Protein AF-A0A150I2X6-F1 (afdb_monomer)

Organism: NCBI:txid52133

InterPro domains:
  IPR002104 Integrase, catalytic domain [PF00589] (210-365)
  IPR002104 Integrase, catalytic domain [PS51898] (186-375)
  IPR011010 DNA breaking-rejoining enzyme, catalytic core [SSF56349] (70-364)
  IPR013762 Integrase-like, catalytic domain superfamily [G3DSA:1.10.443.10] (183-386)
  IPR044068 Core-binding (CB) domain [PS51900] (69-154)
  IPR050090 Bacterial tyrosine recombinase XerC/XerD complex [PTHR30349] (56-364)

Sequence (538 aa):
MGTIAERTTADGKTRYRAQIRITRKGLPPFIKTRTFAKESLAKEWIKRLEAEILVNPAILNPEAKVVSKTLEQFITQYLDEISDEFADTKTAALKNICNYDIAHKDAYTLSRQDFSSFAIERRKGNPIEMIDGVAPATALKDLSHISSVLNHAELVWGEDVAHAKNELSHSLIGLKKARIVTKSKERDRLITSEELHILTNHFYKGWKRVRNAIPMHLVMWLAIYTGRREGELCEMRLADFDKKNSQWKIRDVKNPDGSKGNHKFAHLEPNALLIIEELLEPSTRKRMLELGYSDELLLPVNVQTVSDYFRRACRLNGIEDLRFHDLRHEAATRYAEDGFTIPQLQTITLHSSWNSLKRYVNLRKRGERLDYQTAIQFARQQYDDNYSKFALKQRYVSAADIADAEEAYSQVQTPDVINTEFSFIKEQLERFMKSFRPTKSVKDMYKEKSNIQNIFAWNDVQQSFVVPYIQNAWENWFNDNGAIDWEQLPNDTTHFSIKGLDVLKIENERVYKWEKEIEKWFDITKYFDADISNLIKK

pLDDT: mean 86.18, std 10.96, range [43.91, 98.44]

Nearest PDB structures (foldseek):
  5jk0-assembly1_C  TM=4.967E-01  e=3.590E-07  Helicobacter pylori 26695
  5jk0-assembly1_A  TM=4.779E-01  e=2.284E-06  Helicobacter pylori 26695
  5jjv-assembly1_A-2  TM=4.328E-01  e=6.761E-07  Helicobacter pylori 26695
  5jk0-assembly1_D  TM=4.951E-01  e=5.761E-06  Helicobacter pylori 26695
  5jk0-assembly1_B  TM=4.623E-01  e=3.212E-06  Helicobacter pylori 26695

Radius of gyration: 38.29 Å; Cα contacts (8 Å, |Δi|>4): 684; chains: 1; bounding box: 100×56×109 Å

Foldseek 3Di:
DKDWDWDQDPVRAIKIKIWDWDDDPPDDIDIDIDIGRDVVVSVVVVVVVVVVCVVPVCVRCPPPPVVQAFLLNLLVVVCVVCVPADDPVLNVLSVVLCVDPNRRDRLQPAALVSLLVQLLCLQPADVVVPGHRDDLQSSVVSLVSSLVSLVCCCPPVVDNNVRNNVRSVVSVVVCVVVVSHDHDDDDPDAQAQVNLLLLLLVLLLVVVPDLLRQSLNLVLQLCLQQLDDLQQQFPFFPVQQDPPQQWGWGAQPDDPVGSHPVIAIAHGDPLNVVSLVVLVPPSNVVSQCVNPADSRHSRRDDSVVSFVVVVVSCVLVVNPPDGSNSSSVNNLLVCLQVVDDPVNSCSRNVDPDPVVNVVSPDDHNPPDHDGSVNSVVVSVVVCCVVVVVQVVLQPDCDPVLLVQLQVLVVPAPQFPDQDDPDPLVVVLLVVLVVPDDRDPVVQCCSVVPHPPNDQQGAHHQQRAGSRVSSRVSSLVCCVSPNDDPCVPDPPQFFKFFSGSRWTWHADPQWIWTADDVVRDTDTCSVPDDPPCSRIDGD

Solvent-accessible surface area (backbone atoms only — not comparable to full-atom values): 30369 Å² total; per-residue (Å²): 103,69,47,76,45,84,42,70,43,98,86,72,46,68,31,23,38,23,36,40,51,50,80,54,97,94,52,81,66,39,73,51,73,52,75,29,79,44,64,68,58,31,53,51,52,45,53,52,51,54,52,48,42,70,78,39,62,68,73,68,47,83,78,64,66,67,80,75,50,25,34,38,55,49,50,52,54,50,42,74,77,41,58,91,81,52,61,68,68,58,58,53,51,55,59,56,48,52,78,37,76,66,16,77,32,48,40,52,71,42,44,35,64,50,55,45,50,50,42,50,46,46,45,63,33,38,77,92,77,72,38,75,41,45,56,32,36,54,40,41,46,54,55,49,49,53,51,50,45,52,50,43,36,35,76,71,71,66,42,84,32,64,57,18,54,53,25,47,53,54,27,51,54,52,35,40,76,71,62,60,26,40,80,70,80,84,85,82,63,59,84,48,60,67,55,50,41,53,49,34,33,54,29,46,52,45,37,74,74,33,80,84,41,68,62,49,35,53,57,52,51,35,26,33,48,42,24,46,52,65,62,56,51,34,64,32,39,55,91,38,53,39,77,91,76,37,30,35,50,42,69,46,42,87,45,97,93,54,24,82,84,38,61,45,68,28,47,53,48,72,72,27,50,53,40,50,50,57,50,60,34,69,73,51,34,51,42,43,48,74,72,73,42,61,85,57,30,68,38,43,55,62,51,67,58,56,53,50,52,52,50,49,49,31,60,75,69,71,50,74,92,69,54,78,72,34,34,27,51,38,19,53,46,54,44,30,52,72,64,48,49,69,71,58,47,29,37,33,50,64,61,88,50,65,81,82,50,58,78,44,77,80,57,74,68,92,68,92,73,80,48,68,70,63,41,51,50,51,33,47,51,58,43,50,59,53,44,50,63,48,51,58,54,71,77,47,82,45,75,62,55,48,49,53,22,47,56,49,47,73,74,40,90,53,35,90,52,89,60,63,99,44,70,68,53,47,60,48,53,54,52,45,62,72,71,58,75,82,54,68,70,61,56,50,49,40,50,75,72,42,93,48,81,59,65,79,21,27,28,63,89,60,42,40,43,32,30,56,63,50,34,53,52,46,51,54,50,39,74,78,72,57,77,83,68,68,85,82,44,66,89,76,52,40,33,37,28,67,69,50,63,41,47,26,31,72,56,95,94,37,36,26,40,58,39,75,96,73,73,41,77,40,83,38,51,95,75,59,76,86,66,62,91,46,50,45,74,112

Mean predicted aligned error: 16.88 Å

Structure (mmCIF, N/CA/C/O backbone):
data_AF-A0A150I2X6-F1
#
_entry.id   AF-A0A150I2X6-F1
#
loop_
_atom_site.group_PDB
_atom_site.id
_atom_site.type_symbol
_atom_site.label_atom_id
_atom_site.label_alt_id
_atom_site.label_comp_id
_atom_site.label_asym_id
_atom_site.label_entity_id
_atom_site.label_seq_id
_atom_site.pdbx_PDB_ins_code
_atom_site.Cartn_x
_atom_site.Cartn_y
_atom_site.Cartn_z
_atom_site.occupancy
_atom_site.B_iso_or_equiv
_atom_site.auth_seq_id
_atom_site.auth_comp_id
_atom_site.auth_asym_id
_atom_site.auth_atom_id
_atom_site.pdbx_PDB_model_num
ATOM 1 N N . MET A 1 1 ? -43.741 -0.905 55.260 1.00 65.31 1 MET A N 1
ATOM 2 C CA . MET A 1 1 ? -44.191 0.181 56.157 1.00 65.31 1 MET A CA 1
ATOM 3 C C . MET A 1 1 ? -43.084 0.467 57.154 1.00 65.31 1 MET A C 1
ATOM 5 O O . MET A 1 1 ? -42.461 -0.488 57.619 1.00 65.31 1 MET A O 1
ATOM 9 N N . GLY A 1 2 ? -42.808 1.739 57.443 1.00 83.31 2 GLY A N 1
ATOM 10 C CA . GLY A 1 2 ? -41.876 2.120 58.504 1.00 83.31 2 GLY A CA 1
ATOM 11 C C . GLY A 1 2 ? -42.409 1.815 59.911 1.00 83.31 2 GLY A C 1
ATOM 12 O O . GLY A 1 2 ? -43.589 2.009 60.187 1.00 83.31 2 GLY A O 1
ATOM 13 N N . THR A 1 3 ? -41.543 1.347 60.806 1.00 87.94 3 THR A N 1
ATOM 14 C CA . THR A 1 3 ? -41.826 1.122 62.229 1.00 87.94 3 THR A CA 1
ATOM 15 C C . THR A 1 3 ? -40.906 1.979 63.094 1.00 87.94 3 THR A C 1
ATOM 17 O O . THR A 1 3 ? -39.783 2.302 62.701 1.00 87.94 3 THR A O 1
ATOM 20 N N . ILE A 1 4 ? -41.378 2.373 64.278 1.00 89.44 4 ILE A N 1
ATOM 21 C CA . ILE A 1 4 ? -40.593 3.115 65.270 1.00 89.44 4 ILE A CA 1
ATOM 22 C C . ILE A 1 4 ? -40.612 2.311 66.566 1.00 89.44 4 ILE A C 1
ATOM 24 O O . ILE A 1 4 ? -41.682 1.962 67.053 1.00 89.44 4 ILE A O 1
ATOM 28 N N . ALA A 1 5 ? -39.434 2.017 67.109 1.00 88.56 5 ALA A N 1
ATOM 29 C CA . ALA A 1 5 ? -39.273 1.352 68.396 1.00 88.56 5 ALA A CA 1
ATOM 30 C C . ALA A 1 5 ? -38.619 2.304 69.402 1.00 88.56 5 ALA A C 1
ATOM 32 O O . ALA A 1 5 ? -37.585 2.914 69.108 1.00 88.56 5 ALA A O 1
ATOM 33 N N . GLU A 1 6 ? -39.207 2.419 70.588 1.00 89.12 6 GLU A N 1
ATOM 34 C CA . GLU A 1 6 ? -38.617 3.145 71.709 1.00 89.12 6 GLU A CA 1
ATOM 35 C C . GLU A 1 6 ? -37.524 2.294 72.367 1.00 89.12 6 GLU A C 1
ATOM 37 O O . GLU A 1 6 ? -37.681 1.088 72.562 1.00 89.12 6 GLU A O 1
ATOM 42 N N . ARG A 1 7 ? -36.381 2.910 72.674 1.00 83.62 7 ARG A N 1
ATOM 43 C CA . ARG A 1 7 ? -35.271 2.256 73.362 1.00 83.62 7 ARG A CA 1
ATOM 44 C C . ARG A 1 7 ? -34.666 3.191 74.394 1.00 83.62 7 ARG A C 1
ATOM 46 O O . ARG A 1 7 ? -34.244 4.299 74.065 1.00 83.62 7 ARG A O 1
ATOM 53 N N . THR A 1 8 ? -34.539 2.700 75.616 1.00 83.75 8 THR A N 1
ATOM 54 C CA . THR A 1 8 ? -33.792 3.362 76.686 1.00 83.75 8 THR A CA 1
ATOM 55 C C . THR A 1 8 ? -32.309 3.025 76.541 1.00 83.75 8 THR A C 1
ATOM 57 O O . THR A 1 8 ? -31.937 1.858 76.398 1.00 83.75 8 THR A O 1
ATOM 60 N N . THR A 1 9 ? -31.444 4.038 76.499 1.00 77.12 9 THR A N 1
ATOM 61 C CA . THR A 1 9 ? -29.987 3.831 76.489 1.00 77.12 9 THR A CA 1
ATOM 62 C C . THR A 1 9 ? -29.484 3.456 77.883 1.00 77.12 9 THR A C 1
ATOM 64 O O . THR A 1 9 ? -30.174 3.714 78.866 1.00 77.12 9 THR A O 1
ATOM 67 N N . ALA A 1 10 ? -28.262 2.919 77.984 1.00 73.81 10 ALA A N 1
ATOM 68 C CA . ALA A 1 10 ? -27.619 2.637 79.275 1.00 73.81 10 ALA A CA 1
ATOM 69 C C . ALA A 1 10 ? -27.583 3.873 80.206 1.00 73.81 10 ALA A C 1
ATOM 71 O O . ALA A 1 10 ? -27.736 3.732 81.411 1.00 73.81 10 ALA A O 1
ATOM 72 N N . ASP A 1 11 ? -27.520 5.080 79.628 1.00 72.81 11 ASP A N 1
ATOM 73 C CA . ASP A 1 11 ? -27.567 6.366 80.345 1.00 72.81 11 ASP A CA 1
ATOM 74 C C . ASP A 1 11 ? -28.991 6.855 80.714 1.00 72.81 11 ASP A C 1
ATOM 76 O O . ASP A 1 11 ? -29.193 8.040 80.978 1.00 72.81 11 ASP A O 1
ATOM 80 N N . GLY A 1 12 ? -30.022 6.004 80.630 1.00 77.06 12 GLY A N 1
ATOM 81 C CA . GLY A 1 12 ? -31.407 6.338 81.008 1.00 77.06 12 GLY A CA 1
ATOM 82 C C . GLY A 1 12 ? -32.175 7.261 80.046 1.00 77.06 12 GLY A C 1
ATOM 83 O O . GLY A 1 12 ? -33.325 7.601 80.309 1.00 77.06 12 GLY A O 1
ATOM 84 N N . LYS A 1 13 ? -31.583 7.671 78.915 1.00 82.94 13 LYS A N 1
ATOM 85 C CA . LYS A 1 13 ? -32.232 8.543 77.918 1.00 82.94 13 LYS A CA 1
ATOM 86 C C . LYS A 1 13 ? -33.067 7.741 76.915 1.00 82.94 13 LYS A C 1
ATOM 88 O O . LYS A 1 13 ? -32.591 6.767 76.331 1.00 82.94 13 LYS A O 1
ATOM 93 N N . THR A 1 14 ? -34.281 8.213 76.637 1.00 85.56 14 THR A N 1
ATOM 94 C CA . THR A 1 14 ? -35.149 7.658 75.590 1.00 85.56 14 THR A CA 1
ATOM 95 C C . THR A 1 14 ? -34.642 8.019 74.189 1.00 85.56 14 THR A C 1
ATOM 97 O O . THR A 1 14 ? -34.325 9.176 73.887 1.00 85.56 14 THR A O 1
ATOM 100 N N . ARG A 1 15 ? -34.572 7.022 73.305 1.00 89.19 15 ARG A N 1
ATOM 101 C CA . ARG A 1 15 ? -34.257 7.156 71.878 1.00 89.19 15 ARG A CA 1
ATOM 102 C C . ARG A 1 15 ? -35.276 6.390 71.039 1.00 89.19 15 ARG A C 1
ATOM 104 O O . ARG A 1 15 ? -35.770 5.349 71.450 1.00 89.19 15 ARG A O 1
ATOM 111 N N . TYR A 1 16 ? -35.536 6.875 69.830 1.00 89.94 16 TYR A N 1
ATOM 112 C CA . TYR A 1 16 ? -36.507 6.294 68.902 1.00 89.94 16 TYR A CA 1
ATOM 113 C C . TYR A 1 16 ? -35.779 5.715 67.693 1.00 89.94 16 TYR A C 1
ATOM 115 O O . TYR A 1 16 ? -35.173 6.459 66.921 1.00 89.94 16 TYR A O 1
ATOM 123 N N . ARG A 1 17 ? -35.809 4.394 67.516 1.00 87.81 17 ARG A N 1
ATOM 124 C CA . ARG A 1 17 ? -35.242 3.715 66.346 1.00 87.81 17 ARG A CA 1
ATOM 125 C C . ARG A 1 17 ? -36.312 3.589 65.269 1.00 87.81 17 ARG A C 1
ATOM 127 O O . ARG A 1 17 ? -37.234 2.796 65.413 1.00 87.81 17 ARG A O 1
ATOM 134 N N . ALA A 1 18 ? -36.163 4.342 64.188 1.00 90.62 18 ALA A N 1
ATOM 135 C CA . ALA A 1 18 ? -36.950 4.176 62.978 1.00 90.62 18 ALA A CA 1
ATOM 136 C C . ALA A 1 18 ? -36.359 3.060 62.107 1.00 90.62 18 ALA A C 1
ATOM 138 O O . ALA A 1 18 ? -35.139 2.985 61.926 1.00 90.62 18 ALA A O 1
ATOM 139 N N . GLN A 1 19 ? -37.216 2.215 61.543 1.00 88.00 19 GLN A N 1
ATOM 140 C CA . GLN A 1 19 ? -36.854 1.136 60.632 1.00 88.00 19 GLN A CA 1
ATOM 141 C C . GLN A 1 19 ? -37.830 1.086 59.460 1.00 88.00 19 GLN A C 1
ATOM 143 O O . GLN A 1 19 ? -39.032 0.993 59.661 1.00 88.00 19 GLN A O 1
ATOM 148 N N . ILE A 1 20 ? -37.321 1.079 58.230 1.00 86.81 20 ILE A N 1
ATOM 149 C CA . ILE A 1 20 ? -38.113 0.779 57.033 1.00 86.81 20 ILE A CA 1
ATOM 150 C C . ILE A 1 20 ? -37.703 -0.601 56.535 1.00 86.81 20 ILE A C 1
ATOM 152 O O . ILE A 1 20 ? -36.517 -0.853 56.320 1.00 86.81 20 ILE A O 1
ATOM 156 N N . ARG A 1 21 ? -38.694 -1.487 56.375 1.00 81.69 21 ARG A N 1
ATOM 157 C CA . ARG A 1 21 ? -38.542 -2.815 55.774 1.00 81.69 21 ARG A CA 1
ATOM 158 C C . ARG A 1 21 ? -39.493 -2.953 54.589 1.00 81.69 21 ARG A C 1
ATOM 160 O O . ARG A 1 21 ? -40.703 -2.770 54.747 1.00 81.69 21 ARG A O 1
ATOM 167 N N . ILE A 1 22 ? -38.947 -3.284 53.422 1.00 80.56 22 ILE A N 1
ATOM 168 C CA . ILE A 1 22 ? -39.711 -3.556 52.198 1.00 80.56 22 ILE A CA 1
ATOM 169 C C . ILE A 1 22 ? -39.294 -4.930 51.671 1.00 80.56 22 ILE A C 1
ATOM 171 O O . ILE A 1 22 ? -38.117 -5.184 51.431 1.00 80.56 22 ILE A O 1
ATOM 175 N N . THR A 1 23 ? -40.268 -5.825 51.517 1.00 71.12 23 THR A N 1
ATOM 176 C CA . THR A 1 23 ? -40.100 -7.183 50.980 1.00 71.12 23 THR A CA 1
ATOM 177 C C . THR A 1 23 ? -40.797 -7.281 49.630 1.00 71.12 23 THR A C 1
ATOM 179 O O . THR A 1 23 ? -41.993 -7.006 49.541 1.00 71.12 23 THR A O 1
ATOM 182 N N . ARG A 1 24 ? -40.069 -7.691 48.587 1.00 65.88 24 ARG A N 1
ATOM 183 C CA . ARG A 1 24 ? -40.613 -7.992 47.254 1.00 65.88 24 ARG A CA 1
ATOM 184 C C . ARG A 1 24 ? -40.345 -9.460 46.922 1.00 65.88 24 ARG A C 1
ATOM 186 O O . ARG A 1 24 ? -39.355 -10.027 47.377 1.00 65.88 24 ARG A O 1
ATOM 193 N N . LYS A 1 25 ? -41.241 -10.087 46.156 1.00 50.91 25 LYS A N 1
ATOM 194 C CA . LYS A 1 25 ? -41.128 -11.502 45.773 1.00 50.91 25 LYS A CA 1
ATOM 195 C C . LYS A 1 25 ? -39.835 -11.704 44.965 1.00 50.91 25 LYS A C 1
ATOM 197 O O . LYS A 1 25 ? -39.688 -11.090 43.917 1.00 50.91 25 LYS A O 1
ATOM 202 N N . GLY A 1 26 ? -38.913 -12.529 45.468 1.00 52.06 26 GLY A N 1
ATOM 203 C CA . GLY A 1 26 ? -37.654 -12.868 44.786 1.00 52.06 26 GLY A CA 1
ATOM 204 C C . GLY A 1 26 ? -36.455 -11.937 45.032 1.00 52.06 26 GLY A C 1
ATOM 205 O O . GLY A 1 26 ? -35.423 -12.153 44.409 1.00 52.06 26 GLY A O 1
ATOM 206 N N . LEU A 1 27 ? -36.547 -10.940 45.924 1.00 58.50 27 LEU A N 1
ATOM 207 C CA . LEU A 1 27 ? -35.432 -10.039 46.272 1.00 58.50 27 LEU A CA 1
ATOM 208 C C . LEU A 1 27 ? -35.158 -10.037 47.789 1.00 58.50 27 LEU A C 1
ATOM 210 O O . LEU A 1 27 ? -36.105 -10.198 48.571 1.00 58.50 27 LEU A O 1
ATOM 214 N N . PRO A 1 28 ? -33.899 -9.829 48.234 1.00 61.34 28 PRO A N 1
ATOM 215 C CA . PRO A 1 28 ? -33.590 -9.669 49.652 1.00 61.34 28 PRO A CA 1
ATOM 216 C C . PRO A 1 28 ? -34.330 -8.452 50.246 1.00 61.34 28 PRO A C 1
ATOM 218 O O . PRO A 1 28 ? -34.577 -7.464 49.551 1.00 61.34 28 PRO A O 1
ATOM 221 N N . PRO A 1 29 ? -34.735 -8.503 51.529 1.00 70.31 29 PRO A N 1
ATOM 222 C CA . PRO A 1 29 ? -35.489 -7.424 52.157 1.00 70.31 29 PRO A CA 1
ATOM 223 C C . PRO A 1 29 ? -34.646 -6.148 52.264 1.00 70.31 29 PRO A C 1
ATOM 225 O O . PRO A 1 29 ? -33.616 -6.135 52.934 1.00 70.31 29 PRO A O 1
ATOM 228 N N . PHE A 1 30 ? -35.129 -5.043 51.692 1.00 76.19 30 PHE A N 1
ATOM 229 C CA . PHE A 1 30 ? -34.520 -3.729 51.890 1.00 76.19 30 PHE A CA 1
ATOM 230 C C . PHE A 1 30 ? -34.777 -3.268 53.327 1.00 76.19 30 PHE A C 1
ATOM 232 O O . PHE A 1 30 ? -35.936 -3.110 53.729 1.00 76.19 30 PHE A O 1
ATOM 239 N N . ILE A 1 31 ? -33.707 -3.071 54.105 1.00 82.00 31 ILE A N 1
ATOM 240 C CA . ILE A 1 31 ? -33.774 -2.642 55.506 1.00 82.00 31 ILE A CA 1
ATOM 241 C C . ILE A 1 31 ? -32.878 -1.417 55.717 1.00 82.00 31 ILE A C 1
ATOM 243 O O . ILE A 1 31 ? -31.660 -1.484 55.563 1.00 82.00 31 ILE A O 1
ATOM 247 N N . LYS A 1 32 ? -33.470 -0.300 56.150 1.00 83.38 32 LYS A N 1
ATOM 248 C CA . LYS A 1 32 ? -32.736 0.878 56.644 1.00 83.38 32 LYS A CA 1
ATOM 249 C C . LYS A 1 32 ? -33.212 1.222 58.044 1.00 83.38 32 LYS A C 1
ATOM 251 O O . LYS A 1 32 ? -34.414 1.287 58.292 1.00 83.38 32 LYS A O 1
ATOM 256 N N . THR A 1 33 ? -32.270 1.465 58.955 1.00 89.12 33 THR A N 1
ATOM 257 C CA . THR A 1 33 ? -32.581 1.875 60.331 1.00 89.12 33 THR A CA 1
ATOM 258 C C . THR A 1 33 ? -31.813 3.121 60.728 1.00 89.12 33 THR A C 1
ATOM 260 O O . THR A 1 33 ? -30.625 3.219 60.426 1.00 89.12 33 THR A O 1
ATOM 263 N N . ARG A 1 34 ? -32.459 4.036 61.452 1.00 87.75 34 ARG A N 1
ATOM 264 C CA . ARG A 1 34 ? -31.820 5.226 62.024 1.00 87.75 34 ARG A CA 1
ATOM 265 C C . ARG A 1 34 ? -32.444 5.570 63.373 1.00 87.75 34 ARG A C 1
ATOM 267 O O . ARG A 1 34 ? -33.638 5.378 63.572 1.00 87.75 34 ARG A O 1
ATOM 274 N N . THR A 1 35 ? -31.634 6.063 64.303 1.00 89.12 35 THR A N 1
ATOM 275 C CA . THR A 1 35 ? -32.065 6.369 65.675 1.00 89.12 35 THR A CA 1
ATOM 276 C C . THR A 1 35 ? -32.110 7.877 65.903 1.00 89.12 35 THR A C 1
ATOM 278 O O . THR A 1 35 ? -31.200 8.591 65.487 1.00 89.12 35 THR A O 1
ATOM 281 N N . PHE A 1 36 ? -33.151 8.356 66.582 1.00 89.44 36 PHE A N 1
ATOM 282 C CA . PHE A 1 36 ? -33.433 9.772 66.811 1.00 89.44 36 PHE A CA 1
ATOM 283 C C . PHE A 1 36 ? -33.696 10.079 68.286 1.00 89.44 36 PHE A C 1
ATOM 285 O O . PHE A 1 36 ? -34.054 9.207 69.077 1.00 89.44 36 PHE A O 1
ATOM 292 N N . ALA A 1 37 ? -33.529 11.350 68.656 1.00 86.44 37 ALA A N 1
ATOM 293 C CA . ALA A 1 37 ? -33.806 11.844 70.003 1.00 86.44 37 ALA A CA 1
ATOM 294 C C . ALA A 1 37 ? -35.301 12.068 70.284 1.00 86.44 37 ALA A C 1
ATOM 296 O O . ALA A 1 37 ? -35.719 11.969 71.430 1.00 86.44 37 ALA A O 1
ATOM 297 N N . LYS A 1 38 ? -36.092 12.383 69.251 1.00 88.50 38 LYS A N 1
ATOM 298 C CA . LYS A 1 38 ? -37.533 12.658 69.337 1.00 88.50 38 LYS A CA 1
ATOM 299 C C . LYS A 1 38 ? -38.290 11.772 68.353 1.00 88.50 38 LYS A C 1
ATOM 301 O O . LYS A 1 38 ? -37.811 11.559 67.238 1.00 88.50 38 LYS A O 1
ATOM 306 N N . GLU A 1 39 ? -39.481 11.325 68.737 1.00 88.00 39 GLU A N 1
ATOM 307 C CA . GLU A 1 39 ? -40.349 10.498 67.889 1.00 88.00 39 GLU A CA 1
ATOM 308 C C . GLU A 1 39 ? -40.776 11.233 66.608 1.00 88.00 39 GLU A C 1
ATOM 310 O O . GLU A 1 39 ? -40.827 10.644 65.530 1.00 88.00 39 GLU A O 1
ATOM 315 N N . SER A 1 40 ? -41.009 12.547 66.694 1.00 87.75 40 SER A N 1
ATOM 316 C CA . SER A 1 40 ? -41.386 13.379 65.544 1.00 87.75 40 SER A CA 1
ATOM 317 C C . SER A 1 40 ? -40.336 13.361 64.428 1.00 87.75 40 SER A C 1
ATOM 319 O O . SER A 1 40 ? -40.688 13.230 63.258 1.00 87.75 40 SER A O 1
ATOM 321 N N . LEU A 1 41 ? -39.047 13.399 64.782 1.00 87.62 4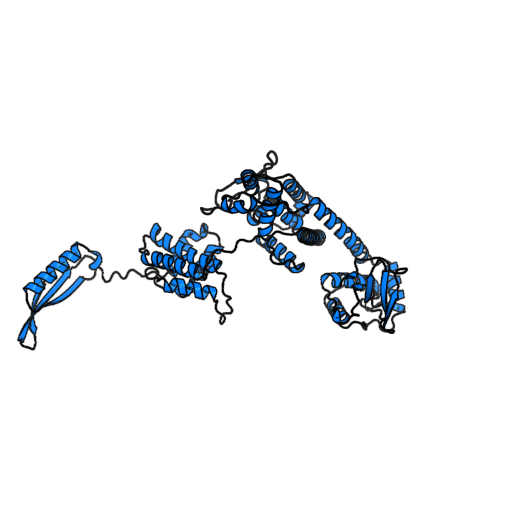1 LEU A N 1
ATOM 322 C CA . LEU A 1 41 ? -37.939 13.312 63.823 1.00 87.62 41 LEU A CA 1
ATOM 323 C C . LEU A 1 41 ? -37.839 11.921 63.185 1.00 87.62 41 LEU A C 1
ATOM 325 O O . LEU A 1 41 ? -37.525 11.806 62.003 1.00 87.62 41 LEU A O 1
ATOM 329 N N . ALA A 1 42 ? -38.139 10.867 63.950 1.00 87.56 42 ALA A N 1
ATOM 330 C CA . ALA A 1 42 ? -38.202 9.502 63.436 1.00 87.56 42 ALA A CA 1
ATOM 331 C C . ALA A 1 42 ? -39.337 9.339 62.406 1.00 87.56 42 ALA A C 1
ATOM 333 O O . ALA A 1 42 ? -39.111 8.770 61.338 1.00 87.56 42 ALA A O 1
ATOM 334 N N . LYS A 1 43 ? -40.524 9.901 62.685 1.00 88.06 43 LYS A N 1
ATOM 335 C CA . LYS A 1 43 ? -41.668 9.931 61.754 1.00 88.06 43 LYS A CA 1
ATOM 336 C C . LYS A 1 43 ? -41.353 10.708 60.474 1.00 88.06 43 LYS A C 1
ATOM 338 O O . LYS A 1 43 ? -41.630 10.225 59.379 1.00 88.06 43 LYS A O 1
ATOM 343 N N . GLU A 1 44 ? -40.748 11.887 60.596 1.00 88.25 44 GLU A N 1
ATOM 344 C CA . GLU A 1 44 ? -40.398 12.713 59.437 1.00 88.25 44 GLU A CA 1
ATOM 345 C C . GLU A 1 44 ? -39.331 12.050 58.556 1.00 88.25 44 GLU A C 1
ATOM 347 O O . GLU A 1 44 ? -39.442 12.065 57.330 1.00 88.25 44 GLU A O 1
ATOM 352 N N . TRP A 1 45 ? -38.333 11.405 59.165 1.00 88.56 45 TRP A N 1
ATOM 353 C CA . TRP A 1 45 ? -37.324 10.647 58.428 1.00 88.56 45 TRP A CA 1
ATOM 354 C C . TRP A 1 45 ? -37.927 9.470 57.654 1.00 88.56 45 TRP A C 1
ATOM 356 O O . TRP A 1 45 ? -37.578 9.289 56.489 1.00 88.56 45 TRP A O 1
ATOM 366 N N . ILE A 1 46 ? -38.860 8.717 58.259 1.00 87.75 46 ILE A N 1
ATOM 367 C CA . ILE A 1 46 ? -39.587 7.644 57.561 1.00 87.75 46 ILE A CA 1
ATOM 368 C C . ILE A 1 46 ? -40.334 8.215 56.352 1.00 87.75 46 ILE A C 1
ATOM 370 O O . ILE A 1 46 ? -40.161 7.717 55.244 1.00 87.75 46 ILE A O 1
ATOM 374 N N . LYS A 1 47 ? -41.094 9.302 56.542 1.00 87.44 47 LYS A N 1
ATOM 375 C CA . LYS A 1 47 ? -41.890 9.930 55.476 1.00 87.44 47 LYS A CA 1
ATOM 376 C C . LYS A 1 47 ? -41.026 10.434 54.316 1.00 87.44 47 LYS A C 1
ATOM 378 O O . LYS A 1 47 ? -41.391 10.248 53.159 1.00 87.44 47 LYS A O 1
ATOM 383 N N . ARG A 1 48 ? -39.880 11.061 54.610 1.00 85.56 48 ARG A N 1
ATOM 384 C CA . ARG A 1 48 ? -38.935 11.526 53.580 1.00 85.56 48 ARG A CA 1
ATOM 385 C C . ARG A 1 48 ? -38.340 10.359 52.799 1.00 85.56 48 ARG A C 1
ATOM 387 O O . ARG A 1 48 ? -38.313 10.423 51.578 1.00 85.56 48 ARG A O 1
ATOM 394 N N . LEU A 1 49 ? -37.921 9.295 53.485 1.00 82.56 49 LEU A N 1
ATOM 395 C CA . LEU A 1 49 ? -37.336 8.128 52.826 1.00 82.56 49 LEU A CA 1
ATOM 396 C C . LEU A 1 49 ? -38.377 7.366 51.987 1.00 82.56 49 LEU A C 1
ATOM 398 O O . LEU A 1 49 ? -38.063 6.907 50.897 1.00 82.56 49 LEU A O 1
ATOM 402 N N . GLU A 1 50 ? -39.625 7.260 52.451 1.00 83.44 50 GLU A N 1
ATOM 403 C CA . GLU A 1 50 ? -40.722 6.667 51.670 1.00 83.44 50 GLU A CA 1
ATOM 404 C C . GLU A 1 50 ? -41.052 7.500 50.418 1.00 83.44 50 GLU A C 1
ATOM 406 O O . GLU A 1 50 ? -41.254 6.929 49.346 1.00 83.44 50 GLU A O 1
ATOM 411 N N . ALA A 1 51 ? -41.039 8.835 50.516 1.00 82.06 51 ALA A N 1
ATOM 412 C CA . ALA A 1 51 ? -41.204 9.724 49.363 1.00 82.06 51 ALA A CA 1
ATOM 413 C C . ALA A 1 51 ? -40.030 9.619 48.372 1.00 82.06 51 ALA A C 1
ATOM 415 O O . ALA A 1 51 ? -40.242 9.588 47.163 1.00 82.06 51 ALA A O 1
ATOM 416 N N . GLU A 1 52 ? -38.800 9.506 48.872 1.00 79.12 52 GLU A N 1
ATOM 417 C CA . GLU A 1 52 ? -37.601 9.304 48.054 1.00 79.12 52 GLU A CA 1
ATOM 418 C C . GLU A 1 52 ? -37.644 7.962 47.306 1.00 79.12 52 GLU A C 1
ATOM 420 O O . GLU A 1 52 ? -37.339 7.910 46.119 1.00 79.12 52 GLU A O 1
ATOM 425 N N . ILE A 1 53 ? -38.114 6.893 47.958 1.00 79.25 53 ILE A N 1
ATOM 426 C CA . ILE A 1 53 ? -38.323 5.573 47.339 1.00 79.25 53 ILE A CA 1
ATOM 427 C C . ILE A 1 53 ? -39.429 5.610 46.270 1.00 79.25 53 ILE A C 1
ATOM 429 O O . ILE A 1 53 ? -39.333 4.901 45.268 1.00 79.25 53 ILE A O 1
ATOM 433 N N . LEU A 1 54 ? -40.478 6.416 46.469 1.00 73.31 54 LEU A N 1
ATOM 434 C CA . LEU A 1 54 ? -41.542 6.622 45.477 1.00 73.31 54 LEU A CA 1
ATOM 435 C C . LEU A 1 54 ? -41.031 7.348 44.227 1.00 73.31 54 LEU A C 1
ATOM 437 O O . LEU A 1 54 ? -41.401 6.975 43.118 1.00 73.31 54 LEU A O 1
ATOM 441 N N . VAL A 1 55 ? -40.181 8.362 44.407 1.00 72.88 55 VAL A N 1
ATOM 442 C CA . VAL A 1 55 ? -39.591 9.141 43.306 1.00 72.88 55 VAL A CA 1
ATOM 443 C C . VAL A 1 55 ? -38.462 8.373 42.611 1.00 72.88 55 VAL A C 1
ATOM 445 O O . VAL A 1 55 ? -38.318 8.474 41.396 1.00 72.88 55 VAL A O 1
ATOM 448 N N . ASN A 1 56 ? -37.683 7.578 43.350 1.00 68.31 56 ASN A N 1
ATOM 449 C CA . ASN A 1 56 ? -36.563 6.800 42.825 1.00 68.31 56 ASN A CA 1
ATOM 450 C C . ASN A 1 56 ? -36.591 5.332 43.316 1.00 68.31 56 ASN A C 1
ATOM 452 O O . ASN A 1 56 ? -35.895 4.963 44.271 1.00 68.31 56 ASN A O 1
ATOM 456 N N . PRO A 1 57 ? -37.353 4.452 42.636 1.00 68.19 57 PRO A N 1
ATOM 457 C CA . PRO A 1 57 ? -37.477 3.041 43.004 1.00 68.19 57 PRO A CA 1
ATOM 458 C C . PRO A 1 57 ? -36.169 2.235 42.934 1.00 68.19 57 PRO A C 1
ATOM 460 O O . PRO A 1 57 ? -36.113 1.141 43.500 1.00 68.19 57 PRO A O 1
ATOM 463 N N . ALA A 1 58 ? -35.128 2.745 42.262 1.00 60.34 58 ALA A N 1
ATOM 464 C CA . ALA A 1 58 ? -33.839 2.066 42.101 1.00 60.34 58 ALA A CA 1
ATOM 465 C C . ALA A 1 58 ? -33.045 1.960 43.418 1.00 60.34 58 ALA A C 1
ATOM 467 O O . ALA A 1 58 ? -32.256 1.033 43.592 1.00 60.34 58 ALA A O 1
ATOM 468 N N . ILE A 1 59 ? -33.327 2.833 44.394 1.00 65.88 59 ILE A N 1
ATOM 469 C CA . ILE A 1 59 ? -32.721 2.823 45.741 1.00 65.88 59 ILE A CA 1
ATOM 470 C C . ILE A 1 59 ? -32.998 1.503 46.488 1.00 65.88 59 ILE A C 1
ATOM 472 O O . ILE A 1 59 ? -32.252 1.119 47.390 1.00 65.88 59 ILE A O 1
ATOM 476 N N . LEU A 1 60 ? -34.056 0.781 46.101 1.00 63.19 60 LEU A N 1
ATOM 477 C CA . LEU A 1 60 ? -34.451 -0.497 46.697 1.00 63.19 60 LEU A CA 1
ATOM 478 C C . LEU A 1 60 ? -33.554 -1.677 46.304 1.00 63.19 60 LEU A C 1
ATOM 480 O O . LEU A 1 60 ? -33.656 -2.723 46.942 1.00 63.19 60 LEU A O 1
ATOM 484 N N . ASN A 1 61 ? -32.670 -1.511 45.316 1.00 61.62 61 ASN A N 1
ATOM 485 C CA . ASN A 1 61 ? -31.766 -2.553 44.829 1.00 61.62 61 ASN A CA 1
ATOM 486 C C . ASN A 1 61 ? -30.280 -2.207 45.083 1.00 61.62 61 ASN A C 1
ATOM 488 O O . ASN A 1 61 ? -29.506 -2.141 44.132 1.00 61.62 61 ASN A O 1
ATOM 492 N N . PRO A 1 62 ? -29.827 -2.018 46.339 1.00 52.81 62 PRO A N 1
ATOM 493 C CA . PRO A 1 62 ? -28.416 -1.737 46.621 1.00 52.81 62 PRO A CA 1
ATOM 494 C C . PRO A 1 62 ? -27.487 -2.932 46.321 1.00 52.81 62 PRO A C 1
ATOM 496 O O . PRO A 1 62 ? -26.281 -2.748 46.208 1.00 52.81 62 PRO A O 1
ATOM 499 N N . GLU A 1 63 ? -28.043 -4.143 46.183 1.00 48.16 63 GLU A N 1
ATOM 500 C CA . GLU A 1 63 ? -27.325 -5.387 45.858 1.00 48.16 63 GLU A CA 1
ATOM 501 C C . GLU A 1 63 ? -27.614 -5.924 44.451 1.00 48.16 63 GLU A C 1
ATOM 503 O O . GLU A 1 63 ? -27.135 -7.002 44.099 1.00 48.16 63 GLU A O 1
ATOM 508 N N . ALA A 1 64 ? -28.291 -5.152 43.592 1.00 47.06 64 ALA A N 1
ATOM 509 C CA . ALA A 1 64 ? -28.018 -5.279 42.168 1.00 47.06 64 ALA A CA 1
ATOM 510 C C . ALA A 1 64 ? -26.602 -4.726 41.952 1.00 47.06 64 ALA A C 1
ATOM 512 O O . ALA A 1 64 ? -26.415 -3.622 41.451 1.00 47.06 64 ALA A O 1
ATOM 513 N N . LYS A 1 65 ? -25.587 -5.486 42.387 1.00 45.62 65 LYS A N 1
ATOM 514 C CA . LYS A 1 65 ? -24.280 -5.443 41.755 1.00 45.62 65 LYS A CA 1
ATOM 515 C C . LYS A 1 65 ? -24.591 -5.710 40.294 1.00 45.62 65 LYS A C 1
ATOM 517 O O . LYS A 1 65 ? -24.792 -6.859 39.906 1.00 45.62 65 LYS A O 1
ATOM 522 N N . VAL A 1 66 ? -24.720 -4.634 39.519 1.00 51.94 66 VAL A N 1
ATOM 523 C CA . VAL A 1 66 ? -24.517 -4.680 38.080 1.00 51.94 66 VAL A CA 1
ATOM 524 C C . VAL A 1 66 ? -23.276 -5.542 37.940 1.00 51.94 66 VAL A C 1
ATOM 526 O O . VAL A 1 66 ? -22.266 -5.255 38.591 1.00 51.94 66 VAL A O 1
ATOM 529 N N . VAL A 1 67 ? -23.400 -6.686 37.269 1.00 54.69 67 VAL A N 1
ATOM 530 C CA . VAL A 1 67 ? -22.235 -7.494 36.929 1.00 54.69 67 VAL A CA 1
ATOM 531 C C . VAL A 1 67 ? -21.382 -6.545 36.110 1.00 54.69 67 VAL A C 1
ATOM 533 O O . VAL A 1 67 ? -21.706 -6.260 34.962 1.00 54.69 67 VAL A O 1
ATOM 536 N N . SER A 1 68 ? -20.415 -5.923 36.781 1.00 74.31 68 SER A N 1
ATOM 537 C CA . SER A 1 68 ? -19.612 -4.862 36.214 1.00 74.31 68 SER A CA 1
ATOM 538 C C . SER A 1 68 ? -18.769 -5.529 35.151 1.00 74.31 68 SER A C 1
ATOM 540 O O . SER A 1 68 ? -17.885 -6.336 35.447 1.00 74.31 68 SER A O 1
ATOM 542 N N . LYS A 1 69 ? -19.166 -5.292 33.906 1.00 88.31 69 LYS A N 1
ATOM 543 C CA . LYS A 1 69 ? -18.463 -5.798 32.749 1.00 88.31 69 LYS A CA 1
ATOM 544 C C . LYS A 1 69 ? -17.181 -5.001 32.565 1.00 88.31 69 LYS A C 1
ATOM 546 O O . LYS A 1 69 ? -17.174 -3.770 32.644 1.00 88.31 69 LYS A O 1
ATOM 551 N N . THR A 1 70 ? -16.090 -5.710 32.318 1.00 95.12 70 THR A N 1
ATOM 552 C CA . THR A 1 70 ? -14.824 -5.072 31.965 1.00 95.12 70 THR A CA 1
ATOM 553 C C . THR A 1 70 ? -14.853 -4.592 30.518 1.00 95.12 70 THR A C 1
ATOM 555 O O . THR A 1 70 ? -15.655 -5.056 29.699 1.00 95.12 70 THR A O 1
ATOM 558 N N . LEU A 1 71 ? -13.949 -3.676 30.168 1.00 95.88 71 LEU A N 1
ATOM 559 C CA . LEU A 1 71 ? -13.789 -3.261 28.775 1.00 95.88 71 LEU A CA 1
ATOM 560 C C . LEU A 1 71 ? -13.417 -4.451 27.875 1.00 95.88 71 LEU A C 1
ATOM 562 O O . LEU A 1 71 ? -13.882 -4.526 26.744 1.00 95.88 71 LEU A O 1
ATOM 566 N N . GLU A 1 72 ? -12.637 -5.405 28.374 1.00 96.81 72 GLU A N 1
ATOM 567 C CA . GLU A 1 72 ? -12.300 -6.652 27.687 1.00 96.81 72 GLU A CA 1
ATOM 568 C C . GLU A 1 72 ? -13.543 -7.485 27.358 1.00 96.81 72 GLU A C 1
ATOM 570 O O . GLU A 1 72 ? -13.662 -7.995 26.244 1.00 96.81 72 GLU A O 1
ATOM 575 N N . GLN A 1 73 ? -14.496 -7.587 28.287 1.00 95.00 73 GLN A N 1
ATOM 576 C CA . GLN A 1 73 ? -15.751 -8.300 28.049 1.00 95.00 73 GLN A CA 1
ATOM 577 C C . GLN A 1 73 ? -16.597 -7.599 26.985 1.00 95.00 73 GLN A C 1
ATOM 579 O O . GLN A 1 73 ? -17.134 -8.268 26.105 1.00 95.00 73 GLN A O 1
ATOM 584 N N . PHE A 1 74 ? -16.653 -6.263 27.000 1.00 95.75 74 PHE A N 1
ATOM 585 C CA . PHE A 1 74 ? -17.272 -5.507 25.910 1.00 95.75 74 PHE A CA 1
ATOM 586 C C . PHE A 1 74 ? -16.546 -5.716 24.581 1.00 95.75 74 PHE A C 1
ATOM 588 O O . PHE A 1 74 ? -17.193 -5.933 23.565 1.00 95.75 74 PHE A O 1
ATOM 595 N N . ILE A 1 75 ? -15.213 -5.687 24.554 1.00 96.00 75 ILE A N 1
ATOM 596 C CA . ILE A 1 75 ? -14.452 -5.926 23.322 1.00 96.00 75 ILE A CA 1
ATOM 597 C C . ILE A 1 75 ? -14.726 -7.334 22.786 1.00 96.00 75 ILE A C 1
ATOM 599 O O . ILE A 1 75 ? -14.961 -7.488 21.592 1.00 96.00 75 ILE A O 1
ATOM 603 N N . THR A 1 76 ? -14.730 -8.344 23.653 1.00 95.00 76 THR A N 1
ATOM 604 C CA . THR A 1 76 ? -14.968 -9.742 23.269 1.00 95.00 76 THR A CA 1
ATOM 605 C C . THR A 1 76 ? -16.370 -9.912 22.697 1.00 95.00 76 THR A C 1
ATOM 607 O O . THR A 1 76 ? -16.504 -10.365 21.565 1.00 95.00 76 THR A O 1
ATOM 610 N N . GLN A 1 77 ? -17.399 -9.426 23.402 1.00 93.88 77 GLN A N 1
ATOM 611 C CA . GLN A 1 77 ? -18.779 -9.463 22.913 1.00 93.88 77 GLN A CA 1
ATOM 612 C C . GLN A 1 77 ? -18.935 -8.706 21.581 1.00 93.88 77 GLN A C 1
ATOM 614 O O . GLN A 1 77 ? -19.589 -9.185 20.659 1.00 93.88 77 GLN A O 1
ATOM 619 N N . TYR A 1 78 ? -18.287 -7.545 21.440 1.00 92.94 78 TYR A N 1
ATOM 620 C CA . TYR A 1 78 ? -18.296 -6.764 20.201 1.00 92.94 78 TYR A CA 1
ATOM 621 C C . TYR A 1 78 ? -17.651 -7.506 19.023 1.00 92.94 78 TYR A C 1
ATOM 623 O O . TYR A 1 78 ? -18.097 -7.380 17.883 1.00 92.94 78 TYR A O 1
ATOM 631 N N . LEU A 1 79 ? -16.577 -8.256 19.277 1.00 91.44 79 LEU A N 1
ATOM 632 C CA . LEU A 1 79 ? -15.912 -9.059 18.256 1.00 91.44 79 LEU A CA 1
ATOM 633 C C . LEU A 1 79 ? -16.738 -10.292 17.881 1.00 91.44 79 LEU A C 1
ATOM 635 O O . LEU A 1 79 ? -16.817 -10.606 16.696 1.00 91.44 79 LEU 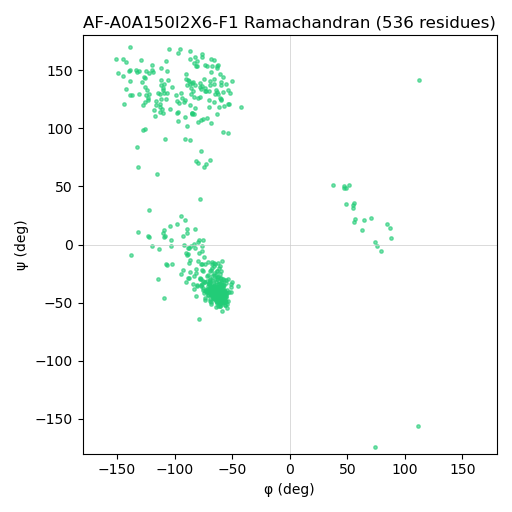A O 1
ATOM 639 N N . ASP A 1 80 ? -17.380 -10.951 18.842 1.00 89.62 80 ASP A N 1
ATOM 640 C CA . ASP A 1 80 ? -18.229 -12.117 18.578 1.00 89.62 80 ASP A CA 1
ATOM 641 C C . ASP A 1 80 ? -19.448 -11.749 17.718 1.00 89.62 80 ASP A C 1
ATOM 643 O O . ASP A 1 80 ? -19.830 -12.508 16.831 1.00 89.62 80 ASP A O 1
ATOM 647 N N . GLU A 1 81 ? -20.024 -10.560 17.920 1.00 86.81 81 GLU A N 1
ATOM 648 C CA . GLU A 1 81 ? -21.189 -10.092 17.159 1.00 86.81 81 GLU A CA 1
ATOM 649 C C . GLU A 1 81 ? -20.848 -9.586 15.746 1.00 86.81 81 GLU A C 1
ATOM 651 O O . GLU A 1 81 ? -21.700 -9.650 14.862 1.00 86.81 81 GLU A O 1
ATOM 656 N N . ILE A 1 82 ? -19.641 -9.044 15.522 1.00 78.19 82 ILE A N 1
ATOM 657 C CA . ILE A 1 82 ? -19.342 -8.252 14.309 1.00 78.19 82 ILE A CA 1
ATOM 658 C C . ILE A 1 82 ? -18.035 -8.658 13.603 1.00 78.19 82 ILE A C 1
ATOM 660 O O . ILE A 1 82 ? -17.557 -7.961 12.703 1.00 78.19 82 ILE A O 1
ATOM 664 N N . SER A 1 83 ? -17.425 -9.781 13.991 1.00 63.94 83 SER A N 1
ATOM 665 C CA . SER A 1 83 ? -16.168 -10.266 13.396 1.00 63.94 83 SER A CA 1
ATOM 666 C C . SER A 1 83 ? -16.250 -10.486 11.882 1.00 63.94 83 SER A C 1
ATOM 668 O O . SER A 1 83 ? -15.256 -10.235 11.203 1.00 63.94 83 SER A O 1
ATOM 670 N N . ASP A 1 84 ? -17.420 -10.844 11.349 1.00 63.75 84 ASP A N 1
ATOM 671 C CA . ASP A 1 84 ? -17.617 -11.094 9.914 1.00 63.75 84 ASP A CA 1
ATOM 672 C C . ASP A 1 84 ? -17.789 -9.816 9.065 1.00 63.75 84 ASP A C 1
ATOM 674 O O . ASP A 1 84 ? -17.695 -9.871 7.836 1.00 63.75 84 ASP A O 1
ATOM 678 N N . GLU A 1 85 ? -18.032 -8.650 9.678 1.00 63.94 85 GLU A N 1
ATOM 679 C CA . GLU A 1 85 ? -18.342 -7.411 8.941 1.00 63.94 85 GLU A CA 1
ATOM 680 C C . GLU A 1 85 ? -17.204 -6.376 8.926 1.00 63.94 85 GLU A C 1
ATOM 682 O O . GLU A 1 85 ? -17.195 -5.468 8.086 1.00 63.94 85 GLU A O 1
ATOM 687 N N . PHE A 1 86 ? -16.215 -6.485 9.822 1.00 65.94 86 PHE A N 1
ATOM 688 C CA . PHE A 1 86 ? -15.105 -5.530 9.913 1.00 65.94 86 PHE A CA 1
ATOM 689 C C . PHE A 1 86 ? -13.776 -6.077 9.379 1.00 65.94 86 PHE A C 1
ATOM 691 O O . PHE A 1 86 ? -13.459 -7.250 9.495 1.00 65.94 86 PHE A O 1
ATOM 698 N N . ALA A 1 87 ? -12.941 -5.177 8.844 1.00 66.38 87 ALA A N 1
ATOM 699 C CA . ALA A 1 87 ? -11.607 -5.521 8.351 1.00 66.38 87 ALA A CA 1
ATOM 700 C C . ALA A 1 87 ? -10.705 -6.115 9.453 1.00 66.38 87 ALA A C 1
ATOM 702 O O . ALA A 1 87 ? -10.630 -5.545 10.546 1.00 66.38 87 ALA A O 1
ATOM 703 N N . ASP A 1 88 ? -9.916 -7.142 9.111 1.00 72.00 88 ASP A N 1
ATOM 704 C CA . ASP A 1 88 ? -8.986 -7.872 9.997 1.00 72.00 88 ASP A CA 1
ATOM 705 C C . ASP A 1 88 ? -8.131 -6.971 10.896 1.00 72.00 88 ASP A C 1
ATOM 707 O O . ASP A 1 88 ? -7.865 -7.274 12.059 1.00 72.00 88 ASP A O 1
ATOM 711 N N . THR A 1 89 ? -7.723 -5.808 10.380 1.00 79.62 89 THR A N 1
ATOM 712 C CA . THR A 1 89 ? -6.914 -4.840 11.130 1.00 79.62 89 THR A CA 1
ATOM 713 C C . THR A 1 89 ? -7.630 -4.305 12.373 1.00 79.62 89 THR A C 1
ATOM 715 O O . THR A 1 89 ? -6.978 -4.050 13.382 1.00 79.62 89 THR A O 1
ATOM 718 N N . LYS A 1 90 ? -8.953 -4.103 12.317 1.00 86.06 90 LYS A N 1
ATOM 719 C CA . LYS A 1 90 ? -9.741 -3.629 13.466 1.00 86.06 90 LYS A CA 1
ATOM 720 C C . LYS A 1 90 ? -9.842 -4.723 14.526 1.00 86.06 90 LYS A C 1
ATOM 722 O O . LYS A 1 90 ? -9.631 -4.433 15.700 1.00 86.06 90 LYS A O 1
ATOM 727 N N . THR A 1 91 ? -10.088 -5.961 14.105 1.00 88.94 91 THR A N 1
ATOM 728 C CA . THR A 1 91 ? -10.114 -7.140 14.979 1.00 88.94 91 THR A CA 1
ATOM 729 C C . THR A 1 91 ? -8.777 -7.325 15.692 1.00 88.94 91 THR A C 1
ATOM 731 O O . THR A 1 91 ? -8.742 -7.446 16.914 1.00 88.94 91 THR A O 1
ATOM 734 N N . ALA A 1 92 ? -7.663 -7.262 14.956 1.00 89.69 92 ALA A N 1
ATOM 735 C CA . ALA A 1 92 ? -6.325 -7.354 15.534 1.00 89.69 92 ALA A CA 1
ATOM 736 C C . ALA A 1 92 ? -6.028 -6.209 16.519 1.00 89.69 92 ALA A C 1
ATOM 738 O O . ALA A 1 92 ? -5.467 -6.449 17.585 1.00 89.69 92 ALA A O 1
ATOM 739 N N . ALA A 1 93 ? -6.436 -4.974 16.202 1.00 91.81 93 ALA A N 1
ATOM 740 C CA . ALA A 1 93 ? -6.244 -3.829 17.091 1.00 91.81 93 ALA A CA 1
ATOM 741 C C . ALA A 1 93 ? -7.050 -3.957 18.394 1.00 91.81 93 ALA A C 1
ATOM 743 O O . ALA A 1 93 ? -6.516 -3.693 19.466 1.00 91.81 93 ALA A O 1
ATOM 744 N N . LEU A 1 94 ? -8.308 -4.402 18.315 1.00 94.25 94 LEU A N 1
ATOM 745 C CA . LEU A 1 94 ? -9.154 -4.650 19.485 1.00 94.25 94 LEU A CA 1
ATOM 746 C C . LEU A 1 94 ? -8.596 -5.764 20.375 1.00 94.25 94 LEU A C 1
ATOM 748 O O . LEU A 1 94 ? -8.473 -5.564 21.579 1.00 94.25 94 LEU A O 1
ATOM 752 N N . LYS A 1 95 ? -8.159 -6.883 19.785 1.00 94.00 95 LYS A N 1
ATOM 753 C CA . LYS A 1 95 ? -7.469 -7.953 20.524 1.00 94.00 95 LYS A CA 1
ATOM 754 C C . LYS A 1 95 ? -6.182 -7.458 21.182 1.00 94.00 95 LYS A C 1
ATOM 756 O O . LYS A 1 95 ? -5.891 -7.832 22.307 1.00 94.00 95 LYS A O 1
ATOM 761 N N . ASN A 1 96 ? -5.432 -6.585 20.510 1.00 93.50 96 ASN A N 1
ATOM 762 C CA . ASN A 1 96 ? -4.239 -5.988 21.099 1.00 93.50 96 ASN A CA 1
ATOM 763 C C . ASN A 1 96 ? -4.569 -5.071 22.289 1.00 93.50 96 ASN A C 1
ATOM 765 O O . ASN A 1 96 ? -3.807 -5.036 23.245 1.00 93.50 96 ASN A O 1
ATOM 769 N N . ILE A 1 97 ? -5.694 -4.345 22.256 1.00 95.44 97 ILE A N 1
ATOM 770 C CA . ILE A 1 97 ? -6.143 -3.509 23.384 1.00 95.44 97 ILE A CA 1
ATOM 771 C C . ILE A 1 97 ? -6.408 -4.363 24.633 1.00 95.44 97 ILE A C 1
ATOM 773 O O . ILE A 1 97 ? -6.107 -3.903 25.731 1.00 95.44 97 ILE A O 1
ATOM 777 N N . CYS A 1 98 ? -6.893 -5.601 24.478 1.00 95.62 98 CYS A N 1
ATOM 778 C CA . CYS A 1 98 ? -7.134 -6.527 25.591 1.00 95.62 98 CYS A CA 1
ATOM 779 C C . CYS A 1 98 ? -5.878 -6.882 26.403 1.00 95.62 98 CYS A C 1
ATOM 781 O O . CYS A 1 98 ? -6.012 -7.317 27.537 1.00 95.62 98 CYS A O 1
ATOM 783 N N . ASN A 1 99 ? -4.677 -6.659 25.861 1.00 93.06 99 ASN A N 1
ATOM 784 C CA . ASN A 1 99 ? -3.416 -6.928 26.558 1.00 93.06 99 ASN A CA 1
ATOM 785 C C . ASN A 1 99 ? -2.979 -5.793 27.506 1.00 93.06 99 ASN A C 1
ATOM 787 O O . ASN A 1 99 ? -1.900 -5.874 28.083 1.00 93.06 99 ASN A O 1
ATOM 791 N N . TYR A 1 100 ? -3.759 -4.714 27.622 1.00 93.31 100 TYR A N 1
ATOM 792 C CA . TYR A 1 100 ? -3.416 -3.538 28.425 1.00 93.31 100 TYR A CA 1
ATOM 793 C C . TYR A 1 100 ? -4.336 -3.393 29.640 1.00 93.31 100 TYR A C 1
ATOM 795 O O . TYR A 1 100 ? -5.525 -3.700 29.565 1.00 93.31 100 TYR A O 1
ATOM 803 N N . ASP A 1 101 ? -3.826 -2.781 30.715 1.00 93.06 101 ASP A N 1
ATOM 804 C CA . ASP A 1 101 ? -4.545 -2.559 31.983 1.00 93.06 101 ASP A CA 1
ATOM 805 C C . ASP A 1 101 ? -5.934 -1.927 31.822 1.00 93.06 101 ASP A C 1
ATOM 807 O O . ASP A 1 101 ? -6.845 -2.184 32.609 1.00 93.06 101 ASP A O 1
ATOM 811 N N . ILE A 1 102 ? -6.115 -1.075 30.806 1.00 95.81 102 ILE A N 1
ATOM 812 C CA . ILE A 1 102 ? -7.404 -0.435 30.525 1.00 95.81 102 ILE A CA 1
ATOM 813 C C . ILE A 1 102 ? -8.508 -1.452 30.205 1.00 95.81 102 ILE A C 1
ATOM 815 O O . ILE A 1 102 ? -9.668 -1.200 30.521 1.00 95.81 102 ILE A O 1
ATOM 819 N N . ALA A 1 103 ? -8.165 -2.593 29.605 1.00 95.44 103 ALA A N 1
ATOM 820 C CA . AL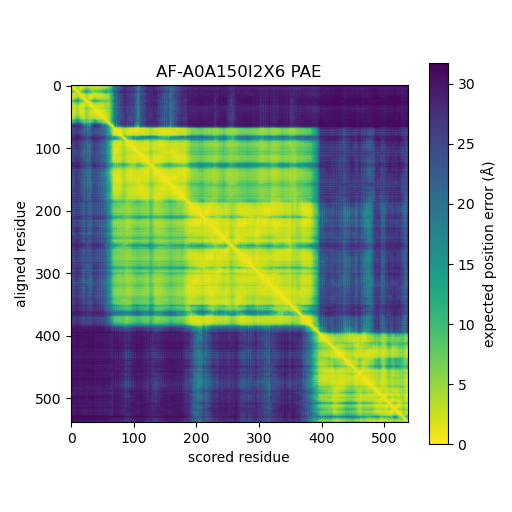A A 1 103 ? -9.127 -3.614 29.214 1.00 95.44 103 ALA A CA 1
ATOM 821 C C . ALA A 1 103 ? -9.731 -4.334 30.426 1.00 95.44 103 ALA A C 1
ATOM 823 O O . ALA A 1 103 ? -10.914 -4.663 30.423 1.00 95.44 103 ALA A O 1
ATOM 824 N N . HIS A 1 104 ? -8.958 -4.513 31.495 1.00 94.19 104 HIS A N 1
ATOM 825 C CA . HIS A 1 104 ? -9.407 -5.223 32.694 1.00 94.19 104 HIS A CA 1
ATOM 826 C C . HIS A 1 104 ? -10.157 -4.324 33.691 1.00 94.19 104 HIS A C 1
ATOM 828 O O . HIS A 1 104 ? -10.615 -4.793 34.733 1.00 94.19 104 HIS A O 1
ATOM 834 N N . LYS A 1 105 ? -10.303 -3.028 33.386 1.00 92.19 105 LYS A N 1
ATOM 835 C CA . LYS A 1 105 ? -11.078 -2.080 34.195 1.00 92.19 105 LYS A CA 1
ATOM 836 C C . LYS A 1 105 ? -12.569 -2.175 33.895 1.00 92.19 105 LYS A C 1
ATOM 838 O O . LYS A 1 105 ? -12.980 -2.546 32.796 1.00 92.19 105 LYS A O 1
ATOM 843 N N . ASP A 1 106 ? -13.361 -1.795 34.892 1.00 90.31 106 ASP A N 1
ATOM 844 C CA . ASP A 1 106 ? -14.811 -1.636 34.796 1.00 90.31 106 ASP A CA 1
ATOM 845 C C . ASP A 1 106 ? -15.156 -0.626 33.689 1.00 90.31 106 ASP A C 1
ATOM 847 O O . ASP A 1 106 ? -14.774 0.546 33.759 1.00 90.31 106 ASP A O 1
ATOM 851 N N . ALA A 1 107 ? -15.892 -1.084 32.674 1.00 92.12 107 ALA A N 1
ATOM 852 C CA . ALA A 1 107 ? -16.189 -0.300 31.483 1.00 92.12 107 ALA A CA 1
ATOM 853 C C . ALA A 1 107 ? -17.117 0.900 31.739 1.00 92.12 107 ALA A C 1
ATOM 855 O O . ALA A 1 107 ? -17.094 1.858 30.965 1.00 92.12 107 ALA A O 1
ATOM 856 N N . TYR A 1 108 ? -17.905 0.880 32.816 1.00 89.94 108 TYR A N 1
ATOM 857 C CA . TYR A 1 108 ? -18.828 1.955 33.189 1.00 89.94 108 TYR A CA 1
ATOM 858 C C . TYR A 1 108 ? -18.108 3.096 33.924 1.00 89.94 108 TYR A C 1
ATOM 860 O O . TYR A 1 108 ? -18.559 4.242 33.885 1.00 89.94 108 TYR A O 1
ATOM 868 N N . THR A 1 109 ? -16.972 2.804 34.569 1.00 90.00 109 THR A N 1
ATOM 869 C CA . THR A 1 109 ? -16.223 3.758 35.416 1.00 90.00 109 THR A CA 1
ATOM 870 C C . THR A 1 109 ? -14.894 4.227 34.821 1.00 90.00 109 THR A C 1
ATOM 872 O O . THR A 1 109 ? -14.149 4.949 35.485 1.00 90.00 109 THR A O 1
ATOM 875 N N . LEU A 1 110 ? -14.597 3.859 33.569 1.00 94.00 110 LEU A N 1
ATOM 876 C CA . LEU A 1 110 ? -13.397 4.316 32.865 1.00 94.00 110 LEU A CA 1
ATOM 877 C C . LEU A 1 110 ? -13.291 5.847 32.877 1.00 94.00 110 LEU A C 1
ATOM 879 O O . LEU A 1 110 ? -14.146 6.560 32.350 1.00 94.00 110 LEU A O 1
ATOM 883 N N . SER A 1 111 ? -12.192 6.343 33.435 1.00 94.62 111 SER A N 1
ATOM 884 C CA . SER A 1 111 ? -11.917 7.767 33.593 1.00 94.62 111 SER A CA 1
ATOM 885 C C . SER A 1 111 ? -11.026 8.310 32.474 1.00 94.62 111 SER A C 1
ATOM 887 O O . SER A 1 111 ? -10.306 7.575 31.790 1.00 94.62 111 SER A O 1
ATOM 889 N N . ARG A 1 112 ? -10.959 9.641 32.333 1.00 95.62 112 ARG A N 1
ATOM 890 C CA . ARG A 1 112 ? -10.007 10.293 31.414 1.00 95.62 112 ARG A CA 1
ATOM 891 C C . ARG A 1 112 ? -8.556 9.899 31.673 1.00 95.62 112 ARG A C 1
ATOM 893 O O . ARG A 1 112 ? -7.752 9.926 30.739 1.00 95.62 112 ARG A O 1
ATOM 900 N N . GLN A 1 113 ? -8.208 9.593 32.925 1.00 95.94 113 GLN A N 1
ATOM 901 C CA . GLN A 1 113 ? -6.854 9.205 33.297 1.00 95.94 113 GLN A CA 1
ATOM 902 C C . GLN A 1 113 ? -6.525 7.835 32.706 1.00 95.94 113 GLN A C 1
ATOM 904 O O . GLN A 1 113 ? -5.428 7.665 32.191 1.00 95.94 113 GLN A O 1
ATOM 909 N N . ASP A 1 114 ? -7.482 6.907 32.686 1.00 97.06 114 ASP A N 1
ATOM 910 C CA . ASP A 1 114 ? -7.295 5.565 32.129 1.00 97.06 114 ASP A CA 1
ATOM 911 C C . ASP A 1 114 ? -7.009 5.622 30.627 1.00 97.06 114 ASP A C 1
ATOM 913 O O . ASP A 1 114 ? -6.000 5.089 30.165 1.00 97.06 114 ASP A O 1
ATOM 917 N N . PHE A 1 115 ? -7.826 6.366 29.875 1.00 97.94 115 PHE A N 1
ATOM 918 C CA . PHE A 1 115 ? -7.613 6.576 28.439 1.00 97.94 115 PHE A CA 1
ATOM 919 C C . PHE A 1 115 ? -6.293 7.294 28.137 1.00 97.94 115 PHE A C 1
ATOM 921 O O . PHE A 1 115 ? -5.606 6.968 27.166 1.00 97.94 115 PHE A O 1
ATOM 928 N N . SER A 1 116 ? -5.922 8.271 28.971 1.00 97.12 116 SER A N 1
ATOM 929 C CA . SER A 1 116 ? -4.688 9.038 28.783 1.00 97.12 116 SER A CA 1
ATOM 930 C C . SER A 1 116 ? -3.449 8.199 29.086 1.00 97.12 116 SER A C 1
ATOM 932 O O . SER A 1 116 ? -2.500 8.227 28.304 1.00 97.12 116 SER A O 1
ATOM 934 N N . SER A 1 117 ? -3.472 7.424 30.174 1.00 96.31 117 SER A N 1
ATOM 935 C CA . SER A 1 117 ? -2.408 6.486 30.535 1.00 96.31 117 SER A CA 1
ATOM 936 C C . SER A 1 117 ? -2.213 5.443 29.439 1.00 96.31 117 SER A C 1
ATOM 938 O O . SER A 1 117 ? -1.093 5.303 28.959 1.00 96.31 117 SER A O 1
ATOM 940 N N . PHE A 1 118 ? -3.296 4.825 28.954 1.00 96.75 118 PHE A N 1
ATOM 941 C CA . PHE A 1 118 ? -3.245 3.879 27.838 1.00 96.75 118 PHE A CA 1
ATOM 942 C C . PHE A 1 118 ? -2.605 4.499 26.586 1.00 96.75 118 PHE A C 1
ATOM 944 O O . PHE A 1 118 ? -1.679 3.941 26.004 1.00 96.75 118 PHE A O 1
ATOM 951 N N . ALA A 1 119 ? -3.038 5.696 26.177 1.00 96.62 119 ALA A N 1
ATOM 952 C CA . ALA A 1 119 ? -2.473 6.353 25.000 1.00 96.62 119 ALA A CA 1
ATOM 953 C C . ALA A 1 119 ? -0.978 6.683 25.163 1.00 96.62 119 ALA A C 1
ATOM 955 O O . ALA A 1 119 ? -0.211 6.554 24.208 1.00 96.62 119 ALA A O 1
ATOM 956 N N . ILE A 1 120 ? -0.555 7.113 26.355 1.00 95.44 120 ILE A N 1
ATOM 957 C CA . ILE A 1 120 ? 0.851 7.411 26.660 1.00 95.44 120 ILE A CA 1
ATOM 958 C C . ILE A 1 120 ? 1.686 6.131 26.667 1.00 95.44 120 ILE A C 1
ATOM 960 O O . ILE A 1 120 ? 2.774 6.122 26.096 1.00 95.44 120 ILE A O 1
ATOM 964 N N . GLU A 1 121 ? 1.184 5.062 27.273 1.00 94.44 121 GLU A N 1
ATOM 965 C CA . GLU A 1 121 ? 1.826 3.750 27.303 1.00 94.44 121 GLU A CA 1
ATOM 966 C C . GLU A 1 121 ? 2.036 3.213 25.885 1.00 94.44 121 GLU A C 1
ATOM 968 O O . GLU A 1 121 ? 3.166 2.925 25.495 1.00 94.44 121 GLU A O 1
ATOM 973 N N . ARG A 1 122 ? 0.993 3.237 25.045 1.00 94.25 122 ARG A N 1
ATOM 974 C CA . ARG A 1 122 ? 1.088 2.878 23.619 1.00 94.25 122 ARG A CA 1
ATOM 975 C C . ARG A 1 122 ? 2.158 3.683 22.883 1.00 94.25 122 ARG A C 1
ATOM 977 O O . ARG A 1 122 ? 2.861 3.145 22.033 1.00 94.25 122 ARG A O 1
ATOM 984 N N . ARG A 1 123 ? 2.287 4.979 23.187 1.00 95.00 123 ARG A N 1
ATOM 985 C CA . ARG A 1 123 ? 3.275 5.876 22.561 1.00 95.00 123 ARG A CA 1
ATOM 986 C C . ARG A 1 123 ? 4.701 5.633 23.041 1.00 95.00 123 ARG A C 1
ATOM 988 O O . ARG A 1 123 ? 5.618 5.877 22.263 1.00 95.00 123 ARG A O 1
ATOM 995 N N . LYS A 1 124 ? 4.882 5.213 24.293 1.00 92.94 124 LYS A N 1
ATOM 996 C CA . LYS A 1 124 ? 6.193 4.904 24.874 1.00 92.94 124 LYS A CA 1
ATOM 997 C C . LYS A 1 124 ? 6.688 3.517 24.468 1.00 92.94 124 LYS A C 1
ATOM 999 O O . LYS A 1 124 ? 7.883 3.364 24.253 1.00 92.94 124 LYS A O 1
ATOM 1004 N N . GLY A 1 125 ? 5.777 2.556 24.328 1.00 89.56 125 GLY A N 1
ATOM 1005 C CA . GLY A 1 125 ? 6.139 1.148 24.208 1.00 89.56 125 GLY A CA 1
ATOM 1006 C C . GLY A 1 125 ? 6.597 0.570 25.549 1.00 89.56 125 GLY A C 1
ATOM 1007 O O . GLY A 1 125 ? 6.539 1.241 26.583 1.00 89.56 125 GLY A O 1
ATOM 1008 N N . ASN A 1 126 ? 7.060 -0.675 25.518 1.00 84.88 126 ASN A N 1
ATOM 1009 C CA . ASN A 1 126 ? 7.607 -1.380 26.667 1.00 84.88 126 ASN A CA 1
ATOM 1010 C C . ASN A 1 126 ? 9.016 -1.904 26.334 1.00 84.88 126 ASN A C 1
ATOM 1012 O O . ASN A 1 126 ? 9.143 -2.959 25.711 1.00 84.88 126 ASN A O 1
ATOM 1016 N N . PRO A 1 127 ? 10.083 -1.201 26.757 1.00 80.69 127 PRO A N 1
ATOM 1017 C CA . PRO A 1 127 ? 11.457 -1.632 26.505 1.00 80.69 127 PRO A CA 1
ATOM 1018 C C . PRO A 1 127 ? 11.807 -2.992 27.122 1.00 80.69 127 PRO A C 1
ATOM 1020 O O . PRO A 1 127 ? 12.648 -3.698 26.575 1.00 80.69 127 PRO A O 1
ATOM 1023 N N . ILE A 1 128 ? 11.167 -3.371 28.237 1.00 83.56 128 ILE A N 1
ATOM 1024 C CA . ILE A 1 128 ? 11.417 -4.654 28.920 1.00 83.56 128 ILE A CA 1
ATOM 1025 C C . ILE A 1 128 ? 10.924 -5.817 28.052 1.00 83.56 128 ILE A C 1
ATOM 1027 O O . ILE A 1 128 ? 11.580 -6.849 27.960 1.00 83.56 128 ILE A O 1
ATOM 1031 N N . GLU A 1 129 ? 9.801 -5.619 27.368 1.00 82.44 129 GLU A N 1
ATOM 1032 C CA . GLU A 1 129 ? 9.204 -6.599 26.454 1.00 82.44 129 GLU A CA 1
ATOM 1033 C C . GLU A 1 129 ? 9.657 -6.406 24.997 1.00 82.44 129 GLU A C 1
ATOM 1035 O O . GLU A 1 129 ? 9.142 -7.068 24.100 1.00 82.44 129 GLU A O 1
ATOM 1040 N N . MET A 1 130 ? 10.619 -5.507 24.745 1.00 82.31 130 MET A N 1
ATOM 1041 C CA . MET A 1 130 ? 11.090 -5.135 23.402 1.00 82.31 130 MET A CA 1
ATOM 1042 C C . MET A 1 130 ? 9.962 -4.665 22.465 1.00 82.31 130 MET A C 1
ATOM 1044 O O . MET A 1 130 ? 9.990 -4.900 21.257 1.00 82.31 130 MET A O 1
ATOM 1048 N N . ILE A 1 131 ? 8.956 -3.988 23.024 1.00 85.38 131 ILE A N 1
ATOM 1049 C CA . ILE A 1 131 ? 7.831 -3.431 22.274 1.00 85.38 131 ILE A CA 1
ATOM 1050 C C . ILE A 1 131 ? 8.097 -1.950 22.020 1.00 85.38 131 ILE A C 1
ATOM 1052 O O . ILE A 1 131 ? 8.066 -1.137 22.945 1.00 85.38 131 ILE A O 1
ATOM 1056 N N . ASP A 1 132 ? 8.294 -1.582 20.758 1.00 89.06 132 ASP A N 1
ATOM 1057 C CA . ASP A 1 132 ? 8.440 -0.183 20.362 1.00 89.06 132 ASP A CA 1
ATOM 1058 C C . ASP A 1 132 ? 7.136 0.612 20.522 1.00 89.06 132 ASP A C 1
ATOM 1060 O O . ASP A 1 132 ? 6.020 0.116 20.331 1.00 89.06 132 ASP A O 1
ATOM 1064 N N . GLY A 1 133 ? 7.283 1.900 20.829 1.00 92.19 133 GLY A N 1
ATOM 1065 C CA . GLY A 1 133 ? 6.168 2.837 20.877 1.00 92.19 133 GLY A CA 1
ATOM 1066 C C . GLY A 1 133 ? 5.528 3.060 19.505 1.00 92.19 133 GLY A C 1
ATOM 1067 O O . GLY A 1 133 ? 6.201 3.159 18.478 1.00 92.19 133 GLY A O 1
ATOM 1068 N N . VAL A 1 134 ? 4.202 3.201 19.469 1.00 93.94 134 VAL A N 1
ATOM 1069 C CA . VAL A 1 134 ? 3.476 3.400 18.205 1.00 93.94 134 VAL A CA 1
ATOM 1070 C C . VAL A 1 134 ? 3.391 4.866 17.794 1.00 93.94 134 VAL A C 1
ATOM 1072 O O . VAL A 1 134 ? 3.488 5.781 18.611 1.00 93.94 134 VAL A O 1
ATOM 1075 N N . ALA A 1 135 ? 3.141 5.126 16.509 1.00 93.44 135 ALA A N 1
ATOM 1076 C CA . ALA A 1 135 ? 2.890 6.475 16.003 1.00 93.44 135 ALA A CA 1
ATOM 1077 C C . ALA A 1 135 ? 1.624 7.113 16.634 1.00 93.44 135 ALA A C 1
ATOM 1079 O O . ALA A 1 135 ? 0.684 6.392 16.983 1.00 93.44 135 ALA A O 1
ATOM 1080 N N . PRO A 1 136 ? 1.518 8.460 16.709 1.00 94.81 136 PRO A N 1
ATOM 1081 C CA . PRO A 1 136 ? 0.346 9.142 17.282 1.00 94.81 136 PRO A CA 1
ATOM 1082 C C . PRO A 1 136 ? -0.985 8.743 16.636 1.00 94.81 136 PRO A C 1
ATOM 1084 O O . PRO A 1 136 ? -2.017 8.700 17.302 1.00 94.81 136 PRO A O 1
ATOM 1087 N N . ALA A 1 137 ? -0.953 8.449 15.334 1.00 95.19 137 ALA A N 1
ATOM 1088 C CA . ALA A 1 137 ? -2.118 8.037 14.561 1.00 95.19 137 ALA A CA 1
ATOM 1089 C C . ALA A 1 137 ? -2.611 6.637 14.931 1.00 95.19 137 ALA A C 1
ATOM 1091 O O . ALA A 1 137 ? -3.816 6.397 14.905 1.00 95.19 137 ALA A O 1
ATOM 1092 N N . THR A 1 138 ? -1.701 5.737 15.305 1.00 94.06 138 THR A N 1
ATOM 1093 C CA . THR A 1 138 ? -2.050 4.389 15.760 1.00 94.06 138 THR A CA 1
ATOM 1094 C C . THR A 1 138 ? -2.734 4.459 17.121 1.00 94.06 138 THR A C 1
ATOM 1096 O O . THR A 1 138 ? -3.841 3.957 17.256 1.00 94.06 138 THR A O 1
ATOM 1099 N N . ALA A 1 139 ? -2.164 5.195 18.082 1.00 95.50 139 ALA A N 1
ATOM 1100 C CA . ALA A 1 139 ? -2.792 5.397 19.392 1.00 95.50 139 ALA A CA 1
ATOM 1101 C C . ALA A 1 139 ? -4.162 6.099 19.286 1.00 95.50 139 ALA A C 1
ATOM 1103 O O . ALA A 1 139 ? -5.118 5.724 19.962 1.00 95.50 139 ALA A O 1
ATOM 1104 N N . LEU A 1 140 ? -4.300 7.084 18.385 1.00 96.75 140 LEU A N 1
ATOM 1105 C CA . LEU A 1 140 ? -5.597 7.704 18.090 1.00 96.75 140 LEU A CA 1
ATOM 1106 C C . LEU A 1 140 ? -6.621 6.682 17.575 1.00 96.75 140 LEU A C 1
ATOM 1108 O O . LEU A 1 140 ? -7.809 6.768 17.895 1.00 96.75 140 LEU A O 1
ATOM 1112 N N . LYS A 1 141 ? -6.170 5.746 16.739 1.00 95.00 141 LYS A N 1
ATOM 1113 C CA . LYS A 1 141 ? -7.017 4.718 16.144 1.00 95.00 141 LYS A CA 1
ATOM 1114 C C . LYS A 1 141 ? -7.443 3.676 17.177 1.00 95.00 141 LYS A C 1
ATOM 1116 O O . LYS A 1 141 ? -8.624 3.346 17.201 1.00 95.00 141 LYS A O 1
ATOM 1121 N N . ASP A 1 142 ? -6.550 3.280 18.081 1.00 95.50 142 ASP A N 1
ATOM 1122 C CA . ASP A 1 142 ? -6.867 2.406 19.218 1.00 95.50 142 ASP A CA 1
ATOM 1123 C C . ASP A 1 142 ? -7.986 3.022 20.085 1.00 95.50 142 ASP A C 1
ATOM 1125 O O . ASP A 1 142 ? -9.022 2.398 20.307 1.00 95.50 142 ASP A O 1
ATOM 1129 N N . LEU A 1 143 ? -7.869 4.304 20.462 1.00 97.25 143 LEU A N 1
ATOM 1130 C CA . LEU A 1 143 ? -8.932 5.019 21.191 1.00 97.25 143 LEU A CA 1
ATOM 1131 C C . LEU A 1 143 ? -10.242 5.137 20.393 1.00 97.25 143 LEU A C 1
ATOM 1133 O O . LEU A 1 143 ? -11.332 5.107 20.963 1.00 97.25 143 LEU A O 1
ATOM 1137 N N . SER A 1 144 ? -10.155 5.265 19.067 1.00 95.69 144 SER A N 1
ATOM 1138 C CA . SER A 1 144 ? -11.340 5.297 18.197 1.00 95.69 144 SER A CA 1
ATOM 1139 C C . SER A 1 144 ? -12.039 3.932 18.139 1.00 95.69 144 SER A C 1
ATOM 1141 O O . SER A 1 144 ? -13.264 3.870 18.024 1.00 95.69 144 SER A O 1
ATOM 1143 N N . HIS A 1 145 ? -11.287 2.834 18.246 1.00 95.06 145 HIS A N 1
ATOM 1144 C CA . HIS A 1 145 ? -11.842 1.488 18.365 1.00 95.06 145 HIS A CA 1
ATOM 1145 C C . HIS A 1 145 ? -12.555 1.297 19.704 1.00 95.06 145 HIS A C 1
ATOM 1147 O O . HIS A 1 145 ? -13.699 0.850 19.695 1.00 95.06 145 HIS A O 1
ATOM 1153 N N . ILE A 1 146 ? -11.967 1.760 20.812 1.00 96.69 146 ILE A N 1
ATOM 1154 C CA . ILE A 1 146 ? -12.643 1.780 22.120 1.00 96.69 146 ILE A CA 1
ATOM 1155 C C . ILE A 1 146 ? -13.939 2.599 22.047 1.00 96.69 146 ILE A C 1
ATOM 1157 O O . ILE A 1 146 ? -14.991 2.128 22.469 1.00 96.69 146 ILE A O 1
ATOM 1161 N N . SER A 1 147 ? -13.908 3.783 21.423 1.00 96.69 147 SER A N 1
ATOM 1162 C CA . SER A 1 147 ? -15.123 4.581 21.206 1.00 96.69 147 SER A CA 1
ATOM 1163 C C . SER A 1 147 ? -16.192 3.825 20.415 1.00 96.69 147 SER A C 1
ATOM 1165 O O . SER A 1 147 ? -17.375 4.022 20.672 1.00 96.69 147 SER A O 1
ATOM 1167 N N . SER A 1 148 ? -15.799 2.993 19.446 1.00 94.31 148 SER A N 1
ATOM 1168 C CA . SER A 1 148 ? -16.743 2.206 18.642 1.00 94.31 148 SER A CA 1
ATOM 1169 C C . SER A 1 148 ? -17.423 1.128 19.485 1.00 94.31 148 SER A C 1
ATOM 1171 O O . SER A 1 148 ? -18.633 0.960 19.381 1.00 94.31 148 SER A O 1
ATOM 1173 N N . VAL A 1 149 ? -16.657 0.454 20.349 1.00 95.69 149 VAL A N 1
ATOM 1174 C CA . VAL A 1 149 ? -17.170 -0.555 21.288 1.00 95.69 149 VAL A CA 1
ATOM 1175 C C . VAL A 1 149 ? -18.133 0.084 22.289 1.00 95.69 149 VAL A C 1
ATOM 1177 O O . VAL A 1 149 ? -19.248 -0.397 22.444 1.00 95.69 149 VAL A O 1
ATOM 1180 N N . LEU A 1 150 ? -17.762 1.214 22.904 1.00 96.50 150 LEU A N 1
ATOM 1181 C CA . LEU A 1 150 ? -18.635 1.918 23.854 1.00 96.50 150 LEU A CA 1
ATOM 1182 C C . LEU A 1 150 ? -19.913 2.459 23.195 1.00 96.50 150 LEU A C 1
ATOM 1184 O O . LEU A 1 150 ? -20.977 2.442 23.805 1.00 96.50 150 LEU A O 1
ATOM 1188 N N . ASN A 1 151 ? -19.836 2.927 21.946 1.00 95.75 151 ASN A N 1
ATOM 1189 C CA . ASN A 1 151 ? -21.028 3.347 21.205 1.00 95.75 151 ASN A CA 1
ATOM 1190 C C . ASN A 1 151 ? -21.968 2.173 20.924 1.00 95.75 151 ASN A C 1
ATOM 1192 O O . ASN A 1 151 ? -23.177 2.332 21.032 1.00 95.75 151 ASN A O 1
ATOM 1196 N N . HIS A 1 152 ? -21.427 1.007 20.572 1.00 94.25 152 HIS A N 1
ATOM 1197 C CA . HIS A 1 152 ? -22.233 -0.194 20.367 1.00 94.25 152 HIS A CA 1
ATOM 1198 C C . HIS A 1 152 ? -22.855 -0.678 21.680 1.00 94.25 152 HIS A C 1
ATOM 1200 O O . HIS A 1 152 ? -24.040 -0.992 21.710 1.00 94.25 152 HIS A O 1
ATOM 1206 N N . ALA A 1 153 ? -22.103 -0.630 22.782 1.00 94.19 153 ALA A N 1
ATOM 1207 C CA . ALA A 1 153 ? -22.611 -0.972 24.106 1.00 94.19 153 ALA A CA 1
ATOM 1208 C C . ALA A 1 153 ? -23.810 -0.110 24.524 1.00 94.19 153 ALA A C 1
ATOM 1210 O O . ALA A 1 153 ? -24.823 -0.638 24.972 1.00 94.19 153 ALA A O 1
ATOM 1211 N N . GLU A 1 154 ? -23.737 1.203 24.318 1.00 94.56 154 GLU A N 1
ATOM 1212 C CA . GLU A 1 154 ? -24.857 2.100 24.618 1.00 94.56 154 GLU A CA 1
ATOM 1213 C C . GLU A 1 154 ? -26.043 1.884 23.667 1.00 94.56 154 GLU A C 1
ATOM 1215 O O . GLU A 1 154 ? -27.178 1.721 24.108 1.00 94.56 154 GLU A O 1
ATOM 1220 N N . LEU A 1 155 ? -25.792 1.896 22.354 1.00 94.50 155 LEU A N 1
ATOM 1221 C CA . LEU A 1 155 ? -26.853 1.993 21.346 1.00 94.50 155 LEU A CA 1
ATOM 1222 C C . LEU A 1 155 ? -27.510 0.652 21.013 1.00 94.50 155 LEU A C 1
ATOM 1224 O O . LEU A 1 155 ? -28.660 0.639 20.579 1.00 94.50 155 LEU A O 1
ATOM 1228 N N . VAL A 1 156 ? -26.783 -0.455 21.171 1.00 93.38 156 VAL A N 1
ATOM 1229 C CA . VAL A 1 156 ? -27.245 -1.799 20.797 1.00 93.38 156 VAL A CA 1
ATOM 1230 C C . VAL A 1 156 ? -27.517 -2.645 22.032 1.00 93.38 156 VAL A C 1
ATOM 1232 O O . VAL A 1 156 ? -28.574 -3.265 22.118 1.00 93.38 156 VAL A O 1
ATOM 1235 N N . TRP A 1 157 ? -26.607 -2.652 23.011 1.00 93.44 157 TRP A N 1
ATOM 1236 C CA . TRP A 1 157 ? -26.786 -3.446 24.234 1.00 93.44 157 TRP A CA 1
ATOM 1237 C C . TRP A 1 157 ? -27.581 -2.720 25.328 1.00 93.44 157 TRP A C 1
ATOM 1239 O O . TRP A 1 157 ? -28.027 -3.365 26.274 1.00 93.44 157 TRP A O 1
ATOM 1249 N N . GLY A 1 158 ? -27.786 -1.402 25.205 1.00 89.94 158 GLY A N 1
ATOM 1250 C CA . GLY A 1 158 ? -28.497 -0.598 26.203 1.00 89.94 158 GLY A CA 1
ATOM 1251 C C . GLY A 1 158 ? -27.716 -0.400 27.507 1.00 89.94 158 GLY A C 1
ATOM 1252 O O . GLY A 1 158 ? -28.322 -0.168 28.552 1.00 89.94 158 GLY A O 1
ATOM 1253 N N . GLU A 1 159 ? -26.388 -0.523 27.465 1.00 90.38 159 GLU A N 1
ATOM 1254 C CA . GLU A 1 159 ? -25.506 -0.364 28.624 1.00 90.38 159 GLU A CA 1
ATOM 1255 C C . GLU A 1 159 ? -25.321 1.124 28.977 1.00 90.38 159 GLU A C 1
ATOM 1257 O O . GLU A 1 159 ? -25.073 1.957 28.102 1.00 90.38 159 GLU A O 1
ATOM 1262 N N . ASP A 1 160 ? -25.378 1.478 30.267 1.00 90.31 160 ASP A N 1
ATOM 1263 C CA . ASP A 1 160 ? -25.210 2.866 30.737 1.00 90.31 160 ASP A CA 1
ATOM 1264 C C . ASP A 1 160 ? -23.729 3.284 30.811 1.00 90.31 160 ASP A C 1
ATOM 1266 O O . ASP A 1 160 ? -23.136 3.447 31.876 1.00 90.31 160 ASP A O 1
ATOM 1270 N N . VAL A 1 161 ? -23.100 3.437 29.646 1.00 93.50 161 VAL A N 1
ATOM 1271 C CA . VAL A 1 161 ? -21.675 3.795 29.505 1.00 93.50 161 VAL A CA 1
ATOM 1272 C C . VAL A 1 161 ? -21.452 5.290 29.243 1.00 93.50 161 VAL A C 1
ATOM 1274 O O . VAL A 1 161 ? -20.378 5.704 28.790 1.00 93.50 161 VAL A O 1
ATOM 1277 N N . ALA A 1 162 ? -22.453 6.129 29.527 1.00 91.56 162 ALA A N 1
ATOM 1278 C CA . ALA A 1 162 ? -22.417 7.563 29.237 1.00 91.56 162 ALA A CA 1
ATOM 1279 C C . ALA A 1 162 ? -21.240 8.272 29.933 1.00 91.56 162 ALA A C 1
ATOM 1281 O O . ALA A 1 162 ? -20.587 9.137 29.340 1.00 91.56 162 ALA A O 1
ATOM 1282 N N . HIS A 1 163 ? -20.922 7.873 31.171 1.00 91.44 163 HIS A N 1
ATOM 1283 C CA . HIS A 1 163 ? -19.764 8.385 31.907 1.00 91.44 163 HIS A CA 1
ATOM 1284 C C . HIS A 1 163 ? -18.450 8.121 31.155 1.00 91.44 163 HIS A C 1
ATOM 1286 O O . HIS A 1 163 ? -17.745 9.068 30.798 1.00 91.44 163 HIS A O 1
ATOM 1292 N N . ALA A 1 164 ? -18.164 6.854 30.840 1.00 93.31 164 ALA A N 1
ATOM 1293 C CA . ALA A 1 164 ? -16.948 6.442 30.143 1.00 93.31 164 ALA A CA 1
ATOM 1294 C C . ALA A 1 164 ? -16.795 7.117 28.769 1.00 93.31 164 ALA A C 1
ATOM 1296 O O . ALA A 1 164 ? -15.706 7.564 28.404 1.00 93.31 164 ALA A O 1
ATOM 1297 N N . LYS A 1 165 ? -17.890 7.265 28.012 1.00 96.88 165 LYS A N 1
ATOM 1298 C CA . LYS A 1 165 ? -17.886 7.970 26.719 1.00 96.88 165 LYS A CA 1
ATOM 1299 C C . LYS A 1 165 ? -17.533 9.454 26.844 1.00 96.88 165 LYS A C 1
ATOM 1301 O O . LYS A 1 165 ? -16.759 9.981 26.033 1.00 96.88 165 LYS A O 1
ATOM 1306 N N . ASN A 1 166 ? -18.091 10.136 27.844 1.00 95.94 166 ASN A N 1
ATOM 1307 C CA . ASN A 1 166 ? -17.788 11.542 28.110 1.00 95.94 166 ASN A CA 1
ATOM 1308 C C . ASN A 1 166 ? -16.321 11.711 28.522 1.00 95.94 166 ASN A C 1
ATOM 1310 O O . ASN A 1 166 ? -15.613 12.564 27.980 1.00 95.94 166 ASN A O 1
ATOM 1314 N N . GLU A 1 167 ? -15.831 10.850 29.412 1.00 97.69 167 GLU A N 1
ATOM 1315 C CA . GLU A 1 167 ? -14.438 10.848 29.857 1.00 97.69 167 GLU A CA 1
ATOM 1316 C C . GLU A 1 167 ? -13.450 10.549 28.714 1.00 97.69 167 GLU A C 1
ATOM 1318 O O . GLU A 1 167 ? -12.435 11.244 28.584 1.00 97.69 167 GLU A O 1
ATOM 1323 N N . LEU A 1 168 ? -13.772 9.610 27.815 1.00 97.50 168 LEU A N 1
ATOM 1324 C CA . LEU A 1 168 ? -13.002 9.350 26.592 1.00 97.50 168 LEU A CA 1
ATOM 1325 C C . LEU A 1 168 ? -12.949 10.585 25.685 1.00 97.50 168 LEU A C 1
ATOM 1327 O O . LEU A 1 168 ? -11.883 10.954 25.185 1.00 97.50 168 LEU A O 1
ATOM 1331 N N . SER A 1 169 ? -14.085 11.256 25.492 1.00 96.75 169 SER A N 1
ATOM 1332 C CA . SER A 1 169 ? -14.174 12.466 24.668 1.00 96.75 169 SER A CA 1
ATOM 1333 C C . SER A 1 169 ? -13.305 13.596 25.231 1.00 96.75 169 SER A C 1
ATOM 1335 O O . SER A 1 169 ? -12.544 14.228 24.491 1.00 96.75 169 SER A O 1
ATOM 1337 N N . HIS A 1 170 ? -13.344 13.811 26.550 1.00 95.94 170 HIS A N 1
ATOM 1338 C CA . HIS A 1 170 ? -12.482 14.777 27.231 1.00 95.94 170 HIS A CA 1
ATOM 1339 C C . HIS A 1 170 ? -10.996 14.404 27.144 1.00 95.94 170 HIS A C 1
ATOM 1341 O O . HIS A 1 170 ? -10.168 15.272 26.844 1.00 95.94 170 HIS A O 1
ATOM 1347 N N . SER A 1 171 ? -10.650 13.127 27.342 1.00 96.69 171 SER A N 1
ATOM 1348 C CA . SER A 1 171 ? -9.278 12.633 27.179 1.00 96.69 171 SER A CA 1
ATOM 1349 C C . SER A 1 171 ? -8.764 12.883 25.759 1.00 96.69 171 SER A C 1
ATOM 1351 O O . SER A 1 171 ? -7.695 13.467 25.586 1.00 96.69 171 SER A O 1
ATOM 1353 N N . LEU A 1 172 ? -9.554 12.569 24.726 1.00 96.94 172 LEU A N 1
ATOM 1354 C CA . LEU A 1 172 ? -9.190 12.811 23.327 1.00 96.94 172 LEU A CA 1
ATOM 1355 C C . LEU A 1 172 ? -8.893 14.287 23.035 1.00 96.94 172 LEU A C 1
ATOM 1357 O O . LEU A 1 172 ? -7.980 14.575 22.260 1.00 96.94 172 LEU A O 1
ATOM 1361 N N . ILE A 1 173 ? -9.627 15.230 23.637 1.00 96.44 173 ILE A N 1
ATOM 1362 C CA . ILE A 1 173 ? -9.343 16.669 23.501 1.00 96.44 173 ILE A CA 1
ATOM 1363 C C . ILE A 1 173 ? -7.972 16.999 24.104 1.00 96.44 173 ILE A C 1
ATOM 1365 O O . ILE A 1 173 ? -7.160 17.660 23.450 1.00 96.44 173 ILE A O 1
ATOM 1369 N N . GLY A 1 174 ? -7.700 16.529 25.325 1.00 96.00 174 GLY A N 1
ATOM 1370 C CA . GLY A 1 174 ? -6.425 16.745 26.013 1.00 96.00 174 GLY A CA 1
ATOM 1371 C C . GLY A 1 174 ? -5.241 16.136 25.260 1.00 96.00 174 GLY A C 1
ATOM 1372 O O . GLY A 1 174 ? -4.274 16.834 24.952 1.00 96.00 174 GLY A O 1
ATOM 1373 N N . LEU A 1 175 ? -5.352 14.865 24.871 1.00 96.75 175 LEU A N 1
ATOM 1374 C CA . LEU A 1 175 ? -4.313 14.126 24.151 1.00 96.75 175 LEU A CA 1
ATOM 1375 C C . LEU A 1 175 ? -3.999 14.738 22.779 1.00 96.75 175 LEU A C 1
ATOM 1377 O O . LEU A 1 175 ? -2.831 14.790 22.384 1.00 96.75 175 LEU A O 1
ATOM 1381 N N . LYS A 1 176 ? -5.016 15.233 22.056 1.00 95.75 176 LYS A N 1
ATOM 1382 C CA . LYS A 1 176 ? -4.820 15.942 20.780 1.00 95.75 176 LYS A CA 1
ATOM 1383 C C . LYS A 1 176 ? -4.103 17.274 20.980 1.00 95.75 176 LYS A C 1
ATOM 1385 O O . LYS A 1 176 ? -3.168 17.568 20.237 1.00 95.75 176 LYS A O 1
ATOM 1390 N N . LYS A 1 177 ? -4.495 18.066 21.988 1.00 94.62 177 LYS A N 1
ATOM 1391 C CA . LYS A 1 177 ? -3.824 19.339 22.321 1.00 94.62 177 LYS A CA 1
ATOM 1392 C C . LYS A 1 177 ? -2.363 19.125 22.723 1.00 94.62 177 LYS A C 1
ATOM 1394 O O . LYS A 1 177 ? -1.500 19.876 22.283 1.00 94.62 177 LYS A O 1
ATOM 1399 N N . ALA A 1 178 ? -2.085 18.061 23.472 1.00 94.00 178 ALA A N 1
ATOM 1400 C CA . ALA A 1 178 ? -0.736 17.662 23.865 1.00 94.00 178 ALA A CA 1
ATOM 1401 C C . ALA A 1 178 ? 0.074 16.991 22.735 1.00 94.00 178 ALA A C 1
ATOM 1403 O O . ALA A 1 178 ? 1.225 16.621 22.948 1.00 94.00 178 ALA A O 1
ATOM 1404 N N . ARG A 1 179 ? -0.504 16.805 21.535 1.00 92.81 179 ARG A N 1
ATOM 1405 C CA . ARG A 1 179 ? 0.103 16.094 20.391 1.00 92.81 179 ARG A CA 1
ATOM 1406 C C . ARG A 1 179 ? 0.535 14.649 20.699 1.00 92.81 179 ARG A C 1
ATOM 1408 O O . ARG A 1 179 ? 1.353 14.085 19.975 1.00 92.81 179 ARG A O 1
ATOM 1415 N N . ILE A 1 180 ? -0.042 14.032 21.732 1.00 93.69 180 ILE A N 1
ATOM 1416 C CA . ILE A 1 180 ? 0.190 12.620 22.078 1.00 93.69 180 ILE A CA 1
ATOM 1417 C C . ILE A 1 180 ? -0.487 11.725 21.038 1.00 93.69 180 ILE A C 1
ATOM 1419 O O . ILE A 1 180 ? 0.106 10.751 20.575 1.00 93.69 180 ILE A O 1
ATOM 1423 N N . VAL A 1 181 ? -1.697 12.109 20.620 1.00 95.06 181 VAL A N 1
ATOM 1424 C CA . VAL A 1 181 ? -2.455 11.459 19.547 1.00 95.06 181 VAL A CA 1
ATOM 1425 C C . VAL A 1 181 ? -2.774 12.484 18.461 1.00 95.06 181 VAL A C 1
ATOM 1427 O O . VAL A 1 181 ? -3.272 13.575 18.740 1.00 95.06 181 VAL A O 1
ATOM 1430 N N . THR A 1 182 ? -2.489 12.162 17.204 1.00 93.25 182 THR A N 1
ATOM 1431 C CA . THR A 1 182 ? -2.745 13.049 16.059 1.00 93.25 182 THR A CA 1
ATOM 1432 C C . THR A 1 182 ? -3.143 12.225 14.845 1.00 93.25 182 THR A C 1
ATOM 1434 O O . THR A 1 182 ? -2.883 11.027 14.785 1.00 93.25 182 THR A O 1
ATOM 1437 N N . LYS A 1 183 ? -3.808 12.848 13.867 1.00 90.31 183 LYS A N 1
ATOM 1438 C CA . LYS A 1 183 ? -4.055 12.186 12.580 1.00 90.31 183 LYS A CA 1
ATOM 1439 C C . LYS A 1 183 ? -2.717 11.891 11.895 1.00 90.31 183 LYS A C 1
ATOM 1441 O O . LYS A 1 183 ? -1.741 12.612 12.103 1.00 90.31 183 LYS A O 1
ATOM 1446 N N . SER A 1 184 ? -2.681 10.842 11.075 1.00 86.25 184 SER A N 1
ATOM 1447 C CA . SER A 1 184 ? -1.512 10.546 10.245 1.00 86.25 184 SER A CA 1
ATOM 1448 C C . SER A 1 184 ? -1.162 11.760 9.393 1.00 86.25 184 SER A C 1
ATOM 1450 O O . SER A 1 184 ? -2.061 12.394 8.835 1.00 86.25 184 SER A O 1
ATOM 1452 N N . LYS A 1 185 ? 0.135 12.063 9.279 1.00 84.94 185 LYS A N 1
ATOM 1453 C CA . LYS A 1 185 ? 0.598 13.063 8.318 1.00 84.94 185 LYS A CA 1
ATOM 1454 C C . LYS A 1 185 ? 0.207 12.612 6.916 1.00 84.94 185 LYS A C 1
ATOM 1456 O O . LYS A 1 185 ? 0.314 11.431 6.582 1.00 84.94 185 LYS A O 1
ATOM 1461 N N . GLU A 1 186 ? -0.274 13.559 6.130 1.00 81.88 186 GLU A N 1
ATOM 1462 C CA . GLU A 1 186 ? -0.518 13.326 4.718 1.00 81.88 186 GLU A CA 1
ATOM 1463 C C . GLU A 1 186 ? 0.827 13.159 4.002 1.00 81.88 186 GLU A C 1
ATOM 1465 O O . GLU A 1 186 ? 1.770 13.891 4.294 1.00 81.88 186 GLU A O 1
ATOM 1470 N N . ARG A 1 187 ? 0.917 12.178 3.098 1.00 85.06 187 ARG A N 1
ATOM 1471 C CA . ARG A 1 187 ? 2.094 11.969 2.247 1.00 85.06 187 ARG A CA 1
ATOM 1472 C C . ARG A 1 187 ? 1.937 12.767 0.952 1.00 85.06 187 ARG A C 1
ATOM 1474 O O . ARG A 1 187 ? 0.828 12.866 0.415 1.00 85.06 187 ARG A O 1
ATOM 1481 N N . ASP A 1 188 ? 3.043 13.326 0.483 1.00 85.56 188 ASP A N 1
ATOM 1482 C CA . ASP A 1 188 ? 3.210 14.071 -0.772 1.00 85.56 188 ASP A CA 1
ATOM 1483 C C . ASP A 1 188 ? 4.302 13.462 -1.670 1.00 85.56 188 ASP A C 1
ATOM 1485 O O . ASP A 1 188 ? 4.631 14.014 -2.718 1.00 85.56 188 ASP A O 1
ATOM 1489 N N . ARG A 1 189 ? 4.828 12.294 -1.283 1.00 90.31 189 ARG A N 1
ATOM 1490 C CA . ARG A 1 189 ? 5.818 11.541 -2.045 1.00 90.31 189 ARG A CA 1
ATOM 1491 C C . ARG A 1 189 ? 5.274 11.152 -3.418 1.00 90.31 189 ARG A C 1
ATOM 1493 O O . ARG A 1 189 ? 4.238 10.496 -3.525 1.00 90.31 189 ARG A O 1
ATOM 1500 N N . LEU A 1 190 ? 6.027 11.504 -4.454 1.00 91.38 190 LEU A N 1
ATOM 1501 C CA . LEU A 1 190 ? 5.778 11.131 -5.843 1.00 91.38 190 LEU A CA 1
ATOM 1502 C C . LEU A 1 190 ? 7.033 10.460 -6.384 1.00 91.38 190 LEU A C 1
ATOM 1504 O O . LEU A 1 190 ? 8.132 10.940 -6.113 1.00 91.38 190 LEU A O 1
ATOM 1508 N N . ILE A 1 191 ? 6.864 9.348 -7.095 1.00 93.44 191 ILE A N 1
ATOM 1509 C CA . ILE A 1 191 ? 7.968 8.614 -7.721 1.00 93.44 191 ILE A CA 1
ATOM 1510 C C . ILE A 1 191 ? 8.616 9.468 -8.822 1.00 93.44 191 ILE A C 1
ATOM 1512 O O . ILE A 1 191 ? 7.911 10.141 -9.576 1.00 93.44 191 ILE A O 1
ATOM 1516 N N . THR A 1 192 ? 9.947 9.470 -8.903 1.00 90.00 192 THR A N 1
ATOM 1517 C CA . THR A 1 192 ? 10.685 10.234 -9.924 1.00 90.00 192 THR A CA 1
ATOM 1518 C C . THR A 1 192 ? 10.846 9.447 -11.230 1.00 90.00 192 THR A C 1
ATOM 1520 O O . THR A 1 192 ? 10.621 8.235 -11.278 1.00 90.00 192 THR A O 1
ATOM 1523 N N . SER A 1 193 ? 11.245 10.125 -12.313 1.00 88.69 193 SER A N 1
ATOM 1524 C CA . SER A 1 193 ? 11.535 9.472 -13.599 1.00 88.69 193 SER A CA 1
ATOM 1525 C C . SER A 1 193 ? 12.723 8.503 -13.510 1.00 88.69 193 SER A C 1
ATOM 1527 O O . SER A 1 193 ? 12.639 7.409 -14.070 1.00 88.69 193 SER A O 1
ATOM 1529 N N . GLU A 1 194 ? 13.792 8.845 -12.779 1.00 86.25 194 GLU A N 1
ATOM 1530 C CA . GLU A 1 194 ? 14.891 7.918 -12.464 1.00 86.25 194 GLU A CA 1
ATOM 1531 C C . GLU A 1 194 ? 14.403 6.685 -11.695 1.00 86.25 194 GLU A C 1
ATOM 1533 O O . GLU A 1 194 ? 14.696 5.556 -12.084 1.00 86.25 194 GLU A O 1
ATOM 1538 N N . GLU A 1 195 ? 13.623 6.871 -10.627 1.00 88.62 195 GLU A N 1
ATOM 1539 C CA . GLU A 1 195 ? 13.107 5.754 -9.824 1.00 88.62 195 GLU A CA 1
ATOM 1540 C C . GLU A 1 195 ? 12.194 4.838 -10.644 1.00 88.62 195 GLU A C 1
ATOM 1542 O O . GLU A 1 195 ? 12.253 3.614 -10.504 1.00 88.62 195 GLU A O 1
ATOM 1547 N N . LEU A 1 196 ? 11.378 5.409 -11.538 1.00 93.62 196 LEU A N 1
ATOM 1548 C CA . LEU A 1 196 ? 10.555 4.644 -12.473 1.00 93.62 196 LEU A CA 1
ATOM 1549 C C . LEU A 1 196 ? 11.395 3.826 -13.454 1.00 93.62 196 LEU A C 1
ATOM 1551 O O . LEU A 1 196 ? 11.042 2.672 -13.704 1.00 93.62 196 LEU A O 1
ATOM 1555 N N . HIS A 1 197 ? 12.486 4.382 -13.992 1.00 88.88 197 HIS A N 1
ATOM 1556 C CA . HIS A 1 197 ? 13.426 3.627 -14.826 1.00 88.88 197 HIS A CA 1
ATOM 1557 C C . HIS A 1 197 ? 14.030 2.464 -14.043 1.00 88.88 197 HIS A C 1
ATOM 1559 O O . HIS A 1 197 ? 13.923 1.314 -14.468 1.00 88.88 197 HIS A O 1
ATOM 1565 N N . ILE A 1 198 ? 14.597 2.750 -12.869 1.00 85.88 198 ILE A N 1
ATOM 1566 C CA . ILE A 1 198 ? 15.240 1.760 -11.999 1.00 85.88 198 ILE A CA 1
ATOM 1567 C C . ILE A 1 198 ? 14.279 0.607 -11.687 1.00 85.88 198 ILE A C 1
ATOM 1569 O O . ILE A 1 198 ? 14.613 -0.562 -11.898 1.00 85.88 198 ILE A O 1
ATOM 1573 N N . LEU A 1 199 ? 13.059 0.917 -11.239 1.00 93.19 199 LEU A N 1
ATOM 1574 C CA . LEU A 1 199 ? 12.065 -0.100 -10.898 1.00 93.19 199 LEU A CA 1
ATOM 1575 C C . LEU A 1 199 ? 11.551 -0.850 -12.131 1.00 93.19 199 LEU A C 1
ATOM 1577 O O . LEU A 1 199 ? 11.398 -2.073 -12.072 1.00 93.19 199 LEU A O 1
ATOM 1581 N N . THR A 1 200 ? 11.331 -0.167 -13.259 1.00 95.12 200 THR A N 1
ATOM 1582 C CA . THR A 1 200 ? 10.919 -0.820 -14.513 1.00 95.12 200 THR A CA 1
ATOM 1583 C C . THR A 1 200 ? 11.975 -1.825 -14.968 1.00 95.12 200 THR A C 1
ATOM 1585 O O . THR A 1 200 ? 11.638 -2.983 -15.221 1.00 95.12 200 THR A O 1
ATOM 1588 N N . ASN A 1 201 ? 13.252 -1.438 -14.963 1.00 87.69 201 ASN A N 1
ATOM 1589 C CA . ASN A 1 201 ? 14.367 -2.304 -15.343 1.00 87.69 201 ASN A CA 1
ATOM 1590 C C . ASN A 1 201 ? 14.517 -3.479 -14.372 1.00 87.69 201 ASN A C 1
ATOM 1592 O O . ASN A 1 201 ? 14.624 -4.627 -14.806 1.00 87.69 201 ASN A O 1
ATOM 1596 N N . HIS A 1 202 ? 14.461 -3.218 -13.062 1.00 88.25 202 HIS A N 1
ATOM 1597 C CA . HIS A 1 202 ? 14.545 -4.246 -12.024 1.00 88.25 202 HIS A CA 1
ATOM 1598 C C . HIS A 1 202 ? 13.459 -5.317 -12.205 1.00 88.25 202 HIS A C 1
ATOM 1600 O O . HIS A 1 202 ? 13.752 -6.517 -12.271 1.00 88.25 202 HIS A O 1
ATOM 1606 N N . PHE A 1 203 ? 12.198 -4.898 -12.335 1.00 95.12 203 PHE A N 1
ATOM 1607 C CA . PHE A 1 203 ? 11.079 -5.824 -12.486 1.00 95.12 203 PHE A CA 1
ATOM 1608 C C . PHE A 1 203 ? 11.059 -6.520 -13.847 1.00 95.12 203 PHE A C 1
ATOM 1610 O O . PHE A 1 203 ? 10.690 -7.694 -13.916 1.00 95.12 203 PHE A O 1
ATOM 1617 N N . TYR A 1 204 ? 11.453 -5.841 -14.924 1.00 94.25 204 TYR A N 1
ATOM 1618 C CA . TYR A 1 204 ? 11.542 -6.446 -16.251 1.00 94.25 204 TYR A CA 1
ATOM 1619 C C . TYR A 1 204 ? 12.643 -7.516 -16.312 1.00 94.25 204 TYR A C 1
ATOM 1621 O O . TYR A 1 204 ? 12.390 -8.645 -16.740 1.00 94.25 204 TYR A O 1
ATOM 1629 N N . LYS A 1 205 ? 13.835 -7.218 -15.774 1.00 85.75 205 LYS A N 1
ATOM 1630 C CA . LYS A 1 205 ? 14.952 -8.168 -15.623 1.00 85.75 205 LYS A CA 1
ATOM 1631 C C . LYS A 1 205 ? 14.523 -9.398 -14.819 1.00 85.75 205 LYS A C 1
ATOM 1633 O O . LYS A 1 205 ? 14.788 -10.526 -15.237 1.00 85.75 205 LYS A O 1
ATOM 1638 N N . GLY A 1 206 ? 13.819 -9.198 -13.701 1.00 84.88 206 GLY A N 1
ATOM 1639 C CA . GLY A 1 206 ? 13.257 -10.284 -12.892 1.00 84.88 206 GLY A CA 1
ATOM 1640 C C . GLY A 1 206 ? 12.257 -11.147 -13.669 1.00 84.88 206 GLY A C 1
ATOM 1641 O O . GLY A 1 206 ? 12.385 -12.372 -13.695 1.00 84.88 206 GLY A O 1
ATOM 1642 N N . TRP A 1 207 ? 11.320 -10.509 -14.373 1.00 91.12 207 TRP A N 1
ATOM 1643 C CA . TRP A 1 207 ? 10.328 -11.180 -15.217 1.00 91.12 207 TRP A CA 1
ATOM 1644 C C . TRP A 1 207 ? 10.952 -12.009 -16.345 1.00 91.12 207 TRP A C 1
ATOM 1646 O O . TRP A 1 207 ? 10.453 -13.090 -16.657 1.00 91.12 207 TRP A O 1
ATOM 1656 N N . LYS A 1 208 ? 12.040 -11.542 -16.962 1.00 87.56 208 LYS A N 1
ATOM 1657 C CA . LYS A 1 208 ? 12.730 -12.294 -18.019 1.00 87.56 208 LYS A CA 1
ATOM 1658 C C . LYS A 1 208 ? 13.583 -13.445 -17.488 1.00 87.56 208 LYS A C 1
ATOM 1660 O O . LYS A 1 208 ? 13.679 -14.475 -18.146 1.00 87.56 208 LYS A O 1
ATOM 1665 N N . ARG A 1 209 ? 14.187 -13.301 -16.303 1.00 82.00 209 ARG A N 1
ATOM 1666 C CA . ARG A 1 209 ? 15.077 -14.322 -15.717 1.00 82.00 209 ARG A CA 1
ATOM 1667 C C . ARG A 1 209 ? 14.337 -15.466 -15.032 1.00 82.00 209 ARG A C 1
ATOM 1669 O O . ARG A 1 209 ? 14.812 -16.596 -15.062 1.00 82.00 209 ARG A O 1
ATOM 1676 N N . VAL A 1 210 ? 13.206 -15.184 -14.389 1.00 79.94 210 VAL A N 1
ATOM 1677 C CA . VAL A 1 210 ? 12.499 -16.158 -13.550 1.00 79.94 210 VAL A CA 1
ATOM 1678 C C . VAL A 1 210 ? 11.165 -16.511 -14.192 1.00 79.94 210 VAL A C 1
ATOM 1680 O O . VAL A 1 210 ? 10.297 -15.653 -14.334 1.00 79.94 210 VAL A O 1
ATOM 1683 N N . ARG A 1 211 ? 10.973 -17.790 -14.548 1.00 78.69 211 ARG A N 1
ATOM 1684 C CA . ARG A 1 211 ? 9.745 -18.273 -15.207 1.00 78.69 211 ARG A CA 1
ATOM 1685 C C . ARG A 1 211 ? 8.483 -17.900 -14.424 1.00 78.69 211 ARG A C 1
ATOM 1687 O O . ARG A 1 211 ? 7.580 -17.306 -15.008 1.00 78.69 211 ARG A O 1
ATOM 1694 N N . ASN A 1 212 ? 8.491 -18.155 -13.117 1.00 81.50 212 ASN A N 1
ATOM 1695 C CA . ASN A 1 212 ? 7.354 -17.955 -12.212 1.00 81.50 212 ASN A CA 1
ATOM 1696 C C . ASN A 1 212 ? 7.387 -16.580 -11.512 1.00 81.50 212 ASN A C 1
ATOM 1698 O O . ASN A 1 212 ? 6.875 -16.431 -10.406 1.00 81.50 212 ASN A O 1
ATOM 1702 N N . ALA A 1 213 ? 8.049 -15.579 -12.098 1.00 87.50 213 ALA A N 1
ATOM 1703 C CA . ALA A 1 213 ? 7.957 -14.212 -11.595 1.00 87.50 213 ALA A CA 1
ATOM 1704 C C . ALA A 1 213 ? 6.597 -13.599 -11.936 1.00 87.50 213 ALA A C 1
ATOM 1706 O O . ALA A 1 213 ? 5.989 -13.947 -12.938 1.00 87.50 213 ALA A O 1
ATOM 1707 N N . ILE A 1 214 ? 6.161 -12.630 -11.138 1.00 92.06 214 ILE A N 1
ATOM 1708 C CA . ILE A 1 214 ? 5.024 -11.761 -11.460 1.00 92.06 214 ILE A CA 1
ATOM 1709 C C . ILE A 1 214 ? 5.539 -10.610 -12.338 1.00 92.06 214 ILE A C 1
ATOM 1711 O O . ILE A 1 214 ? 6.624 -10.087 -12.049 1.00 92.06 214 ILE A O 1
ATOM 1715 N N . PRO A 1 215 ? 4.807 -10.168 -13.380 1.00 95.56 215 PRO A N 1
ATOM 1716 C CA . PRO A 1 215 ? 5.217 -9.046 -14.223 1.00 95.56 215 PRO A CA 1
ATOM 1717 C C . PRO A 1 215 ? 5.018 -7.705 -13.492 1.00 95.56 215 PRO A C 1
ATOM 1719 O O . PRO A 1 215 ? 4.196 -6.875 -13.868 1.00 95.56 215 PRO A O 1
ATOM 1722 N N . MET A 1 216 ? 5.785 -7.476 -12.423 1.00 97.31 216 MET A N 1
ATOM 1723 C CA . MET A 1 216 ? 5.640 -6.315 -11.534 1.00 97.31 216 MET A CA 1
ATOM 1724 C C . MET A 1 216 ? 5.828 -4.965 -12.238 1.00 97.31 216 MET A C 1
ATOM 1726 O O . MET A 1 216 ? 5.258 -3.975 -11.792 1.00 97.31 216 MET A O 1
ATOM 1730 N N . HIS A 1 217 ? 6.565 -4.921 -13.353 1.00 97.69 217 HIS A N 1
ATOM 1731 C CA . HIS A 1 217 ? 6.658 -3.728 -14.195 1.00 97.69 217 HIS A CA 1
ATOM 1732 C C . HIS A 1 217 ? 5.271 -3.360 -14.748 1.00 97.69 217 HIS A C 1
ATOM 1734 O O . HIS A 1 217 ? 4.845 -2.222 -14.587 1.00 97.69 217 HIS A O 1
ATOM 1740 N N . LEU A 1 218 ? 4.514 -4.322 -15.289 1.00 98.25 218 LEU A N 1
ATOM 1741 C CA . LEU A 1 218 ? 3.142 -4.087 -15.755 1.00 98.25 218 LEU A CA 1
ATOM 1742 C C . LEU A 1 218 ? 2.204 -3.724 -14.597 1.00 98.25 218 LEU A C 1
ATOM 1744 O O . LEU A 1 218 ? 1.430 -2.784 -14.718 1.00 98.25 218 LEU A O 1
ATOM 1748 N N . VAL A 1 219 ? 2.304 -4.406 -13.450 1.00 98.06 219 VAL A N 1
ATOM 1749 C CA . VAL A 1 219 ? 1.471 -4.108 -12.265 1.00 98.06 219 VAL A CA 1
ATOM 1750 C C . VAL A 1 219 ? 1.685 -2.671 -11.771 1.00 98.06 219 VAL A C 1
ATOM 1752 O O . VAL A 1 219 ? 0.722 -1.959 -11.487 1.00 98.06 219 VAL A O 1
ATOM 1755 N N . MET A 1 220 ? 2.942 -2.225 -11.702 1.00 98.38 220 MET A N 1
ATOM 1756 C CA . MET A 1 220 ? 3.310 -0.862 -11.314 1.00 98.38 220 MET A CA 1
ATOM 1757 C C . MET A 1 220 ? 2.749 0.175 -12.295 1.00 98.38 220 MET A C 1
ATOM 1759 O O . MET A 1 220 ? 2.112 1.138 -11.869 1.00 98.38 220 MET A O 1
ATOM 1763 N N . TRP A 1 221 ? 2.938 -0.029 -13.601 1.00 98.44 221 TRP A N 1
ATOM 1764 C CA . TRP A 1 221 ? 2.429 0.891 -14.622 1.00 98.44 221 TRP A CA 1
ATOM 1765 C C . TRP A 1 221 ? 0.897 0.909 -14.683 1.00 98.44 221 TRP A C 1
ATOM 1767 O O . TRP A 1 221 ? 0.304 1.981 -14.805 1.00 98.44 221 TRP A O 1
ATOM 1777 N N . LEU A 1 222 ? 0.236 -0.236 -14.479 1.00 98.31 222 LEU A N 1
ATOM 1778 C CA . LEU A 1 222 ? -1.219 -0.300 -14.344 1.00 98.31 222 LEU A CA 1
ATOM 1779 C C . LEU A 1 222 ? -1.699 0.525 -13.143 1.00 98.31 222 LEU A C 1
ATOM 1781 O O . LEU A 1 222 ? -2.684 1.253 -13.255 1.00 98.31 222 LEU A O 1
ATOM 1785 N N . ALA A 1 223 ? -1.004 0.463 -12.004 1.00 97.81 223 ALA A N 1
ATOM 1786 C CA . ALA A 1 223 ? -1.342 1.268 -10.830 1.00 97.81 223 ALA A CA 1
ATOM 1787 C C . ALA A 1 223 ? -1.245 2.777 -11.115 1.00 97.81 223 ALA A C 1
ATOM 1789 O O . ALA A 1 223 ? -2.140 3.531 -10.728 1.00 97.81 223 ALA A O 1
ATOM 1790 N N . ILE A 1 224 ? -0.206 3.206 -11.839 1.00 97.56 224 ILE A N 1
ATOM 1791 C CA . ILE A 1 224 ? 0.009 4.609 -12.229 1.00 97.56 224 ILE A CA 1
ATOM 1792 C C . ILE A 1 224 ? -1.050 5.085 -13.231 1.00 97.56 224 ILE A C 1
ATOM 1794 O O . ILE A 1 224 ? -1.520 6.213 -13.127 1.00 97.56 224 ILE A O 1
ATOM 1798 N N . TYR A 1 225 ? -1.464 4.250 -14.185 1.00 97.56 225 TYR A N 1
ATOM 1799 C CA . TYR A 1 225 ? -2.440 4.659 -15.203 1.00 97.56 225 TYR A CA 1
ATOM 1800 C C . TYR A 1 225 ? -3.901 4.461 -14.800 1.00 97.56 225 TYR A C 1
ATOM 1802 O O . TYR A 1 225 ? -4.789 5.029 -15.413 1.00 97.56 225 TYR A O 1
ATOM 1810 N N . THR A 1 226 ? -4.199 3.685 -13.764 1.00 96.69 226 THR A N 1
ATOM 1811 C CA . THR A 1 226 ? -5.590 3.509 -13.294 1.00 96.69 226 THR A CA 1
ATOM 1812 C C . THR A 1 226 ? -5.861 4.225 -11.972 1.00 96.69 226 THR A C 1
ATOM 1814 O O . THR A 1 226 ? -7.014 4.370 -11.536 1.00 96.69 226 THR A O 1
ATOM 1817 N N . GLY A 1 227 ? -4.794 4.604 -11.263 1.00 94.81 227 GLY A N 1
ATOM 1818 C CA . GLY A 1 227 ? -4.843 5.110 -9.899 1.00 94.81 227 GLY A CA 1
ATOM 1819 C C . GLY A 1 227 ? -5.528 4.158 -8.920 1.00 94.81 227 GLY A C 1
ATOM 1820 O O . GLY A 1 227 ? -6.010 4.621 -7.889 1.00 94.81 227 GLY A O 1
ATOM 1821 N N . ARG A 1 228 ? -5.668 2.861 -9.225 1.00 94.00 228 ARG A N 1
ATOM 1822 C CA . ARG A 1 228 ? -6.330 1.893 -8.333 1.00 94.00 228 ARG A CA 1
ATOM 1823 C C . ARG A 1 228 ? -5.523 1.659 -7.064 1.00 94.00 228 ARG A C 1
ATOM 1825 O O . ARG A 1 228 ? -4.305 1.816 -7.028 1.00 94.00 228 ARG A O 1
ATOM 1832 N N . ARG A 1 229 ? -6.220 1.278 -5.992 1.00 91.75 229 ARG A N 1
ATOM 1833 C CA . ARG A 1 229 ? -5.551 0.704 -4.816 1.00 91.75 229 ARG A CA 1
ATOM 1834 C C . ARG A 1 229 ? -5.061 -0.700 -5.151 1.00 91.75 229 ARG A C 1
ATOM 1836 O O . ARG A 1 229 ? -5.666 -1.389 -5.956 1.00 91.75 229 ARG A O 1
ATOM 1843 N N . GLU A 1 230 ? -4.015 -1.141 -4.471 1.00 93.06 230 GLU A N 1
ATOM 1844 C CA . GLU A 1 230 ? -3.422 -2.466 -4.675 1.00 93.06 230 GLU A CA 1
ATOM 1845 C C . GLU A 1 230 ? -4.425 -3.620 -4.512 1.00 93.06 230 GLU A C 1
ATOM 1847 O O . GLU A 1 230 ? -4.468 -4.514 -5.349 1.00 93.06 230 GLU A O 1
ATOM 1852 N N . GLY A 1 231 ? -5.294 -3.547 -3.494 1.00 91.00 231 GLY A N 1
ATOM 1853 C CA . GLY A 1 231 ? -6.398 -4.499 -3.326 1.00 91.00 231 GLY A CA 1
ATOM 1854 C C . GLY A 1 231 ? -7.379 -4.481 -4.498 1.00 91.00 231 GLY A C 1
ATOM 1855 O O . GLY A 1 231 ? -7.702 -5.527 -5.040 1.00 91.00 231 GLY A O 1
ATOM 1856 N N . GLU A 1 232 ? -7.760 -3.285 -4.963 1.00 94.50 232 GLU A N 1
ATOM 1857 C CA . GLU A 1 232 ? -8.656 -3.131 -6.117 1.00 94.50 232 GLU A CA 1
ATOM 1858 C C . GLU A 1 232 ? -8.024 -3.728 -7.387 1.00 94.50 232 GLU A C 1
ATOM 1860 O O . GLU A 1 232 ? -8.713 -4.411 -8.133 1.00 94.50 232 GLU A O 1
ATOM 1865 N N . LEU A 1 233 ? -6.719 -3.524 -7.616 1.00 95.50 233 LEU A N 1
ATOM 1866 C CA . LEU A 1 233 ? -5.990 -4.093 -8.759 1.00 95.50 233 LEU A CA 1
ATOM 1867 C C . LEU A 1 233 ? -6.021 -5.626 -8.774 1.00 95.50 233 LEU A C 1
ATOM 1869 O O . LEU A 1 233 ? -6.220 -6.223 -9.830 1.00 95.50 233 LEU A O 1
ATOM 1873 N N . CYS A 1 234 ? -5.821 -6.254 -7.614 1.00 93.81 234 CYS A N 1
ATOM 1874 C CA . CYS A 1 234 ? -5.787 -7.714 -7.486 1.00 93.81 234 CYS A CA 1
ATOM 1875 C C . CYS A 1 234 ? -7.187 -8.352 -7.545 1.00 93.81 234 CYS A C 1
ATOM 1877 O O . CYS A 1 234 ? -7.301 -9.550 -7.770 1.00 93.81 234 CYS A O 1
ATOM 1879 N N . GLU A 1 235 ? -8.253 -7.568 -7.365 1.00 93.69 235 GLU A N 1
ATOM 1880 C CA . GLU A 1 235 ? -9.648 -8.035 -7.381 1.00 93.69 235 GLU A CA 1
ATOM 1881 C C . GLU A 1 235 ? -10.395 -7.694 -8.683 1.00 93.69 235 GLU A C 1
ATOM 1883 O O . GLU A 1 235 ? -11.563 -8.055 -8.852 1.00 93.69 235 GLU A O 1
ATOM 1888 N N . MET A 1 236 ? -9.740 -7.010 -9.630 1.00 95.81 236 MET A N 1
ATOM 1889 C CA . MET A 1 236 ? -10.311 -6.695 -10.941 1.00 95.81 236 MET A CA 1
ATOM 1890 C C . MET A 1 236 ? -10.601 -7.975 -11.728 1.00 95.81 236 MET A C 1
ATOM 1892 O O . MET A 1 236 ? -9.684 -8.666 -12.169 1.00 95.81 236 MET A O 1
ATOM 1896 N N . ARG A 1 237 ? -11.885 -8.270 -11.953 1.00 96.75 237 ARG A N 1
ATOM 1897 C CA . ARG A 1 237 ? -12.323 -9.427 -12.745 1.00 96.75 237 ARG A CA 1
ATOM 1898 C C . ARG A 1 237 ? -12.407 -9.084 -14.223 1.00 96.75 237 ARG A C 1
ATOM 1900 O O . ARG A 1 237 ? -12.908 -8.022 -14.578 1.00 96.75 237 ARG A O 1
ATOM 1907 N N . LEU A 1 238 ? -11.998 -10.004 -15.089 1.00 97.06 238 LEU A N 1
ATOM 1908 C CA . LEU A 1 238 ? -12.056 -9.839 -16.544 1.00 97.06 238 LEU A CA 1
ATOM 1909 C C . LEU A 1 238 ? -13.486 -9.609 -17.049 1.00 97.06 238 LEU A C 1
ATOM 1911 O O . LEU A 1 238 ? -13.698 -8.788 -17.934 1.00 97.06 238 LEU A O 1
ATOM 1915 N N . ALA A 1 239 ? -14.474 -10.273 -16.441 1.00 97.31 239 ALA A N 1
ATOM 1916 C CA . ALA A 1 239 ? -15.889 -10.107 -16.782 1.00 97.31 239 ALA A CA 1
ATOM 1917 C C . ALA A 1 239 ? -16.445 -8.700 -16.479 1.00 97.31 239 ALA A C 1
ATOM 1919 O O . ALA A 1 239 ? -17.510 -8.341 -16.972 1.00 97.31 239 ALA A O 1
ATOM 1920 N N . ASP A 1 240 ? -15.743 -7.911 -15.662 1.00 97.44 240 ASP A N 1
ATOM 1921 C CA . ASP A 1 240 ? -16.131 -6.550 -15.284 1.00 97.44 240 ASP A CA 1
ATOM 1922 C C . ASP A 1 240 ? -15.545 -5.474 -16.218 1.00 97.44 240 ASP A C 1
ATOM 1924 O O . ASP A 1 240 ? -15.793 -4.279 -16.013 1.00 97.44 240 ASP A O 1
ATOM 1928 N N . PHE A 1 241 ? -14.770 -5.879 -17.229 1.00 97.56 241 PHE A N 1
ATOM 1929 C CA . PHE A 1 241 ? -14.192 -4.971 -18.209 1.00 97.56 241 PHE A CA 1
ATOM 1930 C C . PHE A 1 241 ? -15.172 -4.677 -19.349 1.00 97.56 241 PHE A C 1
ATOM 1932 O O . PHE A 1 241 ? -15.468 -5.531 -20.186 1.00 97.56 241 PHE A O 1
ATOM 1939 N N . ASP A 1 242 ? -15.628 -3.429 -19.425 1.00 96.31 242 ASP A N 1
ATOM 1940 C CA . ASP A 1 242 ? -16.387 -2.912 -20.556 1.00 96.31 242 ASP A CA 1
ATOM 1941 C C . ASP A 1 242 ? -15.431 -2.288 -21.579 1.00 96.31 242 ASP A C 1
ATOM 1943 O O . ASP A 1 242 ? -15.111 -1.094 -21.543 1.00 96.31 242 ASP A O 1
ATOM 1947 N N . LYS A 1 243 ? -14.981 -3.123 -22.522 1.00 93.38 243 LYS A N 1
ATOM 1948 C CA . LYS A 1 243 ? -14.092 -2.703 -23.612 1.00 93.38 243 LYS A CA 1
ATOM 1949 C C . LYS A 1 243 ? -14.740 -1.671 -24.542 1.00 93.38 243 LYS A C 1
ATOM 1951 O O . LYS A 1 243 ? -14.026 -0.879 -25.145 1.00 93.38 243 LYS A O 1
ATOM 1956 N N . LYS A 1 244 ? -16.072 -1.661 -24.676 1.00 93.50 244 LYS A N 1
ATOM 1957 C CA . LYS A 1 244 ? -16.775 -0.750 -25.593 1.00 93.50 244 LYS A CA 1
ATOM 1958 C C . LYS A 1 244 ? -16.741 0.689 -25.081 1.00 93.50 244 LYS A C 1
ATOM 1960 O O . LYS A 1 244 ? -16.601 1.607 -25.881 1.00 93.50 244 LYS A O 1
ATOM 1965 N N . ASN A 1 245 ? -16.870 0.869 -23.768 1.00 94.25 245 ASN A N 1
ATOM 1966 C CA . ASN A 1 245 ? -16.911 2.186 -23.131 1.00 94.25 245 ASN A CA 1
ATOM 1967 C C . ASN A 1 245 ? -15.593 2.578 -22.436 1.00 94.25 245 ASN A C 1
ATOM 1969 O O . ASN A 1 245 ? -15.537 3.630 -21.798 1.00 94.25 245 ASN A O 1
ATOM 1973 N N . SER A 1 246 ? -14.546 1.749 -22.535 1.00 95.75 246 SER A N 1
ATOM 1974 C CA . SER A 1 246 ? -13.266 1.924 -21.829 1.00 95.75 246 SER A CA 1
ATOM 1975 C C . SER A 1 246 ? -13.467 2.137 -20.327 1.00 95.75 246 SER A C 1
ATOM 1977 O O . SER A 1 246 ? -13.003 3.116 -19.736 1.00 95.75 246 SER A O 1
ATOM 1979 N N . GLN A 1 247 ? -14.231 1.241 -19.704 1.00 96.75 247 GLN A N 1
ATOM 1980 C CA . GLN A 1 247 ? -14.556 1.308 -18.282 1.00 96.75 247 GLN A CA 1
ATOM 1981 C C . GLN A 1 247 ? -14.367 -0.045 -17.610 1.00 96.75 247 GLN A C 1
ATOM 1983 O O . GLN A 1 247 ? -14.552 -1.094 -18.221 1.00 96.75 247 GLN A O 1
ATOM 1988 N N . TRP A 1 248 ? -14.035 -0.024 -16.324 1.00 97.62 248 TRP A N 1
ATOM 1989 C CA . TRP A 1 248 ? -13.946 -1.231 -15.509 1.00 97.62 248 TRP A CA 1
ATOM 1990 C C . TRP A 1 248 ? -14.826 -1.104 -14.276 1.00 97.62 248 TRP A C 1
ATOM 1992 O O . TRP A 1 248 ? -14.714 -0.132 -13.523 1.00 97.62 248 TRP A O 1
ATOM 2002 N N . LYS A 1 249 ? -15.686 -2.094 -14.034 1.00 97.19 249 LYS A N 1
ATOM 2003 C CA . LYS A 1 249 ? -16.470 -2.156 -12.800 1.00 97.19 249 LYS A CA 1
ATOM 2004 C C . LYS A 1 249 ? -15.581 -2.611 -11.644 1.00 97.19 249 LYS A C 1
ATOM 2006 O O . LYS A 1 249 ? -15.210 -3.775 -11.541 1.00 97.19 249 LYS A O 1
ATOM 2011 N N . ILE A 1 250 ? -15.258 -1.690 -10.749 1.00 95.62 250 ILE A N 1
ATOM 2012 C CA . ILE A 1 250 ? -14.552 -1.979 -9.504 1.00 95.62 250 ILE A CA 1
ATOM 2013 C C . ILE A 1 250 ? -15.590 -2.357 -8.454 1.00 95.62 250 ILE A C 1
ATOM 2015 O O . ILE A 1 250 ? -16.513 -1.586 -8.161 1.00 95.62 250 ILE A O 1
ATOM 2019 N N . ARG A 1 251 ? -15.461 -3.572 -7.922 1.00 92.62 251 ARG A N 1
ATOM 2020 C CA . ARG A 1 251 ? -16.352 -4.088 -6.885 1.00 92.62 251 ARG A CA 1
ATOM 2021 C C . ARG A 1 251 ? -15.920 -3.601 -5.510 1.00 92.62 251 ARG A C 1
ATOM 2023 O O . ARG A 1 251 ? -14.784 -3.184 -5.326 1.00 92.62 251 ARG A O 1
ATOM 2030 N N . ASP A 1 252 ? -16.888 -3.593 -4.601 1.00 87.50 252 ASP A N 1
ATOM 2031 C CA . ASP A 1 252 ? -16.741 -3.252 -3.187 1.00 87.50 252 ASP A CA 1
ATOM 2032 C C . ASP A 1 252 ? -15.757 -2.108 -2.891 1.00 87.50 252 ASP A C 1
ATOM 2034 O O . ASP A 1 252 ? -14.838 -2.210 -2.075 1.00 87.50 252 ASP A O 1
ATOM 2038 N N . VAL A 1 253 ? -15.941 -0.980 -3.586 1.00 85.31 253 VAL A N 1
ATOM 2039 C CA . VAL A 1 253 ? -15.058 0.175 -3.451 1.00 85.31 253 VAL A CA 1
ATOM 2040 C C . VAL A 1 253 ? -15.127 0.684 -2.020 1.00 85.31 253 VAL A C 1
ATOM 2042 O O . VAL A 1 253 ? -16.203 0.963 -1.486 1.00 85.31 253 VAL A O 1
ATOM 2045 N N . LYS A 1 254 ? -13.953 0.865 -1.413 1.00 80.06 254 LYS A N 1
ATOM 2046 C CA . LYS A 1 254 ? -13.832 1.270 -0.013 1.00 80.06 254 LYS A CA 1
ATOM 2047 C C . LYS A 1 254 ? -14.651 2.524 0.302 1.00 80.06 254 LYS A C 1
ATOM 2049 O O . LYS A 1 254 ? -14.392 3.594 -0.255 1.00 80.06 254 LYS A O 1
ATOM 2054 N N . ASN A 1 255 ? -15.574 2.392 1.252 1.00 77.56 255 ASN A N 1
ATOM 2055 C CA . ASN A 1 255 ? -16.419 3.471 1.762 1.00 77.56 255 ASN A CA 1
ATOM 2056 C C . ASN A 1 255 ? -16.419 3.461 3.304 1.00 77.56 255 ASN A C 1
ATOM 2058 O O . ASN A 1 255 ? -16.292 2.378 3.881 1.00 77.56 255 ASN A O 1
ATOM 2062 N N . PRO A 1 256 ? -16.542 4.615 3.995 1.00 69.00 256 PRO A N 1
ATOM 2063 C CA . PRO A 1 256 ? -16.616 4.648 5.456 1.00 69.00 256 PRO A CA 1
ATOM 2064 C C . PRO A 1 256 ? -17.796 3.854 6.029 1.00 69.00 256 PRO A C 1
ATOM 2066 O O . PRO A 1 256 ? -17.635 3.242 7.079 1.00 69.00 256 PRO A O 1
ATOM 2069 N N . ASP A 1 257 ? -18.919 3.805 5.308 1.00 70.88 257 ASP A N 1
ATOM 2070 C CA . ASP A 1 257 ? -20.162 3.143 5.739 1.00 70.88 257 ASP A CA 1
ATOM 2071 C C . ASP A 1 257 ? -20.235 1.656 5.343 1.00 70.88 257 ASP A C 1
ATOM 2073 O O . ASP A 1 257 ? -21.283 1.028 5.452 1.00 70.88 257 ASP A O 1
ATOM 2077 N N . GLY A 1 258 ? -19.126 1.091 4.856 1.00 73.19 258 GLY A N 1
ATOM 2078 C CA . GLY A 1 258 ? -19.046 -0.289 4.380 1.00 73.19 258 GLY A CA 1
ATOM 2079 C C . GLY A 1 258 ? -18.824 -0.387 2.871 1.00 73.19 258 GLY A C 1
ATOM 2080 O O . GLY A 1 258 ? -19.342 0.396 2.076 1.00 73.19 258 GLY A O 1
ATOM 2081 N N . SER A 1 259 ? -18.001 -1.353 2.473 1.00 78.19 259 SER A N 1
ATOM 2082 C CA . SER A 1 259 ? -17.611 -1.550 1.072 1.00 78.19 259 SER A CA 1
ATOM 2083 C C . SER A 1 259 ? -18.572 -2.459 0.302 1.00 78.19 259 SER A C 1
ATOM 2085 O O . SER A 1 259 ? -18.702 -2.311 -0.908 1.00 78.19 259 SER A O 1
ATOM 2087 N N . LYS A 1 260 ? -19.241 -3.396 0.985 1.00 81.88 260 LYS A N 1
ATOM 2088 C CA . LYS A 1 260 ? -20.044 -4.460 0.367 1.00 81.88 260 LYS A CA 1
ATOM 2089 C C . LYS A 1 260 ? -21.182 -3.884 -0.484 1.00 81.88 260 LYS A C 1
ATOM 2091 O O . LYS A 1 260 ? -21.988 -3.096 -0.002 1.00 81.88 260 LYS A O 1
ATOM 2096 N N . GLY A 1 261 ? -21.241 -4.277 -1.753 1.00 83.19 261 GLY A N 1
ATOM 2097 C CA . GLY A 1 261 ? -22.227 -3.809 -2.730 1.00 83.19 261 GLY A CA 1
ATOM 2098 C C . GLY A 1 261 ? -21.930 -2.431 -3.337 1.00 83.19 261 GLY A C 1
ATOM 2099 O O . GLY A 1 261 ? -22.615 -2.025 -4.276 1.00 83.19 261 GLY A O 1
ATOM 2100 N N . ASN A 1 262 ? -20.896 -1.716 -2.878 1.00 86.75 262 ASN A N 1
ATOM 2101 C CA . ASN A 1 262 ? -20.522 -0.405 -3.415 1.00 86.75 262 ASN A CA 1
ATOM 2102 C C . ASN A 1 262 ? -19.683 -0.546 -4.694 1.00 86.75 262 ASN A C 1
ATOM 2104 O O . ASN A 1 262 ? -18.471 -0.329 -4.708 1.00 86.75 262 ASN A O 1
ATOM 2108 N N . HIS A 1 263 ? -20.325 -0.948 -5.785 1.00 92.25 263 HIS A N 1
ATOM 2109 C CA . HIS A 1 263 ? -19.676 -1.094 -7.084 1.00 92.25 263 HIS A CA 1
ATOM 2110 C C . HIS A 1 263 ? -19.642 0.234 -7.843 1.00 92.25 263 HIS A C 1
ATOM 2112 O O . HIS A 1 263 ? -20.629 0.968 -7.865 1.00 92.25 263 HIS A O 1
ATOM 2118 N N . LYS A 1 264 ? -18.524 0.536 -8.506 1.00 93.25 264 LYS A N 1
ATOM 2119 C CA . LYS A 1 264 ? -18.367 1.761 -9.305 1.00 93.25 264 LYS A CA 1
ATOM 2120 C C . LYS A 1 264 ? -17.627 1.476 -10.602 1.00 93.25 264 LYS A C 1
ATOM 2122 O O . LYS A 1 264 ? -16.757 0.617 -10.634 1.00 93.25 264 LYS A O 1
ATOM 2127 N N . PHE A 1 265 ? -17.935 2.230 -11.649 1.00 95.25 265 PHE A N 1
ATOM 2128 C CA . PHE A 1 265 ? -17.214 2.157 -12.917 1.00 95.25 265 PHE A CA 1
ATOM 2129 C C . PHE A 1 265 ? -16.075 3.174 -12.930 1.00 95.25 265 PHE A C 1
ATOM 2131 O O . PHE A 1 265 ? -16.314 4.365 -12.736 1.00 95.25 265 PHE A O 1
ATOM 2138 N N . ALA A 1 266 ? -14.849 2.693 -13.131 1.00 96.31 266 ALA A N 1
ATOM 2139 C CA . ALA A 1 266 ? -13.672 3.523 -13.345 1.00 96.31 266 ALA A CA 1
ATOM 2140 C C . ALA A 1 266 ? -13.427 3.695 -14.847 1.00 96.31 266 ALA A C 1
ATOM 2142 O O . ALA A 1 266 ? -13.397 2.701 -15.573 1.00 96.31 266 ALA A O 1
ATOM 2143 N N . HIS A 1 267 ? -13.239 4.931 -15.307 1.00 96.81 267 HIS A N 1
ATOM 2144 C CA . HIS A 1 267 ? -12.825 5.197 -16.684 1.00 96.81 267 HIS A CA 1
ATOM 2145 C C . HIS A 1 267 ? -11.343 4.865 -16.881 1.00 96.81 267 HIS A C 1
ATOM 2147 O O . HIS A 1 267 ? -10.529 5.092 -15.982 1.00 96.81 267 HIS A O 1
ATOM 2153 N N . LEU A 1 268 ? -11.012 4.315 -18.047 1.00 96.75 268 LEU A N 1
ATOM 2154 C CA . LEU A 1 268 ? -9.666 3.911 -18.422 1.00 96.75 268 LEU A CA 1
ATOM 2155 C C . LEU A 1 268 ? -9.186 4.733 -19.610 1.00 96.75 268 LEU A C 1
ATOM 2157 O O . LEU A 1 268 ? -9.794 4.727 -20.677 1.00 96.75 268 LEU A O 1
ATOM 2161 N N . GLU A 1 269 ? -8.051 5.389 -19.416 1.00 96.44 269 GLU A N 1
ATOM 2162 C CA . GLU A 1 269 ? -7.368 6.146 -20.460 1.00 96.44 269 GLU A CA 1
ATOM 2163 C C . GLU A 1 269 ? -6.517 5.221 -21.346 1.00 96.44 269 GLU A C 1
ATOM 2165 O O . GLU A 1 269 ? -6.159 4.119 -20.908 1.00 96.44 269 GLU A O 1
ATOM 2170 N N . PRO A 1 270 ? -6.131 5.648 -22.565 1.00 95.75 270 PRO A N 1
ATOM 2171 C CA . PRO A 1 270 ? -5.419 4.801 -23.526 1.00 95.75 270 PRO A CA 1
ATOM 2172 C C . PRO A 1 270 ? -4.188 4.091 -22.948 1.00 95.75 270 PRO A C 1
ATOM 2174 O O . PRO A 1 270 ? -4.006 2.896 -23.158 1.00 95.75 270 PRO A O 1
ATOM 2177 N N . ASN A 1 271 ? -3.394 4.783 -22.128 1.00 96.12 271 ASN A N 1
ATOM 2178 C CA . ASN A 1 271 ? -2.214 4.195 -21.490 1.00 96.12 271 ASN A CA 1
ATOM 2179 C C . ASN A 1 271 ? -2.547 3.050 -20.520 1.00 96.12 271 ASN A C 1
ATOM 2181 O O . ASN A 1 271 ? -1.775 2.102 -20.409 1.00 96.12 271 ASN A O 1
ATOM 2185 N N . ALA A 1 272 ? -3.694 3.095 -19.837 1.00 97.19 272 ALA A N 1
ATOM 2186 C CA . ALA A 1 272 ? -4.138 1.985 -18.997 1.00 97.19 272 ALA A CA 1
ATOM 2187 C C . ALA A 1 272 ? -4.546 0.774 -19.847 1.00 97.19 272 ALA A C 1
ATOM 2189 O O . ALA A 1 272 ? -4.217 -0.358 -19.493 1.00 97.19 272 ALA A O 1
ATOM 2190 N N . LEU A 1 273 ? -5.224 1.015 -20.977 1.00 97.19 273 LEU A N 1
ATOM 2191 C CA . LEU A 1 273 ? -5.622 -0.032 -21.921 1.00 97.19 273 LEU A CA 1
ATOM 2192 C C . LEU A 1 273 ? -4.404 -0.748 -22.512 1.00 97.19 273 LEU A C 1
ATOM 2194 O O . LEU A 1 273 ? -4.406 -1.973 -22.555 1.00 97.19 273 LEU A O 1
ATOM 2198 N N . LEU A 1 274 ? -3.340 -0.011 -22.852 1.00 96.94 274 LEU A N 1
ATOM 2199 C CA . LEU A 1 274 ? -2.077 -0.596 -23.320 1.00 96.94 274 LEU A CA 1
ATOM 2200 C C . LEU A 1 274 ? -1.505 -1.610 -22.317 1.00 96.94 274 LEU A C 1
ATOM 2202 O O . LEU A 1 274 ? -1.125 -2.714 -22.694 1.00 96.94 274 LEU A O 1
ATOM 2206 N N . ILE A 1 275 ? -1.485 -1.278 -21.021 1.00 98.31 275 ILE A N 1
ATOM 2207 C CA . ILE A 1 275 ? -0.985 -2.210 -19.996 1.00 98.31 275 ILE A CA 1
ATOM 2208 C C . ILE A 1 275 ? -1.911 -3.418 -19.825 1.00 98.31 275 ILE A C 1
ATOM 2210 O O . ILE A 1 275 ? -1.435 -4.531 -19.606 1.00 98.31 275 ILE A O 1
ATOM 2214 N N . ILE A 1 276 ? -3.229 -3.217 -19.918 1.00 97.75 276 ILE A N 1
ATOM 2215 C CA . ILE A 1 276 ? -4.205 -4.315 -19.875 1.00 97.75 276 ILE A CA 1
ATOM 2216 C C . ILE A 1 276 ? -3.973 -5.273 -21.049 1.00 97.75 276 ILE A C 1
ATOM 2218 O O . ILE A 1 276 ? -3.996 -6.484 -20.849 1.00 97.75 276 ILE A O 1
ATOM 2222 N N . GLU A 1 277 ? -3.708 -4.757 -22.248 1.00 96.88 277 GLU A N 1
ATOM 2223 C CA . GLU A 1 277 ? -3.395 -5.570 -23.426 1.00 96.88 277 GLU A CA 1
ATOM 2224 C C . GLU A 1 277 ? -2.097 -6.370 -23.245 1.00 96.88 277 GLU A C 1
ATOM 2226 O O . GLU A 1 277 ? -2.097 -7.572 -23.499 1.00 96.88 277 GLU A O 1
ATOM 2231 N N . GLU A 1 278 ? -1.034 -5.761 -22.710 1.00 97.12 278 GLU A N 1
ATOM 2232 C CA . GLU A 1 278 ? 0.220 -6.460 -22.376 1.00 97.12 278 GLU A CA 1
ATOM 2233 C C . GLU A 1 278 ? 0.014 -7.563 -21.318 1.00 97.12 278 GLU A C 1
ATOM 2235 O O . GLU A 1 278 ? 0.584 -8.648 -21.418 1.00 97.12 278 GLU A O 1
ATOM 2240 N N . LEU A 1 279 ? -0.839 -7.331 -20.312 1.00 97.00 279 LEU A N 1
ATOM 2241 C CA . LEU A 1 279 ? -1.191 -8.341 -19.301 1.00 97.00 279 LEU A CA 1
ATOM 2242 C C . LEU A 1 279 ? -2.032 -9.496 -19.871 1.00 97.00 279 LEU A C 1
ATOM 2244 O O . LEU A 1 279 ? -1.971 -10.617 -19.357 1.00 97.00 279 LEU A O 1
ATOM 2248 N N . LEU A 1 280 ? -2.835 -9.222 -20.902 1.00 96.56 280 LEU A N 1
ATOM 2249 C CA . LEU A 1 280 ? -3.687 -10.199 -21.586 1.00 96.56 280 LEU A CA 1
ATOM 2250 C C . LEU A 1 280 ? -2.987 -10.914 -22.744 1.00 96.56 280 LEU A C 1
ATOM 2252 O O . LEU A 1 280 ? -3.539 -11.884 -23.269 1.00 96.56 280 LEU A O 1
ATOM 2256 N N . GLU A 1 281 ? -1.790 -10.472 -23.129 1.00 96.62 281 GLU A N 1
ATOM 2257 C CA . GLU A 1 281 ? -0.979 -11.134 -24.142 1.00 96.62 281 GLU A CA 1
ATOM 2258 C C . GLU A 1 281 ? -0.825 -12.630 -23.786 1.00 96.62 281 GLU A C 1
ATOM 2260 O O . GLU A 1 281 ? -0.508 -12.954 -22.634 1.00 96.62 281 GLU A O 1
ATOM 2265 N N . PRO A 1 282 ? -1.076 -13.569 -24.725 1.00 95.19 282 PRO A N 1
ATOM 2266 C CA . PRO A 1 282 ? -1.188 -14.994 -24.412 1.00 95.19 282 PRO A CA 1
ATOM 2267 C C . PRO A 1 282 ? -0.010 -15.584 -23.628 1.00 95.19 282 PRO A C 1
ATOM 2269 O O . PRO A 1 282 ? -0.220 -16.387 -22.713 1.00 95.19 282 PRO A O 1
ATOM 2272 N N . SER A 1 283 ? 1.228 -15.202 -23.956 1.00 91.69 283 SER A N 1
ATOM 2273 C CA . SER A 1 283 ? 2.423 -15.706 -23.277 1.00 91.69 283 SER A CA 1
ATOM 2274 C C . SER A 1 283 ? 2.535 -15.179 -21.841 1.00 91.69 283 SER A C 1
ATOM 2276 O O . SER A 1 283 ? 2.836 -15.944 -20.918 1.00 91.69 283 SER A O 1
ATOM 2278 N N . THR A 1 284 ? 2.218 -13.902 -21.631 1.00 93.38 284 THR A N 1
ATOM 2279 C CA . THR A 1 284 ? 2.209 -13.237 -20.326 1.00 93.38 284 THR A CA 1
ATOM 2280 C C . THR A 1 284 ? 1.093 -13.791 -19.454 1.00 93.38 284 THR A C 1
ATOM 2282 O O . THR A 1 284 ? 1.355 -14.248 -18.337 1.00 93.38 284 THR A O 1
ATOM 2285 N N . ARG A 1 285 ? -0.126 -13.870 -19.997 1.00 93.81 285 ARG A N 1
ATOM 2286 C CA . ARG A 1 285 ? -1.294 -14.417 -19.308 1.00 93.81 285 ARG A CA 1
ATOM 2287 C C . ARG A 1 285 ? -1.054 -15.849 -18.852 1.00 93.81 285 ARG A C 1
ATOM 2289 O O . ARG A 1 285 ? -1.273 -16.160 -17.684 1.00 93.81 285 ARG A O 1
ATOM 2296 N N . LYS A 1 286 ? -0.541 -16.710 -19.738 1.00 92.12 286 LYS A N 1
ATOM 2297 C CA . LYS A 1 286 ? -0.233 -18.108 -19.408 1.00 92.12 286 LYS A CA 1
ATOM 2298 C C . LYS A 1 286 ? 0.728 -18.214 -18.224 1.00 92.12 286 LYS A C 1
ATOM 2300 O O . LYS A 1 286 ? 0.452 -18.954 -17.287 1.00 92.12 286 LYS A O 1
ATOM 2305 N N . ARG A 1 287 ? 1.829 -17.456 -18.239 1.00 91.75 287 ARG A N 1
ATOM 2306 C CA . ARG A 1 287 ? 2.823 -17.465 -17.152 1.00 91.75 287 ARG A CA 1
ATOM 2307 C C . ARG A 1 287 ? 2.243 -17.007 -15.816 1.00 91.75 287 ARG A C 1
ATOM 2309 O O . ARG A 1 287 ? 2.596 -17.564 -14.785 1.00 91.75 287 ARG A O 1
ATOM 2316 N N . MET A 1 288 ? 1.358 -16.014 -15.826 1.00 92.00 288 MET A N 1
ATOM 2317 C CA . MET A 1 288 ? 0.687 -15.561 -14.607 1.00 92.00 288 MET A CA 1
ATOM 2318 C C . MET A 1 288 ? -0.260 -16.631 -14.042 1.00 92.00 288 MET A C 1
ATOM 2320 O O . MET A 1 288 ? -0.316 -16.812 -12.830 1.00 92.00 288 MET A O 1
ATOM 2324 N N . LEU A 1 289 ? -0.961 -17.376 -14.903 1.00 91.38 289 LEU A N 1
ATOM 2325 C CA . LEU A 1 289 ? -1.856 -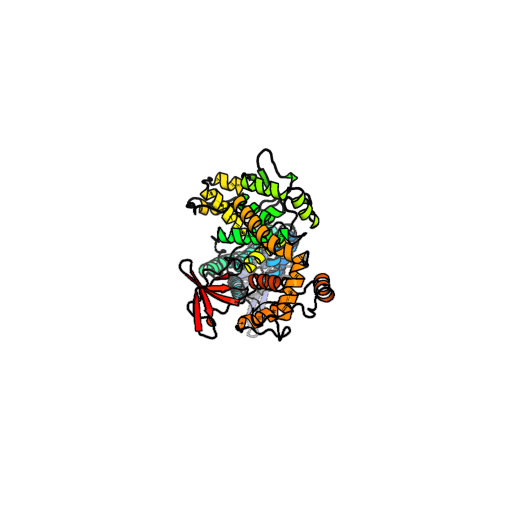18.463 -14.485 1.00 91.38 289 LEU A CA 1
ATOM 2326 C C . LEU A 1 289 ? -1.107 -19.701 -13.964 1.00 91.38 289 LEU A C 1
ATOM 2328 O O . LEU A 1 289 ? -1.621 -20.392 -13.087 1.00 91.38 289 LEU A O 1
ATOM 2332 N N . GLU A 1 290 ? 0.131 -19.948 -14.416 1.00 89.06 290 GLU A N 1
ATOM 2333 C CA . GLU A 1 290 ? 1.006 -21.005 -13.865 1.00 89.06 290 GLU A CA 1
ATOM 2334 C C . GLU A 1 290 ? 1.288 -20.821 -12.353 1.00 89.06 290 GLU A C 1
ATOM 2336 O O . GLU A 1 290 ? 1.733 -21.759 -11.695 1.00 89.06 290 GLU A O 1
ATOM 2341 N N . LEU A 1 291 ? 0.997 -19.644 -11.781 1.00 84.69 291 LEU A N 1
ATOM 2342 C CA . LEU A 1 291 ? 1.141 -19.355 -10.350 1.00 84.69 291 LEU A CA 1
ATOM 2343 C C . LEU A 1 291 ? -0.008 -19.903 -9.479 1.00 84.69 291 LEU A C 1
ATOM 2345 O O . LEU A 1 291 ? 0.093 -19.841 -8.256 1.00 84.69 291 LEU A O 1
ATOM 2349 N N . GLY A 1 292 ? -1.078 -20.443 -10.080 1.00 81.88 292 GLY A N 1
ATOM 2350 C CA . GLY A 1 292 ? -2.152 -21.145 -9.362 1.00 81.88 292 GLY A CA 1
ATOM 2351 C C . GLY A 1 292 ? -3.262 -20.260 -8.782 1.00 81.88 292 GLY A C 1
ATOM 2352 O O . GLY A 1 292 ? -4.005 -20.705 -7.911 1.00 81.88 292 GLY A O 1
ATOM 2353 N N . TYR A 1 293 ? -3.387 -19.016 -9.244 1.00 85.62 293 TYR A N 1
ATOM 2354 C CA . TYR A 1 293 ? -4.470 -18.107 -8.852 1.00 85.62 293 TYR A CA 1
ATOM 2355 C C . TYR A 1 293 ? -5.636 -18.149 -9.859 1.00 85.62 293 TYR A C 1
ATOM 2357 O O . TYR A 1 293 ? -5.507 -18.696 -10.952 1.00 85.62 293 TYR A O 1
ATOM 2365 N N . SER A 1 294 ? -6.778 -17.558 -9.487 1.00 90.31 294 SER A N 1
ATOM 2366 C CA . SER A 1 294 ? -8.002 -17.545 -10.305 1.00 90.31 294 SER A CA 1
ATOM 2367 C C . SER A 1 294 ? -7.785 -16.914 -11.685 1.00 90.31 294 SER A C 1
ATOM 2369 O O . SER A 1 294 ? -7.278 -15.797 -11.804 1.00 90.31 294 SER A O 1
ATOM 2371 N N . ASP A 1 295 ? -8.243 -17.606 -12.726 1.00 93.50 295 ASP A N 1
ATOM 2372 C CA . ASP A 1 295 ? -8.223 -17.149 -14.115 1.00 93.50 295 ASP A CA 1
ATOM 2373 C C . ASP A 1 295 ? -9.301 -16.103 -14.443 1.00 93.50 295 ASP A C 1
ATOM 2375 O O . ASP A 1 295 ? -9.262 -15.502 -15.519 1.00 93.50 295 ASP A O 1
ATOM 2379 N N . GLU A 1 296 ? -10.200 -15.809 -13.502 1.00 95.56 296 GLU A N 1
ATOM 2380 C CA . GLU A 1 296 ? -11.193 -14.739 -13.614 1.00 95.56 296 GLU A CA 1
ATOM 2381 C C . GLU A 1 296 ? -10.589 -13.345 -13.387 1.00 95.56 296 GLU A C 1
ATOM 2383 O O . GLU A 1 296 ? -11.170 -12.344 -13.808 1.00 95.56 296 GLU A O 1
ATOM 2388 N N . LEU A 1 297 ? -9.440 -13.254 -12.709 1.00 95.94 297 LEU A N 1
ATOM 2389 C CA . LEU A 1 297 ? -8.803 -11.991 -12.326 1.00 95.94 297 LEU A CA 1
ATOM 2390 C C . LEU A 1 297 ? -7.874 -11.475 -13.426 1.00 95.94 297 LEU A C 1
ATOM 2392 O O . LEU A 1 297 ? -7.133 -12.251 -14.028 1.00 95.94 297 LEU A O 1
ATOM 2396 N N . LEU A 1 298 ? -7.833 -10.159 -13.654 1.00 96.00 298 LEU A N 1
ATOM 2397 C CA . LEU A 1 298 ? -6.833 -9.529 -14.526 1.00 96.00 298 LEU A CA 1
ATOM 2398 C C . LEU A 1 298 ? -5.422 -9.777 -13.984 1.00 96.00 298 LEU A C 1
ATOM 2400 O O . LEU A 1 298 ? -4.544 -10.222 -14.722 1.00 96.00 298 LEU A O 1
ATOM 2404 N N . LEU A 1 299 ? -5.234 -9.531 -12.687 1.00 95.00 299 LEU A N 1
ATOM 2405 C CA . LEU A 1 299 ? -4.003 -9.798 -11.959 1.00 95.00 299 LEU A CA 1
ATOM 2406 C C . LEU A 1 299 ? -4.214 -10.986 -11.008 1.00 95.00 299 LEU A C 1
ATOM 2408 O O . LEU A 1 299 ? -4.626 -10.784 -9.868 1.00 95.00 299 LEU A O 1
ATOM 2412 N N . PRO A 1 300 ? -3.939 -12.223 -11.454 1.00 92.31 300 PRO A N 1
ATOM 2413 C CA . PRO A 1 300 ? -4.001 -13.428 -10.629 1.00 92.31 300 PRO A CA 1
ATOM 2414 C C . PRO A 1 300 ? -2.808 -13.461 -9.653 1.00 92.31 300 PRO A C 1
ATOM 2416 O O . PRO A 1 300 ? -1.864 -14.226 -9.815 1.00 92.31 300 PRO A O 1
ATOM 2419 N N . VAL A 1 301 ? -2.814 -12.561 -8.668 1.00 90.88 301 VAL A N 1
ATOM 2420 C CA . VAL A 1 301 ? -1.783 -12.396 -7.636 1.00 90.88 301 VAL A CA 1
ATOM 2421 C C . VAL A 1 301 ? -2.433 -11.890 -6.351 1.00 90.88 301 VAL A C 1
ATOM 2423 O O . VAL A 1 301 ? -3.409 -11.145 -6.398 1.00 90.88 301 VAL A O 1
ATOM 2426 N N . ASN A 1 302 ? -1.903 -12.273 -5.189 1.00 90.25 302 ASN A N 1
ATOM 2427 C CA . ASN A 1 302 ? -2.381 -11.711 -3.930 1.00 90.25 302 ASN A CA 1
ATOM 2428 C C . ASN A 1 302 ? -1.757 -10.329 -3.643 1.00 90.25 302 ASN A C 1
ATOM 2430 O O . ASN A 1 302 ? -0.636 -10.015 -4.050 1.00 90.25 302 ASN A O 1
ATOM 2434 N N . VAL A 1 303 ? -2.484 -9.517 -2.877 1.00 91.81 303 VAL A N 1
ATOM 2435 C CA . VAL A 1 303 ? -2.081 -8.151 -2.502 1.00 91.81 303 VAL A CA 1
ATOM 2436 C C . VAL A 1 303 ? -0.752 -8.149 -1.741 1.00 91.81 303 VAL A C 1
ATOM 2438 O O . VAL A 1 303 ? 0.127 -7.342 -2.015 1.00 91.81 303 VAL A O 1
ATOM 2441 N N . GLN A 1 304 ? -0.560 -9.088 -0.812 1.00 91.31 304 GLN A N 1
ATOM 2442 C CA . GLN A 1 304 ? 0.649 -9.133 0.013 1.00 91.31 304 GLN A CA 1
ATOM 2443 C C . GLN A 1 304 ? 1.925 -9.316 -0.829 1.00 91.31 304 GLN A C 1
ATOM 2445 O O . GLN A 1 304 ? 2.936 -8.665 -0.566 1.00 91.31 304 GLN A O 1
ATOM 2450 N N . THR A 1 305 ? 1.875 -10.147 -1.876 1.00 91.94 305 THR A N 1
ATOM 2451 C CA . THR A 1 305 ? 3.028 -10.390 -2.755 1.00 91.94 305 THR A CA 1
ATOM 2452 C C . THR A 1 305 ? 3.408 -9.140 -3.533 1.00 91.94 305 THR A C 1
ATOM 2454 O O . THR A 1 305 ? 4.595 -8.820 -3.608 1.00 91.94 305 THR A O 1
ATOM 2457 N N . VAL A 1 306 ? 2.428 -8.406 -4.072 1.00 95.06 306 VAL A N 1
ATOM 2458 C CA . VAL A 1 306 ? 2.675 -7.143 -4.786 1.00 95.06 306 VAL A CA 1
ATOM 2459 C C . VAL A 1 306 ? 3.378 -6.148 -3.855 1.00 95.06 306 VAL A C 1
ATOM 2461 O O . VAL A 1 306 ? 4.438 -5.614 -4.208 1.00 95.06 306 VAL A O 1
ATOM 2464 N N . SER A 1 307 ? 2.881 -5.992 -2.626 1.00 93.38 307 SER A N 1
ATOM 2465 C CA . SER A 1 307 ? 3.433 -5.048 -1.657 1.00 93.38 307 SER A CA 1
ATOM 2466 C C . SER A 1 307 ? 4.844 -5.440 -1.235 1.00 93.38 307 SER A C 1
ATOM 2468 O O . SER A 1 307 ? 5.700 -4.562 -1.087 1.00 93.38 307 SER A O 1
ATOM 2470 N N . ASP A 1 308 ? 5.097 -6.729 -1.018 1.00 91.94 308 ASP A N 1
ATOM 2471 C CA . ASP A 1 308 ? 6.399 -7.223 -0.581 1.00 91.94 308 ASP A CA 1
ATOM 2472 C C . ASP A 1 308 ? 7.438 -7.146 -1.696 1.00 91.94 308 ASP A C 1
ATOM 2474 O O . ASP A 1 308 ? 8.585 -6.768 -1.437 1.00 91.94 308 ASP A O 1
ATOM 2478 N N . TYR A 1 309 ? 7.051 -7.449 -2.936 1.00 94.19 309 TYR A N 1
ATOM 2479 C CA . TYR A 1 309 ? 7.938 -7.353 -4.095 1.00 94.19 309 TYR A CA 1
ATOM 2480 C C . TYR A 1 309 ? 8.310 -5.899 -4.363 1.00 94.19 309 TYR A C 1
ATOM 2482 O O . TYR A 1 309 ? 9.488 -5.598 -4.555 1.00 94.19 309 TYR A O 1
ATOM 2490 N N . PHE A 1 310 ? 7.340 -4.985 -4.287 1.00 97.06 310 PHE A N 1
ATOM 2491 C CA . PHE A 1 310 ? 7.599 -3.560 -4.452 1.00 97.06 310 PHE A CA 1
ATOM 2492 C C . PHE A 1 310 ? 8.497 -2.998 -3.346 1.00 97.06 310 PHE A C 1
ATOM 2494 O O . PHE A 1 310 ? 9.484 -2.320 -3.632 1.00 97.06 310 PHE A O 1
ATOM 2501 N N . ARG A 1 311 ? 8.217 -3.331 -2.077 1.00 95.00 311 ARG A N 1
ATOM 2502 C CA . ARG A 1 311 ? 9.045 -2.901 -0.937 1.00 95.00 311 ARG A CA 1
ATOM 2503 C C . ARG A 1 311 ? 10.473 -3.435 -1.046 1.00 95.00 311 ARG A C 1
ATOM 2505 O O . ARG A 1 311 ? 11.428 -2.707 -0.781 1.00 95.00 311 ARG A O 1
ATOM 2512 N N . ARG A 1 312 ? 10.628 -4.703 -1.441 1.00 89.56 312 ARG A N 1
ATOM 2513 C CA . ARG A 1 312 ? 11.939 -5.336 -1.626 1.00 89.56 312 ARG A CA 1
ATOM 2514 C C . ARG A 1 312 ? 12.717 -4.687 -2.763 1.00 89.56 312 ARG A C 1
ATOM 2516 O O . ARG A 1 312 ? 13.899 -4.426 -2.574 1.00 89.56 312 ARG A O 1
ATOM 2523 N N . ALA A 1 313 ? 12.069 -4.408 -3.892 1.00 90.12 313 ALA A N 1
ATOM 2524 C CA . ALA A 1 313 ? 12.697 -3.720 -5.013 1.00 90.12 313 ALA A CA 1
ATOM 2525 C C . ALA A 1 313 ? 13.158 -2.315 -4.615 1.00 90.12 313 ALA A C 1
ATOM 2527 O O . ALA A 1 313 ? 14.313 -1.986 -4.853 1.00 90.12 313 ALA A O 1
ATOM 2528 N N . CYS A 1 314 ? 12.325 -1.526 -3.926 1.00 91.62 314 CYS A N 1
ATOM 2529 C CA . CYS A 1 314 ? 12.748 -0.216 -3.423 1.00 91.62 314 CYS A CA 1
ATOM 2530 C C . CYS A 1 314 ? 13.998 -0.334 -2.536 1.00 91.62 314 CYS A C 1
ATOM 2532 O O . CYS A 1 314 ? 14.995 0.330 -2.793 1.00 91.62 314 CYS A O 1
ATOM 2534 N N . ARG A 1 315 ? 13.991 -1.258 -1.563 1.00 88.56 315 ARG A N 1
ATOM 2535 C CA . ARG A 1 315 ? 15.134 -1.484 -0.663 1.00 88.56 315 ARG A CA 1
ATOM 2536 C C . ARG A 1 315 ? 16.410 -1.891 -1.405 1.00 88.56 315 ARG A C 1
ATOM 2538 O O . ARG A 1 315 ? 17.476 -1.395 -1.074 1.00 88.56 315 ARG A O 1
ATOM 2545 N N . LEU A 1 316 ? 16.311 -2.809 -2.368 1.00 74.81 316 LEU A N 1
ATOM 2546 C CA . LEU A 1 316 ? 17.469 -3.295 -3.128 1.00 74.81 316 LEU A CA 1
ATOM 2547 C C . LEU A 1 316 ? 18.084 -2.219 -4.026 1.00 74.81 316 LEU A C 1
ATOM 2549 O O . LEU A 1 316 ? 19.270 -2.292 -4.307 1.00 74.81 316 LEU A O 1
ATOM 2553 N N . ASN A 1 317 ? 17.291 -1.241 -4.463 1.00 77.44 317 ASN A N 1
ATOM 2554 C CA . ASN A 1 317 ? 17.754 -0.159 -5.326 1.00 77.44 317 ASN A CA 1
ATOM 2555 C C . ASN A 1 317 ? 17.947 1.169 -4.566 1.00 77.44 317 ASN A C 1
ATOM 2557 O O . ASN A 1 317 ? 17.991 2.221 -5.194 1.00 77.44 317 ASN A O 1
ATOM 2561 N N . GLY A 1 318 ? 18.003 1.146 -3.227 1.00 82.88 318 GLY A N 1
ATOM 2562 C CA . GLY A 1 318 ? 18.236 2.349 -2.416 1.00 82.88 318 GLY A CA 1
ATOM 2563 C C . GLY A 1 318 ? 17.131 3.413 -2.495 1.00 82.88 318 GLY A C 1
ATOM 2564 O O . GLY A 1 318 ? 17.381 4.574 -2.197 1.00 82.88 318 GLY A O 1
ATOM 2565 N N . ILE A 1 319 ? 15.912 3.044 -2.900 1.00 87.19 319 ILE A N 1
ATOM 2566 C CA . ILE A 1 319 ? 14.786 3.978 -3.007 1.00 87.19 319 ILE A CA 1
ATOM 2567 C C . ILE A 1 319 ? 14.146 4.146 -1.631 1.00 87.19 319 ILE A C 1
ATOM 2569 O O . ILE A 1 319 ? 13.507 3.229 -1.099 1.00 87.19 319 ILE A O 1
ATOM 2573 N N . GLU A 1 320 ? 14.292 5.343 -1.074 1.00 90.38 320 GLU A N 1
ATOM 2574 C CA . GLU A 1 320 ? 13.788 5.680 0.249 1.00 90.38 320 GLU A CA 1
ATOM 2575 C C . GLU A 1 320 ? 12.356 6.234 0.225 1.00 90.38 320 GLU A C 1
ATOM 2577 O O . GLU A 1 320 ? 11.908 6.912 -0.707 1.00 90.38 320 GLU A O 1
ATOM 2582 N N . ASP A 1 321 ? 11.632 5.917 1.301 1.00 91.50 321 ASP A N 1
ATOM 2583 C CA . ASP A 1 321 ? 10.282 6.397 1.608 1.00 91.50 321 ASP A CA 1
ATOM 2584 C C . ASP A 1 321 ? 9.264 6.292 0.455 1.00 91.50 321 ASP A C 1
ATOM 2586 O O . ASP A 1 321 ? 8.365 7.120 0.350 1.00 91.50 321 ASP A O 1
ATOM 2590 N N . LEU A 1 322 ? 9.347 5.260 -0.391 1.00 94.31 322 LEU A N 1
ATOM 2591 C CA . LEU A 1 322 ? 8.369 4.993 -1.450 1.00 94.31 322 LEU A CA 1
ATOM 2592 C C . LEU A 1 322 ? 7.517 3.756 -1.136 1.00 94.31 322 LEU A C 1
ATOM 2594 O O . LEU A 1 322 ? 8.022 2.681 -0.810 1.00 94.31 322 LEU A O 1
ATOM 2598 N N . ARG A 1 323 ? 6.194 3.893 -1.250 1.00 94.06 323 ARG A N 1
ATOM 2599 C CA . ARG A 1 323 ? 5.217 2.811 -1.054 1.00 94.06 323 ARG A CA 1
ATOM 2600 C C . ARG A 1 323 ? 4.419 2.587 -2.327 1.00 94.06 323 ARG A C 1
ATOM 2602 O O . ARG A 1 323 ? 4.164 3.524 -3.073 1.00 94.06 323 ARG A O 1
ATOM 2609 N N . PHE A 1 324 ? 3.894 1.376 -2.508 1.00 95.56 324 PHE A N 1
ATOM 2610 C CA . PHE A 1 324 ? 3.026 1.073 -3.652 1.00 95.56 324 PHE A CA 1
ATOM 2611 C C . PHE A 1 324 ? 1.798 2.003 -3.709 1.00 95.56 324 PHE A C 1
ATOM 2613 O O . PHE A 1 324 ? 1.373 2.432 -4.776 1.00 95.56 324 PHE A O 1
ATOM 2620 N N . HIS A 1 325 ? 1.261 2.402 -2.550 1.00 91.88 325 HIS A N 1
ATOM 2621 C CA . HIS A 1 325 ? 0.150 3.355 -2.488 1.00 91.88 325 HIS A CA 1
ATOM 2622 C C . HIS A 1 325 ? 0.498 4.752 -3.028 1.00 91.88 325 HIS A C 1
ATOM 2624 O O . HIS A 1 325 ? -0.396 5.452 -3.502 1.00 91.88 325 HIS A O 1
ATOM 2630 N N . ASP A 1 326 ? 1.771 5.154 -2.999 1.00 94.00 326 ASP A N 1
ATOM 2631 C CA . ASP A 1 326 ? 2.200 6.449 -3.533 1.00 94.00 326 ASP A CA 1
ATOM 2632 C C . ASP A 1 326 ? 2.050 6.489 -5.073 1.00 94.00 326 ASP A C 1
ATOM 2634 O O . ASP A 1 326 ? 1.862 7.560 -5.645 1.00 94.00 326 ASP A O 1
ATOM 2638 N N . LEU A 1 327 ? 1.975 5.333 -5.754 1.00 96.00 327 LEU A N 1
ATOM 2639 C CA . LEU A 1 327 ? 1.674 5.257 -7.194 1.00 96.00 327 LEU A CA 1
ATOM 2640 C C . LEU A 1 327 ? 0.274 5.783 -7.536 1.00 96.00 327 LEU A C 1
ATOM 2642 O O . LEU A 1 327 ? 0.063 6.344 -8.608 1.00 96.00 327 LEU A O 1
ATOM 2646 N N . ARG A 1 328 ? -0.689 5.662 -6.613 1.00 93.50 328 ARG A N 1
ATOM 2647 C CA . ARG A 1 328 ? -2.018 6.269 -6.775 1.00 93.50 328 ARG A CA 1
ATOM 2648 C C . ARG A 1 328 ? -1.960 7.793 -6.660 1.00 93.50 328 ARG A C 1
ATOM 2650 O O . ARG A 1 328 ? -2.738 8.479 -7.324 1.00 93.50 328 ARG A O 1
ATOM 2657 N N . HIS A 1 329 ? -1.071 8.319 -5.817 1.00 90.88 329 HIS A N 1
ATOM 2658 C CA . HIS A 1 329 ? -0.815 9.757 -5.760 1.00 90.88 329 HIS A CA 1
ATOM 2659 C C . HIS A 1 329 ? -0.165 10.242 -7.054 1.00 90.88 329 HIS A C 1
ATOM 2661 O O . HIS A 1 329 ? -0.601 11.253 -7.597 1.00 90.88 329 HIS A O 1
ATOM 2667 N N . GLU A 1 330 ? 0.792 9.487 -7.592 1.00 94.00 330 GLU A N 1
ATOM 2668 C CA . GLU A 1 330 ? 1.383 9.779 -8.897 1.00 94.00 330 GLU A CA 1
ATOM 2669 C C . GLU A 1 330 ? 0.338 9.761 -10.020 1.00 94.00 330 GLU A C 1
ATOM 2671 O O . GLU A 1 330 ? 0.274 10.711 -10.794 1.00 94.00 330 GLU A O 1
ATOM 2676 N N . ALA A 1 331 ? -0.549 8.762 -10.055 1.00 94.75 331 ALA A N 1
ATOM 2677 C CA . ALA A 1 331 ? -1.649 8.690 -11.018 1.00 94.75 331 ALA A CA 1
ATOM 2678 C C . ALA A 1 331 ? -2.521 9.955 -11.008 1.00 94.75 331 ALA A C 1
ATOM 2680 O O . ALA A 1 331 ? -2.721 10.605 -12.033 1.00 94.75 331 ALA A O 1
ATOM 2681 N N . ALA A 1 332 ? -3.029 10.325 -9.827 1.00 93.00 332 ALA A N 1
ATOM 2682 C CA . ALA A 1 332 ? -3.890 11.493 -9.672 1.00 93.00 332 ALA A CA 1
ATOM 2683 C C . ALA A 1 332 ? -3.164 12.793 -10.045 1.00 93.00 332 ALA A C 1
ATOM 2685 O O . ALA A 1 332 ? -3.769 13.671 -10.659 1.00 93.00 332 ALA A O 1
ATOM 2686 N N . THR A 1 333 ? -1.873 12.899 -9.720 1.00 92.69 333 THR A N 1
ATOM 2687 C CA . THR A 1 333 ? -1.062 14.047 -10.120 1.00 92.69 333 THR A CA 1
ATOM 2688 C C . THR A 1 333 ? -0.883 14.116 -11.634 1.00 92.69 333 THR A C 1
ATOM 2690 O O . THR A 1 333 ? -1.099 15.186 -12.193 1.00 92.69 333 THR A O 1
ATOM 2693 N N . ARG A 1 334 ? -0.554 13.007 -12.314 1.00 93.31 334 ARG A N 1
ATOM 2694 C CA . ARG A 1 334 ? -0.373 12.989 -13.778 1.00 93.31 334 ARG A CA 1
ATOM 2695 C C . ARG A 1 334 ? -1.604 13.506 -14.506 1.00 93.31 334 ARG A C 1
ATOM 2697 O O . ARG A 1 334 ? -1.494 14.406 -15.330 1.00 93.31 334 ARG A O 1
ATOM 2704 N N . TYR A 1 335 ? -2.776 12.998 -14.134 1.00 93.38 335 TYR A N 1
ATOM 2705 C CA . TYR A 1 335 ? -4.031 13.437 -14.735 1.00 93.38 335 TYR A CA 1
ATOM 2706 C C . TYR A 1 335 ? -4.350 14.903 -14.439 1.00 93.38 335 TYR A C 1
ATOM 2708 O O . TYR A 1 335 ? -4.815 15.623 -15.318 1.00 93.38 335 TYR A O 1
ATOM 2716 N N . ALA A 1 336 ? -4.074 15.378 -13.225 1.00 92.56 336 ALA A N 1
ATOM 2717 C CA . ALA A 1 336 ? -4.268 16.786 -12.896 1.00 92.56 336 ALA A CA 1
ATOM 2718 C C . ALA A 1 336 ? -3.347 17.701 -13.719 1.00 92.56 336 ALA A C 1
ATOM 2720 O O . ALA A 1 336 ? -3.785 18.725 -14.235 1.00 92.56 336 ALA A O 1
ATOM 2721 N N . GLU A 1 337 ? -2.086 17.307 -13.895 1.00 91.56 337 GLU A N 1
ATOM 2722 C CA . GLU A 1 337 ? -1.117 18.002 -14.749 1.00 91.56 337 GLU A CA 1
ATOM 2723 C C . GLU A 1 337 ? -1.488 17.962 -16.239 1.00 91.56 337 GLU A C 1
ATOM 2725 O O . GLU A 1 337 ? -1.108 18.868 -16.982 1.00 91.56 337 GLU A O 1
ATOM 2730 N N . ASP A 1 338 ? -2.235 16.941 -16.667 1.00 91.38 338 ASP A N 1
ATOM 2731 C CA . ASP A 1 338 ? -2.798 16.824 -18.019 1.00 91.38 338 ASP A CA 1
ATOM 2732 C C . ASP A 1 338 ? -4.074 17.662 -18.204 1.00 91.38 338 ASP A C 1
ATOM 2734 O O . ASP A 1 338 ? -4.671 17.664 -19.278 1.00 91.38 338 ASP A O 1
ATOM 2738 N N . GLY A 1 339 ? -4.482 18.412 -17.175 1.00 90.19 339 GLY A N 1
ATOM 2739 C CA . GLY A 1 339 ? -5.605 19.343 -17.233 1.00 90.19 339 GLY A CA 1
ATOM 2740 C C . GLY A 1 339 ? -6.961 18.714 -16.927 1.00 90.19 339 GLY A C 1
ATOM 2741 O O . GLY A 1 339 ? -7.990 19.343 -17.178 1.00 90.19 339 GLY A O 1
ATOM 2742 N N . PHE A 1 340 ? -6.998 17.498 -16.373 1.00 92.06 340 PHE A N 1
ATOM 2743 C CA . PHE A 1 340 ? -8.259 16.860 -16.010 1.00 92.06 340 PHE A CA 1
ATOM 2744 C C . PHE A 1 340 ? -8.953 17.651 -14.900 1.00 92.06 340 PHE A C 1
ATOM 2746 O O . PHE A 1 340 ? -8.385 17.940 -13.843 1.00 92.06 340 PHE A O 1
ATOM 2753 N N . THR A 1 341 ? -10.230 17.955 -15.121 1.00 90.69 341 THR A N 1
ATOM 2754 C CA . THR A 1 341 ? -11.082 18.541 -14.088 1.00 90.69 341 THR A CA 1
ATOM 2755 C C . THR A 1 341 ? -11.300 17.542 -12.954 1.00 90.69 341 THR A C 1
ATOM 2757 O O . THR A 1 341 ? -11.195 16.327 -13.126 1.00 90.69 341 THR A O 1
ATOM 2760 N N . ILE A 1 342 ? -11.665 18.036 -11.772 1.00 89.38 342 ILE A N 1
ATOM 2761 C CA . ILE A 1 342 ? -11.893 17.169 -10.611 1.00 89.38 342 ILE A CA 1
ATOM 2762 C C . ILE A 1 342 ? -12.970 16.097 -10.868 1.00 89.38 342 ILE A C 1
ATOM 2764 O O . ILE A 1 342 ? -12.720 14.947 -10.507 1.00 89.38 342 ILE A O 1
ATOM 2768 N N . PRO A 1 343 ? -14.108 16.386 -11.533 1.00 90.88 343 PRO A N 1
ATOM 2769 C CA . PRO A 1 343 ? -15.059 15.341 -11.911 1.00 90.88 343 PRO A CA 1
ATOM 2770 C C . PRO A 1 343 ? -14.449 14.254 -12.807 1.00 90.88 343 PRO A C 1
ATOM 2772 O O . PRO A 1 343 ? -14.672 13.074 -12.554 1.00 90.88 343 PRO A O 1
ATOM 2775 N N . GLN A 1 344 ? -13.623 14.614 -13.795 1.00 92.12 344 GLN A N 1
ATOM 2776 C CA . GLN A 1 344 ? -12.931 13.635 -14.650 1.00 92.12 344 GLN A CA 1
ATOM 2777 C C . GLN A 1 344 ? -11.890 12.827 -13.856 1.00 92.12 344 GLN A C 1
ATOM 2779 O O . GLN A 1 344 ? -11.799 11.609 -13.977 1.00 92.12 344 GLN A O 1
ATOM 2784 N N . LEU A 1 345 ? -11.155 13.469 -12.945 1.00 91.62 345 LEU A N 1
ATOM 2785 C CA . LEU A 1 345 ? -10.279 12.761 -12.012 1.00 91.62 345 LEU A CA 1
ATOM 2786 C C . LEU A 1 345 ? -11.055 11.778 -11.134 1.00 91.62 345 LEU A C 1
ATOM 2788 O O . LEU A 1 345 ? -10.531 10.714 -10.810 1.00 91.62 345 LEU A O 1
ATOM 2792 N N . GLN A 1 346 ? -12.283 12.103 -10.725 1.00 91.81 346 GLN A N 1
ATOM 2793 C CA . GLN A 1 346 ? -13.125 11.204 -9.934 1.00 91.81 346 GLN A CA 1
ATOM 2794 C C . GLN A 1 346 ? -13.597 9.992 -10.731 1.00 91.81 346 GLN A C 1
ATOM 2796 O O . GLN A 1 346 ? -13.623 8.906 -10.153 1.00 91.81 346 GLN A O 1
ATOM 2801 N N . THR A 1 347 ? -13.928 10.139 -12.019 1.00 92.19 347 THR A N 1
ATOM 2802 C CA . THR A 1 347 ? -14.326 8.992 -12.854 1.00 92.19 347 THR A CA 1
ATOM 2803 C C . THR A 1 347 ? -13.172 8.020 -13.054 1.00 92.19 347 THR A C 1
ATOM 2805 O O . THR A 1 347 ? -13.399 6.815 -13.079 1.00 92.19 347 THR A O 1
ATOM 2808 N N . ILE A 1 348 ? -11.933 8.512 -13.114 1.00 93.00 348 ILE A N 1
ATOM 2809 C CA . ILE A 1 348 ? -10.750 7.653 -13.180 1.00 93.00 348 ILE A CA 1
ATOM 2810 C C . ILE A 1 348 ? -10.436 7.114 -11.788 1.00 93.00 348 ILE A C 1
ATOM 2812 O O . ILE A 1 348 ? -10.551 5.920 -11.547 1.00 93.00 348 ILE A O 1
ATOM 2816 N N . THR A 1 349 ? -10.091 7.978 -10.828 1.00 91.31 349 THR A N 1
ATOM 2817 C CA . THR A 1 349 ? -9.520 7.604 -9.520 1.00 91.31 349 THR A CA 1
ATOM 2818 C C . THR A 1 349 ? -10.538 7.058 -8.500 1.00 91.31 349 THR A C 1
ATOM 2820 O O . THR A 1 349 ? -10.155 6.415 -7.523 1.00 91.31 349 THR A O 1
ATOM 2823 N N . LEU A 1 350 ? -11.843 7.255 -8.695 1.00 90.88 350 LEU A N 1
ATOM 2824 C CA . LEU A 1 350 ? -12.921 6.888 -7.758 1.00 90.88 350 LEU A CA 1
ATOM 2825 C C . LEU A 1 350 ? -12.776 7.470 -6.337 1.00 90.88 350 LEU A C 1
ATOM 2827 O O . LEU A 1 350 ? -13.187 6.850 -5.352 1.00 90.88 350 LEU A O 1
ATOM 2831 N N . HIS A 1 351 ? -12.187 8.660 -6.189 1.00 87.19 351 HIS A N 1
ATOM 2832 C CA . HIS A 1 351 ? -12.215 9.360 -4.902 1.00 87.19 351 HIS A CA 1
ATOM 2833 C C . HIS A 1 351 ? -13.629 9.873 -4.595 1.00 87.19 351 HIS A C 1
ATOM 2835 O O . HIS A 1 351 ? -14.210 10.634 -5.366 1.00 87.19 351 HIS A O 1
ATOM 2841 N N . SER A 1 352 ? -14.168 9.486 -3.437 1.00 77.56 352 SER A N 1
ATOM 2842 C CA . SER A 1 352 ? -15.506 9.893 -2.992 1.00 77.56 352 SER A CA 1
ATOM 2843 C C . SER A 1 352 ? -15.566 11.325 -2.461 1.00 77.56 352 SER A C 1
ATOM 2845 O O . SER A 1 352 ? -16.606 11.963 -2.576 1.00 77.56 352 SER A O 1
ATOM 2847 N N . SER A 1 353 ? -14.475 11.842 -1.883 1.00 79.06 353 SER A N 1
ATOM 2848 C CA . SER A 1 353 ? -14.472 13.150 -1.221 1.00 79.06 353 SER A CA 1
ATOM 2849 C C . SER A 1 353 ? -13.632 14.190 -1.962 1.00 79.06 353 SER A C 1
ATOM 2851 O O . SER A 1 353 ? -12.495 13.919 -2.357 1.00 79.06 353 SER A O 1
ATOM 2853 N N . TRP A 1 354 ? -14.166 15.412 -2.062 1.00 77.62 354 TRP A N 1
ATOM 2854 C CA . TRP A 1 354 ? -13.440 16.583 -2.563 1.00 77.62 354 TRP A CA 1
ATOM 2855 C C . TRP A 1 354 ? -12.155 16.845 -1.775 1.00 77.62 354 TRP A C 1
ATOM 2857 O O . TRP A 1 354 ? -11.119 17.143 -2.358 1.00 77.62 354 TRP A O 1
ATOM 2867 N N . ASN A 1 355 ? -12.187 16.678 -0.449 1.00 78.88 355 ASN A N 1
ATOM 2868 C CA . ASN A 1 355 ? -11.024 16.926 0.405 1.00 78.88 355 ASN A CA 1
ATOM 2869 C C . ASN A 1 355 ? -9.816 16.058 0.018 1.00 78.88 355 ASN A C 1
ATOM 2871 O O . ASN A 1 355 ? -8.686 16.528 0.103 1.00 78.88 355 ASN A O 1
ATOM 2875 N N . SER A 1 356 ? -10.045 14.834 -0.471 1.00 78.56 356 SER A N 1
ATOM 2876 C CA . SER A 1 356 ? -8.976 13.965 -0.978 1.00 78.56 356 SER A CA 1
ATOM 2877 C C . SER A 1 356 ? -8.375 14.449 -2.302 1.00 78.56 356 SER A C 1
ATOM 2879 O O . SER A 1 356 ? -7.220 14.142 -2.583 1.00 78.56 356 SER A O 1
ATOM 2881 N N . LEU A 1 357 ? -9.142 15.189 -3.110 1.00 83.56 357 LEU A N 1
ATOM 2882 C CA . LEU A 1 357 ? -8.727 15.665 -4.432 1.00 83.56 357 LEU A CA 1
ATOM 2883 C C . LEU A 1 357 ? -8.311 17.140 -4.469 1.00 83.56 357 LEU A C 1
ATOM 2885 O O . LEU A 1 357 ? -7.629 17.549 -5.402 1.00 83.56 357 LEU A O 1
ATOM 2889 N N . LYS A 1 358 ? -8.662 17.932 -3.450 1.00 81.69 358 LYS A N 1
ATOM 2890 C CA . LYS A 1 358 ? -8.399 19.379 -3.374 1.00 81.69 358 LYS A CA 1
ATOM 2891 C C . LYS A 1 358 ? -6.937 19.743 -3.658 1.00 81.69 358 LYS A C 1
ATOM 2893 O O . LYS A 1 358 ? -6.662 20.784 -4.243 1.00 81.69 358 LYS A O 1
ATOM 2898 N N . ARG A 1 359 ? -6.001 18.878 -3.263 1.00 78.06 359 ARG A N 1
ATOM 2899 C CA . ARG A 1 359 ? -4.558 19.053 -3.492 1.00 78.06 359 ARG A CA 1
ATOM 2900 C C . ARG A 1 359 ? -4.153 19.073 -4.967 1.00 78.06 359 ARG A C 1
ATOM 2902 O O . ARG A 1 359 ? -3.116 19.637 -5.284 1.00 78.06 359 ARG A O 1
ATOM 2909 N N . TYR A 1 360 ? -4.959 18.489 -5.850 1.00 80.75 360 TYR A N 1
ATOM 2910 C CA . TYR A 1 360 ? -4.639 18.388 -7.270 1.00 80.75 360 TYR A CA 1
ATOM 2911 C C . TYR A 1 360 ? -5.121 19.595 -8.089 1.00 80.75 360 TYR A C 1
ATOM 2913 O O . TYR A 1 360 ? -4.751 19.730 -9.246 1.00 80.75 360 TYR A O 1
ATOM 2921 N N . VAL A 1 361 ? -5.904 20.502 -7.493 1.00 70.50 361 VAL A N 1
ATOM 2922 C CA . VAL A 1 361 ? -6.559 21.619 -8.202 1.00 70.50 361 VAL A CA 1
ATOM 2923 C C . VAL A 1 361 ? -5.567 22.667 -8.729 1.00 70.50 361 VAL A C 1
ATOM 2925 O O . VAL A 1 361 ? -5.832 23.284 -9.751 1.00 70.50 361 VAL A O 1
ATOM 2928 N N . ASN A 1 362 ? -4.429 22.864 -8.055 1.00 65.31 362 ASN A N 1
ATOM 2929 C CA . ASN A 1 362 ? -3.473 23.942 -8.357 1.00 65.31 362 ASN A CA 1
ATOM 2930 C C . ASN A 1 362 ? -2.060 23.421 -8.678 1.00 65.31 362 ASN A C 1
ATOM 2932 O O . ASN A 1 362 ? -1.068 24.088 -8.374 1.00 65.31 362 ASN A O 1
ATOM 2936 N N . LEU A 1 363 ? -1.945 22.214 -9.235 1.00 78.19 363 LEU A N 1
ATOM 2937 C CA . LEU A 1 363 ? -0.639 21.635 -9.552 1.00 78.19 363 LEU A CA 1
ATOM 2938 C C . LEU A 1 363 ? -0.051 22.253 -10.822 1.00 78.19 363 LEU A C 1
ATOM 2940 O O . LEU A 1 363 ? -0.721 22.393 -11.841 1.00 78.19 363 LEU A O 1
ATOM 2944 N N . ARG A 1 364 ? 1.230 22.623 -10.749 1.00 65.19 364 ARG A N 1
ATOM 2945 C CA . ARG A 1 364 ? 2.015 23.028 -11.919 1.00 65.19 364 ARG A CA 1
ATOM 2946 C C . ARG A 1 364 ? 2.615 21.784 -12.560 1.00 65.19 364 ARG A C 1
ATOM 2948 O O . ARG A 1 364 ? 3.125 20.923 -11.848 1.00 65.19 364 ARG A O 1
ATOM 2955 N N . LYS A 1 365 ? 2.586 21.719 -13.892 1.00 78.12 365 LYS A N 1
ATOM 2956 C CA . LYS A 1 365 ? 3.180 20.619 -14.657 1.00 78.12 365 LYS A CA 1
ATOM 2957 C C . LYS A 1 365 ? 4.678 20.521 -14.360 1.00 78.12 365 LYS A C 1
ATOM 2959 O O . LYS A 1 365 ? 5.404 21.497 -14.539 1.00 78.12 365 LYS A O 1
ATOM 2964 N N . ARG A 1 366 ? 5.126 19.343 -13.917 1.00 80.69 366 ARG A N 1
ATOM 2965 C CA . ARG A 1 366 ? 6.506 19.082 -13.470 1.00 80.69 366 ARG A CA 1
ATOM 2966 C C . ARG A 1 366 ? 7.528 18.870 -14.603 1.00 80.69 366 ARG A C 1
ATOM 2968 O O . ARG A 1 366 ? 8.689 18.615 -14.315 1.00 80.69 366 ARG A O 1
ATOM 2975 N N . GLY A 1 367 ? 7.118 19.015 -15.867 1.00 76.06 367 GLY A N 1
ATOM 2976 C CA . GLY A 1 367 ? 7.958 18.809 -17.055 1.00 76.06 367 GLY A CA 1
ATOM 2977 C C . GLY A 1 367 ? 7.539 17.582 -17.867 1.00 76.06 367 GLY A C 1
ATOM 2978 O O . GLY A 1 367 ? 6.375 17.172 -17.818 1.00 76.06 367 GLY A O 1
ATOM 2979 N N . GLU A 1 368 ? 8.473 17.026 -18.640 1.00 79.69 368 GLU A N 1
ATOM 2980 C CA . GLU A 1 368 ? 8.291 15.751 -19.339 1.00 79.69 368 GLU A CA 1
ATOM 2981 C C . GLU A 1 368 ? 8.360 14.593 -18.335 1.00 79.69 368 GLU A C 1
ATOM 2983 O O . GLU A 1 368 ? 9.224 14.554 -17.458 1.00 79.69 368 GLU A O 1
ATOM 2988 N N . ARG A 1 369 ? 7.398 13.671 -18.418 1.00 88.25 369 ARG A N 1
ATOM 2989 C CA . ARG A 1 369 ? 7.268 12.544 -17.489 1.00 88.25 369 ARG A CA 1
ATOM 2990 C C . ARG A 1 369 ? 7.562 11.263 -18.233 1.00 88.25 369 ARG A C 1
ATOM 2992 O O . ARG A 1 369 ? 7.082 11.090 -19.348 1.00 88.25 369 ARG A O 1
ATOM 2999 N N . LEU A 1 370 ? 8.238 10.334 -17.567 1.00 91.31 370 LEU A N 1
ATOM 3000 C CA . LEU A 1 370 ? 8.435 9.009 -18.127 1.00 91.31 370 LEU A CA 1
ATOM 3001 C C . LEU A 1 370 ? 7.095 8.284 -18.308 1.00 91.31 370 LEU A C 1
ATOM 3003 O O . LEU A 1 370 ? 6.283 8.198 -17.371 1.00 91.31 370 LEU A O 1
ATOM 3007 N N . ASP A 1 371 ? 6.892 7.729 -19.497 1.00 94.38 371 ASP A N 1
ATOM 3008 C CA . ASP A 1 371 ? 5.807 6.812 -19.812 1.00 94.38 371 ASP A CA 1
ATOM 3009 C C . ASP A 1 371 ? 6.295 5.361 -19.921 1.00 94.38 371 ASP A C 1
ATOM 3011 O O . ASP A 1 371 ? 7.493 5.066 -19.929 1.00 94.38 371 ASP A O 1
ATOM 3015 N N . TYR A 1 372 ? 5.339 4.437 -19.962 1.00 95.81 372 TYR A N 1
ATOM 3016 C CA . TYR A 1 372 ? 5.623 3.016 -20.044 1.00 95.81 372 TYR A CA 1
ATOM 3017 C C . TYR A 1 372 ? 6.394 2.652 -21.311 1.00 95.81 372 TYR A C 1
ATOM 3019 O O . TYR A 1 372 ? 7.307 1.839 -21.229 1.00 95.81 372 TYR A O 1
ATOM 3027 N N . GLN A 1 373 ? 6.043 3.232 -22.463 1.00 94.62 373 GLN A N 1
ATOM 3028 C CA . GLN A 1 373 ? 6.641 2.868 -23.749 1.00 94.62 373 GLN A CA 1
ATOM 3029 C C . GLN A 1 373 ? 8.136 3.188 -23.772 1.00 94.62 373 GLN A C 1
ATOM 3031 O O . GLN A 1 373 ? 8.948 2.327 -24.110 1.00 94.62 373 GLN A O 1
ATOM 3036 N N . THR A 1 374 ? 8.501 4.381 -23.310 1.00 91.75 374 THR A N 1
ATOM 3037 C CA . THR A 1 374 ? 9.895 4.808 -23.184 1.00 91.75 374 THR A CA 1
ATOM 3038 C C . THR A 1 374 ? 10.625 3.960 -22.141 1.00 91.75 374 THR A C 1
ATOM 3040 O O . THR A 1 374 ? 11.697 3.417 -22.415 1.00 91.75 374 THR A O 1
ATOM 3043 N N . ALA A 1 375 ? 10.017 3.758 -20.966 1.00 91.62 375 ALA A N 1
ATOM 3044 C CA . ALA A 1 375 ? 10.625 2.982 -19.885 1.00 91.62 375 ALA A CA 1
ATOM 3045 C C . ALA A 1 375 ? 10.876 1.516 -20.272 1.00 91.62 375 ALA A C 1
ATOM 3047 O O . ALA A 1 375 ? 11.939 0.965 -19.984 1.00 91.62 375 ALA A O 1
ATOM 3048 N N . ILE A 1 376 ? 9.908 0.861 -20.922 1.00 93.12 376 ILE A N 1
ATOM 3049 C CA . ILE A 1 376 ? 10.027 -0.548 -21.308 1.00 93.12 376 ILE A CA 1
ATOM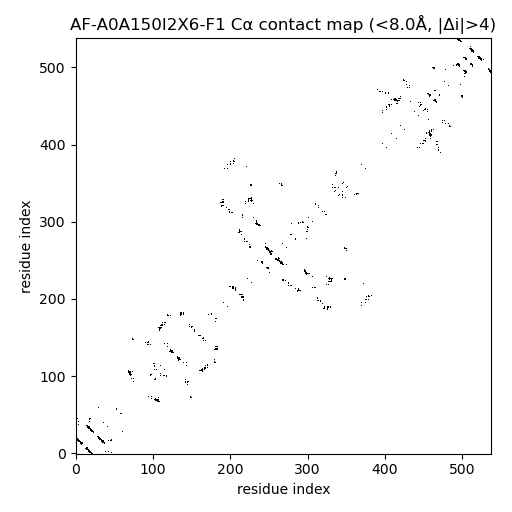 3050 C C . ILE A 1 376 ? 10.976 -0.729 -22.489 1.00 93.12 376 ILE A C 1
ATOM 3052 O O . ILE A 1 376 ? 11.657 -1.750 -22.554 1.00 93.12 376 ILE A O 1
ATOM 3056 N N . GLN A 1 377 ? 11.053 0.239 -23.405 1.00 90.06 377 GLN A N 1
ATOM 3057 C CA . GLN A 1 377 ? 12.033 0.221 -24.486 1.00 90.06 377 GLN A CA 1
ATOM 3058 C C . GLN A 1 377 ? 13.453 0.274 -23.923 1.00 90.06 377 GLN A C 1
ATOM 3060 O O . GLN A 1 377 ? 14.277 -0.562 -24.292 1.00 90.06 377 GLN A O 1
ATOM 3065 N N . PHE A 1 378 ? 13.709 1.178 -22.975 1.00 83.50 378 PHE A N 1
ATOM 3066 C CA . PHE A 1 378 ? 14.992 1.244 -22.282 1.00 83.50 378 PHE A CA 1
ATOM 3067 C C . PHE A 1 378 ? 15.296 -0.060 -21.527 1.00 83.50 378 PHE A C 1
ATOM 3069 O O . PHE A 1 378 ? 16.380 -0.623 -21.664 1.00 83.50 378 PHE A O 1
ATOM 3076 N N . ALA A 1 379 ? 14.318 -0.608 -20.796 1.00 86.12 379 ALA A N 1
ATOM 3077 C CA . ALA A 1 379 ? 14.473 -1.876 -20.080 1.00 86.12 379 ALA A CA 1
ATOM 3078 C C . ALA A 1 379 ? 14.782 -3.059 -21.012 1.00 86.12 379 ALA A C 1
ATOM 3080 O O . ALA A 1 379 ? 15.566 -3.940 -20.655 1.00 86.12 379 ALA A O 1
ATOM 3081 N N . ARG A 1 380 ? 14.155 -3.092 -22.197 1.00 88.31 380 ARG A N 1
ATOM 3082 C CA . ARG A 1 380 ? 14.400 -4.083 -23.254 1.00 88.31 380 ARG A CA 1
ATOM 3083 C C . ARG A 1 380 ? 15.824 -3.968 -23.774 1.00 88.31 380 ARG A C 1
ATOM 3085 O O . ARG A 1 380 ? 16.542 -4.953 -23.691 1.00 88.31 380 ARG A O 1
ATOM 3092 N N . GLN A 1 381 ? 16.240 -2.775 -24.197 1.00 80.50 381 GLN A N 1
ATOM 3093 C CA . GLN A 1 381 ? 17.600 -2.515 -24.680 1.00 80.50 381 GLN A CA 1
ATOM 3094 C C . GLN A 1 381 ? 18.644 -2.907 -23.632 1.00 80.50 381 GLN A C 1
ATOM 3096 O O . GLN A 1 381 ? 19.499 -3.745 -23.893 1.00 80.50 381 GLN A O 1
ATOM 3101 N N . GLN A 1 382 ? 18.499 -2.416 -22.399 1.00 75.81 382 GLN A N 1
ATOM 3102 C CA . GLN A 1 382 ? 19.431 -2.733 -21.322 1.00 75.81 382 GLN A CA 1
ATOM 3103 C C . GLN A 1 382 ? 19.451 -4.233 -20.991 1.00 75.81 382 GLN A C 1
ATOM 3105 O O . GLN A 1 382 ? 20.505 -4.776 -20.652 1.00 75.81 382 GLN A O 1
ATOM 3110 N N . TYR A 1 383 ? 18.306 -4.921 -21.044 1.00 76.50 383 TYR A N 1
ATOM 3111 C CA . TYR A 1 383 ? 18.278 -6.366 -20.844 1.00 76.50 383 TYR A CA 1
ATOM 3112 C C . TYR A 1 383 ? 18.939 -7.097 -22.003 1.00 76.50 383 TYR A C 1
ATOM 3114 O O . TYR A 1 383 ? 19.738 -7.978 -21.733 1.00 76.50 383 TYR A O 1
ATOM 3122 N N . ASP A 1 384 ? 18.631 -6.760 -23.250 1.00 72.62 384 ASP A N 1
ATOM 3123 C CA . ASP A 1 384 ? 19.142 -7.460 -24.425 1.00 72.62 384 ASP A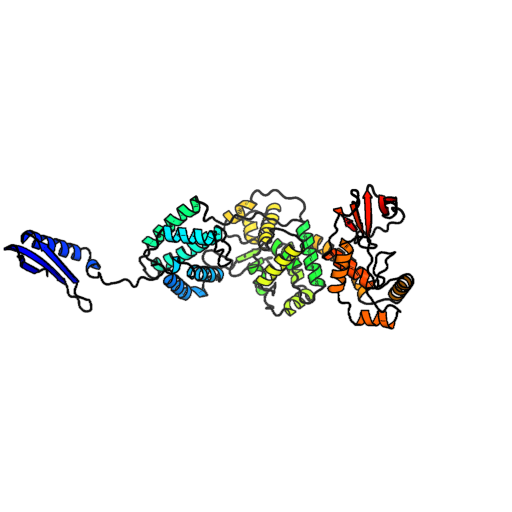 CA 1
ATOM 3124 C C . ASP A 1 384 ? 20.653 -7.243 -24.584 1.00 72.62 384 ASP A C 1
ATOM 3126 O O . ASP A 1 384 ? 21.374 -8.216 -24.795 1.00 72.62 384 ASP A O 1
ATOM 3130 N N . ASP A 1 385 ? 21.165 -6.033 -24.340 1.00 60.69 385 ASP A N 1
ATOM 3131 C CA . ASP A 1 385 ? 22.604 -5.739 -24.351 1.00 60.69 385 ASP A CA 1
ATOM 3132 C C . ASP A 1 385 ? 23.348 -6.540 -23.270 1.00 60.69 385 ASP A C 1
ATOM 3134 O O . ASP A 1 385 ? 24.344 -7.216 -23.542 1.00 60.69 385 ASP A O 1
ATOM 3138 N N . ASN A 1 386 ? 22.835 -6.539 -22.034 1.00 56.75 386 ASN A N 1
ATOM 3139 C CA . ASN A 1 386 ? 23.481 -7.231 -20.915 1.00 56.75 386 ASN A CA 1
ATOM 3140 C C . ASN A 1 386 ? 23.257 -8.752 -20.939 1.00 56.75 386 ASN A C 1
ATOM 3142 O O . ASN A 1 386 ? 24.140 -9.520 -20.559 1.00 56.75 386 ASN A O 1
ATOM 3146 N N . TYR A 1 387 ? 22.082 -9.218 -21.368 1.00 51.03 387 TYR A N 1
ATOM 3147 C CA . TYR A 1 387 ? 21.744 -10.636 -21.480 1.00 51.03 387 TYR A CA 1
ATOM 3148 C C . TYR A 1 387 ? 22.426 -11.267 -22.683 1.00 51.03 387 TYR A C 1
ATOM 3150 O O . TYR A 1 387 ? 22.882 -12.391 -22.550 1.00 51.03 387 TYR A O 1
ATOM 3158 N N . SER A 1 388 ? 22.560 -10.578 -23.817 1.00 49.81 388 SER A N 1
ATOM 3159 C CA . SER A 1 388 ? 23.352 -11.073 -24.946 1.00 49.81 388 SER A CA 1
ATOM 3160 C C . SER A 1 388 ? 24.811 -11.266 -24.523 1.00 49.81 388 SER A C 1
ATOM 3162 O O . SER A 1 388 ? 25.331 -12.379 -24.626 1.00 49.81 388 SER A O 1
ATOM 3164 N N . LYS A 1 389 ? 25.425 -10.250 -23.890 1.00 50.88 389 LYS A N 1
ATOM 3165 C CA . LYS A 1 389 ? 26.785 -10.345 -23.323 1.00 50.88 389 LYS A CA 1
ATOM 3166 C C . LYS A 1 389 ? 26.925 -11.493 -22.301 1.00 50.88 389 LYS A C 1
ATOM 3168 O O . LYS A 1 389 ? 27.933 -12.195 -22.299 1.00 50.88 389 LYS A O 1
ATOM 3173 N N . PHE A 1 390 ? 25.917 -11.729 -21.457 1.00 45.00 390 PHE A N 1
ATOM 3174 C CA . PHE A 1 390 ? 25.936 -12.763 -20.410 1.00 45.00 390 PHE A CA 1
ATOM 3175 C C . PHE A 1 390 ? 25.596 -14.185 -20.908 1.00 45.00 390 PHE A C 1
ATOM 3177 O O . PHE A 1 390 ? 26.260 -15.153 -20.544 1.00 45.00 390 PHE A O 1
ATOM 3184 N N . ALA A 1 391 ? 24.565 -14.343 -21.739 1.00 45.28 391 ALA A N 1
ATOM 3185 C CA . ALA A 1 391 ? 24.045 -15.629 -22.207 1.00 45.28 391 ALA A CA 1
ATOM 3186 C C . ALA A 1 391 ? 24.937 -16.274 -23.275 1.00 45.28 391 ALA A C 1
ATOM 3188 O O . ALA A 1 391 ? 25.038 -17.504 -23.288 1.00 45.28 391 ALA A O 1
ATOM 3189 N N . LEU A 1 392 ? 25.622 -15.471 -24.105 1.00 43.91 392 LEU A N 1
ATOM 3190 C CA . LEU A 1 392 ? 26.683 -15.954 -24.997 1.00 43.91 392 LEU A CA 1
ATOM 3191 C C . LEU A 1 392 ? 27.803 -16.639 -24.199 1.00 43.91 392 LEU A C 1
ATOM 3193 O O . LEU A 1 392 ? 28.247 -17.715 -24.581 1.00 43.91 392 LEU A O 1
ATOM 3197 N N . LYS A 1 393 ? 28.174 -16.084 -23.039 1.00 45.34 393 LYS A N 1
ATOM 3198 C CA . LYS A 1 393 ? 29.244 -16.606 -22.174 1.00 45.34 393 LYS A CA 1
ATOM 3199 C C . LYS A 1 393 ? 28.826 -17.765 -21.255 1.00 45.34 393 LYS A C 1
ATOM 3201 O O . LYS A 1 393 ? 29.685 -18.502 -20.785 1.00 45.34 393 LYS A O 1
ATOM 3206 N N . GLN A 1 394 ? 27.531 -17.952 -20.970 1.00 48.34 394 GLN A N 1
ATOM 3207 C CA . GLN A 1 394 ? 27.061 -19.025 -20.072 1.00 48.34 394 GLN A CA 1
ATOM 3208 C C . GLN A 1 394 ? 26.633 -20.327 -20.769 1.00 48.34 394 GLN A C 1
ATOM 3210 O O . GLN A 1 394 ? 26.631 -21.373 -20.120 1.00 48.34 394 GLN A O 1
ATOM 3215 N N . ARG A 1 395 ? 26.206 -20.291 -22.041 1.00 45.97 395 ARG A N 1
ATOM 3216 C CA . ARG A 1 395 ? 25.621 -21.473 -22.713 1.00 45.97 395 ARG A CA 1
ATOM 3217 C C . ARG A 1 395 ? 26.619 -22.328 -23.488 1.00 45.97 395 ARG A C 1
ATOM 3219 O O . ARG A 1 395 ? 26.349 -23.509 -23.680 1.00 45.97 395 ARG A O 1
ATOM 3226 N N . TYR A 1 396 ? 27.757 -21.767 -23.872 1.00 54.94 396 TYR A N 1
ATOM 3227 C CA . TYR A 1 396 ? 28.850 -22.486 -24.510 1.00 54.94 396 TYR A CA 1
ATOM 3228 C C . TYR A 1 396 ? 30.157 -21.885 -24.010 1.00 54.94 396 TYR A C 1
ATOM 3230 O O . TYR A 1 396 ? 30.387 -20.699 -24.202 1.00 54.94 396 TYR A O 1
ATOM 3238 N N . VAL A 1 397 ? 31.008 -22.696 -23.380 1.00 62.50 397 VAL A N 1
ATOM 3239 C CA . VAL A 1 397 ? 32.433 -22.360 -23.341 1.00 62.50 397 VAL A CA 1
ATOM 3240 C C . VAL A 1 397 ? 32.938 -22.724 -24.728 1.00 62.50 397 VAL A C 1
ATOM 3242 O O . VAL A 1 397 ? 32.946 -23.903 -25.101 1.00 62.50 397 VAL A O 1
ATOM 3245 N N . SER A 1 398 ? 33.215 -21.711 -25.542 1.00 69.25 398 SER A N 1
ATOM 3246 C CA . SER A 1 398 ? 33.716 -21.932 -26.893 1.00 69.25 398 SER A CA 1
ATOM 3247 C C . SER A 1 398 ? 35.130 -22.513 -26.832 1.00 69.25 398 SER A C 1
ATOM 3249 O O . SER A 1 398 ? 35.824 -22.378 -25.829 1.00 69.25 398 SER A O 1
ATOM 3251 N N . ALA A 1 399 ? 35.590 -23.153 -27.909 1.00 72.56 399 ALA A N 1
ATOM 3252 C CA . ALA A 1 399 ? 36.988 -23.585 -27.983 1.00 72.56 399 ALA A CA 1
ATOM 3253 C C . ALA A 1 399 ? 37.966 -22.401 -27.832 1.00 72.56 399 ALA A C 1
ATOM 3255 O O . ALA A 1 399 ? 39.048 -22.586 -27.287 1.00 72.56 399 ALA A O 1
ATOM 3256 N N . ALA A 1 400 ? 37.557 -21.196 -28.251 1.00 74.50 400 ALA A N 1
ATOM 3257 C CA . ALA A 1 400 ? 38.320 -19.969 -28.047 1.00 74.50 400 ALA A CA 1
ATOM 3258 C C . ALA A 1 400 ? 38.416 -19.600 -26.558 1.00 74.50 400 ALA A C 1
ATOM 3260 O O . ALA A 1 400 ? 39.514 -19.396 -26.071 1.00 74.50 400 ALA A O 1
ATOM 3261 N N . ASP A 1 401 ? 37.315 -19.648 -25.798 1.00 75.81 401 ASP A N 1
ATOM 3262 C CA . ASP A 1 401 ? 37.346 -19.364 -24.351 1.00 75.81 401 ASP A CA 1
ATOM 3263 C C . ASP A 1 401 ? 38.218 -20.358 -23.564 1.00 75.81 401 ASP A C 1
ATOM 3265 O O . ASP A 1 401 ? 38.714 -20.033 -22.485 1.00 75.81 401 ASP A O 1
ATOM 3269 N N . ILE A 1 402 ? 38.351 -21.594 -24.058 1.00 78.81 402 ILE A N 1
ATOM 3270 C CA . ILE A 1 402 ? 39.258 -22.600 -23.487 1.00 78.81 402 ILE A CA 1
ATOM 3271 C C . ILE A 1 402 ? 40.704 -22.242 -23.827 1.00 78.81 402 ILE A C 1
ATOM 3273 O O . ILE A 1 402 ? 41.534 -22.229 -22.924 1.00 78.81 402 ILE A O 1
ATOM 3277 N N . ALA A 1 403 ? 40.987 -21.917 -25.091 1.00 80.19 403 ALA A N 1
ATOM 3278 C CA . ALA A 1 403 ? 42.318 -21.527 -25.547 1.00 80.19 403 ALA A CA 1
ATOM 3279 C C . ALA A 1 403 ? 42.818 -20.253 -24.846 1.00 80.19 403 ALA A C 1
ATOM 3281 O O . ALA A 1 403 ? 43.927 -20.253 -24.322 1.00 80.19 403 ALA A O 1
ATOM 3282 N N . ASP A 1 404 ? 41.977 -19.220 -24.746 1.00 81.25 404 ASP A N 1
ATOM 3283 C CA . ASP A 1 404 ? 42.281 -17.971 -24.041 1.00 81.25 404 ASP A CA 1
ATOM 3284 C C . ASP A 1 404 ? 42.577 -18.237 -22.560 1.00 81.25 404 ASP A C 1
ATOM 3286 O O . ASP A 1 404 ? 43.521 -17.690 -21.991 1.00 81.25 404 ASP A O 1
ATOM 3290 N N . ALA A 1 405 ? 41.791 -19.118 -21.929 1.00 83.56 405 ALA A N 1
ATOM 3291 C CA . ALA A 1 405 ? 42.016 -19.500 -20.544 1.00 83.56 405 ALA A CA 1
ATOM 3292 C C . ALA A 1 405 ? 43.331 -20.277 -20.377 1.00 83.56 405 ALA A C 1
ATOM 3294 O O . ALA A 1 405 ? 44.031 -20.062 -19.395 1.00 83.56 405 ALA A O 1
ATOM 3295 N N . GLU A 1 406 ? 43.688 -21.175 -21.298 1.00 85.44 406 GLU A N 1
ATOM 3296 C CA . GLU A 1 406 ? 44.957 -21.915 -21.249 1.00 85.44 406 GLU A CA 1
ATOM 3297 C C . GLU A 1 406 ? 46.170 -21.023 -21.484 1.00 85.44 406 GLU A C 1
ATOM 3299 O O . GLU A 1 406 ? 47.166 -21.148 -20.768 1.00 85.44 406 GLU A O 1
ATOM 3304 N N . GLU A 1 407 ? 46.083 -20.111 -22.449 1.00 84.69 407 GLU A N 1
ATOM 3305 C CA . GLU A 1 407 ? 47.122 -19.123 -22.709 1.00 84.69 407 GLU A CA 1
ATOM 3306 C C . GLU A 1 407 ? 47.333 -18.251 -21.473 1.00 84.69 407 GLU A C 1
ATOM 3308 O O . GLU A 1 407 ? 48.455 -18.170 -20.967 1.00 84.69 407 GLU A O 1
ATOM 3313 N N . ALA A 1 408 ? 46.253 -17.690 -20.921 1.00 83.88 408 ALA A N 1
ATOM 3314 C CA . ALA A 1 408 ? 46.315 -16.912 -19.693 1.00 83.88 408 ALA A CA 1
ATOM 3315 C C . ALA A 1 408 ? 46.866 -17.752 -18.529 1.00 83.88 408 ALA A C 1
ATOM 3317 O O . ALA A 1 408 ? 47.744 -17.276 -17.818 1.00 83.88 408 ALA A O 1
ATOM 3318 N N . TYR A 1 409 ? 46.440 -19.011 -18.367 1.00 86.19 409 TYR A N 1
ATOM 3319 C CA . TYR A 1 409 ? 46.919 -19.909 -17.307 1.00 86.19 409 TYR A CA 1
ATOM 3320 C C . TYR A 1 409 ? 48.415 -20.212 -17.425 1.00 86.19 409 TYR A C 1
ATOM 3322 O O . TYR A 1 409 ? 49.108 -20.270 -16.413 1.00 86.19 409 TYR A O 1
ATOM 3330 N N . SER A 1 410 ? 48.932 -20.375 -18.647 1.00 84.44 410 SER A N 1
ATOM 3331 C CA . SER A 1 410 ? 50.350 -20.669 -18.895 1.00 84.44 410 SER A CA 1
ATOM 3332 C C . SER A 1 410 ? 51.294 -19.551 -18.438 1.00 84.44 410 SER A C 1
ATOM 3334 O O . SER A 1 410 ? 52.468 -19.804 -18.170 1.00 84.44 410 SER A O 1
ATOM 3336 N N . GLN A 1 411 ? 50.774 -18.327 -18.326 1.00 82.25 411 GLN A N 1
ATOM 3337 C CA . GLN A 1 411 ? 51.519 -17.143 -17.902 1.00 82.25 411 GLN A CA 1
ATOM 3338 C C . GLN A 1 411 ? 51.472 -16.928 -16.380 1.00 82.25 411 GLN A C 1
ATOM 3340 O O . GLN A 1 411 ? 52.184 -16.066 -15.867 1.00 82.25 411 GLN A O 1
ATOM 3345 N N . VAL A 1 412 ? 50.669 -17.706 -15.643 1.00 84.50 412 VAL A N 1
ATOM 3346 C CA . VAL A 1 412 ? 50.472 -17.531 -14.199 1.00 84.50 412 VAL A CA 1
ATOM 3347 C C . VAL A 1 412 ? 51.423 -18.411 -13.392 1.00 84.50 412 VAL A C 1
ATOM 3349 O O . VAL A 1 412 ? 51.434 -19.633 -13.523 1.00 84.50 412 VAL A O 1
ATOM 3352 N N . GLN A 1 413 ? 52.175 -17.798 -12.475 1.00 80.50 413 GLN A N 1
ATOM 3353 C CA . GLN A 1 413 ? 53.088 -18.524 -11.583 1.00 80.50 413 GLN A CA 1
ATOM 3354 C C . GLN A 1 413 ? 52.393 -19.084 -10.331 1.00 80.50 413 GLN A C 1
ATOM 3356 O O . GLN A 1 413 ? 52.768 -20.149 -9.842 1.00 80.50 413 GLN A O 1
ATOM 3361 N N . THR A 1 414 ? 51.386 -18.377 -9.800 1.00 83.56 414 THR A N 1
ATOM 3362 C CA . THR A 1 414 ? 50.687 -18.734 -8.546 1.00 83.56 414 THR A CA 1
ATOM 3363 C C . THR A 1 414 ? 49.157 -18.702 -8.689 1.00 83.56 414 THR A C 1
ATOM 3365 O O . THR A 1 414 ? 48.485 -17.889 -8.060 1.00 83.56 414 THR A O 1
ATOM 3368 N N . PRO A 1 415 ? 48.564 -19.605 -9.491 1.00 83.00 415 PRO A N 1
ATOM 3369 C CA . PRO A 1 415 ? 47.157 -19.504 -9.892 1.00 83.00 415 PRO A CA 1
ATOM 3370 C C . PRO A 1 415 ? 46.158 -19.660 -8.744 1.00 83.00 415 PRO A C 1
ATOM 3372 O O . PRO A 1 415 ? 45.047 -19.145 -8.827 1.00 83.00 415 PRO A O 1
ATOM 3375 N N . ASP A 1 416 ? 46.535 -20.337 -7.662 1.00 84.19 416 ASP A N 1
ATOM 3376 C CA . ASP A 1 416 ? 45.650 -20.583 -6.519 1.00 84.19 416 ASP A CA 1
ATOM 3377 C C . ASP A 1 416 ? 45.689 -19.475 -5.455 1.00 84.19 416 ASP A C 1
ATOM 3379 O O . ASP A 1 416 ? 44.947 -19.538 -4.471 1.00 84.19 416 ASP A O 1
ATOM 3383 N N . VAL A 1 417 ? 46.542 -18.462 -5.627 1.00 84.31 417 VAL A N 1
ATOM 3384 C CA . VAL A 1 417 ? 46.708 -17.374 -4.661 1.00 84.31 417 VAL A CA 1
ATOM 3385 C C . VAL A 1 417 ? 46.165 -16.079 -5.251 1.00 84.31 417 VAL A C 1
ATOM 3387 O O . VAL A 1 417 ? 46.695 -15.547 -6.220 1.00 84.31 417 VAL A O 1
ATOM 3390 N N . ILE A 1 418 ? 45.121 -15.530 -4.627 1.00 86.06 418 ILE A N 1
ATOM 3391 C CA . ILE A 1 418 ? 44.614 -14.207 -4.996 1.00 86.06 418 ILE A CA 1
ATOM 3392 C C . ILE A 1 418 ? 45.500 -13.135 -4.370 1.00 86.06 418 ILE A C 1
ATOM 3394 O O . ILE A 1 418 ? 45.417 -12.847 -3.169 1.00 86.06 418 ILE A O 1
ATOM 3398 N N . ASN A 1 419 ? 46.317 -12.529 -5.224 1.00 83.81 419 ASN A N 1
ATOM 3399 C CA . ASN A 1 419 ? 47.114 -11.356 -4.913 1.00 83.81 419 ASN A CA 1
ATOM 3400 C C . ASN A 1 419 ? 46.540 -10.161 -5.671 1.00 83.81 419 ASN A C 1
ATOM 3402 O O . ASN A 1 419 ? 46.587 -10.107 -6.902 1.00 83.81 419 ASN A O 1
ATOM 3406 N N . THR A 1 420 ? 45.990 -9.211 -4.919 1.00 85.00 420 THR A N 1
ATOM 3407 C CA . THR A 1 420 ? 45.517 -7.935 -5.451 1.00 85.00 420 THR A CA 1
ATOM 3408 C C . THR A 1 420 ? 46.208 -6.781 -4.762 1.00 85.00 420 THR A C 1
ATOM 3410 O O . THR A 1 420 ? 46.503 -6.837 -3.567 1.00 85.00 420 THR A O 1
ATOM 3413 N N . GLU A 1 421 ? 46.422 -5.703 -5.505 1.00 78.44 421 GLU A N 1
ATOM 3414 C CA . GLU A 1 421 ? 47.055 -4.495 -4.971 1.00 78.44 421 GLU A CA 1
ATOM 3415 C C . GLU A 1 421 ? 46.157 -3.713 -4.002 1.00 78.44 421 GLU A C 1
ATOM 3417 O O . GLU A 1 421 ? 46.646 -2.853 -3.260 1.00 78.44 421 GLU A O 1
ATOM 3422 N N . PHE A 1 422 ? 44.857 -4.022 -4.011 1.00 87.19 422 PHE A N 1
ATOM 3423 C CA . PHE A 1 422 ? 43.812 -3.371 -3.231 1.00 87.19 422 PHE A CA 1
ATOM 3424 C C . PHE A 1 422 ? 43.249 -4.322 -2.176 1.00 87.19 422 PHE A C 1
ATOM 3426 O O . PHE A 1 422 ? 42.690 -5.375 -2.504 1.00 87.19 422 PHE A O 1
ATOM 3433 N N . SER A 1 423 ? 43.356 -3.927 -0.906 1.00 86.81 423 SER A N 1
ATOM 3434 C CA . SER A 1 423 ? 42.876 -4.721 0.233 1.00 86.81 423 SER A CA 1
ATOM 3435 C C . SER A 1 423 ? 41.358 -4.941 0.188 1.00 86.81 423 SER A C 1
ATOM 3437 O O . SER A 1 423 ? 40.889 -6.070 0.337 1.00 86.81 423 SER A O 1
ATOM 3439 N N . PHE A 1 424 ? 40.597 -3.891 -0.141 1.00 88.31 424 PHE A N 1
ATOM 3440 C CA . PHE A 1 424 ? 39.138 -3.945 -0.243 1.00 88.31 424 PHE A CA 1
ATOM 3441 C C . PHE A 1 424 ? 38.655 -4.871 -1.368 1.00 88.31 424 PHE A C 1
ATOM 3443 O O . PHE A 1 424 ? 37.582 -5.463 -1.254 1.00 88.31 424 PHE A O 1
ATOM 3450 N N . ILE A 1 425 ? 39.428 -5.036 -2.448 1.00 91.88 425 ILE A N 1
ATOM 3451 C CA . ILE A 1 425 ? 39.075 -5.966 -3.528 1.00 91.88 425 ILE A CA 1
ATOM 3452 C C . ILE A 1 425 ? 39.294 -7.413 -3.093 1.00 91.88 425 ILE A C 1
ATOM 3454 O O . ILE A 1 425 ? 38.448 -8.264 -3.375 1.00 91.88 425 ILE A O 1
ATOM 3458 N N . LYS A 1 426 ? 40.375 -7.696 -2.358 1.00 90.81 426 LYS A N 1
ATOM 3459 C CA . LYS A 1 426 ? 40.682 -9.050 -1.885 1.00 90.81 426 LYS A CA 1
ATOM 3460 C C . LYS A 1 426 ? 39.534 -9.646 -1.068 1.00 90.81 426 LYS A C 1
ATOM 3462 O O . LYS A 1 426 ? 39.067 -10.743 -1.369 1.00 90.81 426 LYS A O 1
ATOM 3467 N N . GLU A 1 427 ? 39.015 -8.894 -0.097 1.00 89.38 427 GLU A N 1
ATOM 3468 C CA . GLU A 1 427 ? 37.881 -9.330 0.731 1.00 89.38 427 GLU A CA 1
ATOM 3469 C C . GLU A 1 427 ? 36.624 -9.623 -0.106 1.00 89.38 427 GLU A C 1
ATOM 3471 O O . GLU A 1 427 ? 35.853 -10.547 0.172 1.00 89.38 427 GLU A O 1
ATOM 3476 N N . GLN A 1 428 ? 36.407 -8.844 -1.164 1.00 93.31 428 GLN A N 1
ATOM 3477 C CA . GLN A 1 428 ? 35.254 -8.991 -2.042 1.00 93.31 428 GLN A CA 1
ATOM 3478 C C . GLN A 1 428 ? 35.390 -10.188 -2.984 1.00 93.31 428 GLN A C 1
ATOM 3480 O O . GLN A 1 428 ? 34.418 -10.927 -3.151 1.00 93.31 428 GLN A O 1
ATOM 3485 N N . LEU A 1 429 ? 36.585 -10.442 -3.522 1.00 92.38 429 LEU A N 1
ATOM 3486 C CA . LEU A 1 429 ? 36.887 -11.647 -4.300 1.00 92.38 429 LEU A CA 1
ATOM 3487 C C . LEU A 1 429 ? 36.653 -12.912 -3.465 1.00 92.38 429 LEU A C 1
ATOM 3489 O O . LEU A 1 429 ? 36.001 -13.852 -3.924 1.00 92.38 429 LEU A O 1
ATOM 3493 N N . GLU A 1 430 ? 37.090 -12.921 -2.205 1.00 91.06 430 GLU A N 1
ATOM 3494 C CA . GLU A 1 430 ? 36.850 -14.038 -1.283 1.00 91.06 430 GLU A CA 1
ATOM 3495 C C . GLU A 1 430 ? 35.349 -14.262 -1.021 1.00 91.06 430 GLU A C 1
ATOM 3497 O O . GLU A 1 430 ? 34.857 -15.399 -1.059 1.00 91.06 430 GLU A O 1
ATOM 3502 N N . ARG A 1 431 ? 34.576 -13.184 -0.827 1.00 91.56 431 ARG A N 1
ATOM 3503 C CA . ARG A 1 431 ? 33.108 -13.253 -0.690 1.00 91.56 431 ARG A CA 1
ATOM 3504 C C . ARG A 1 431 ? 32.430 -13.776 -1.956 1.00 91.56 431 ARG A C 1
ATOM 3506 O O . ARG A 1 431 ? 31.504 -14.593 -1.861 1.00 91.56 431 ARG A O 1
ATOM 3513 N N . PHE A 1 432 ? 32.881 -13.341 -3.128 1.00 92.25 432 PHE A N 1
ATOM 3514 C CA . PHE A 1 432 ? 32.388 -13.836 -4.407 1.00 92.25 432 PHE A CA 1
ATOM 3515 C C . PHE A 1 432 ? 32.641 -15.337 -4.548 1.00 92.25 432 PHE A C 1
ATOM 3517 O O . PHE A 1 432 ? 31.689 -16.092 -4.723 1.00 92.25 432 PHE A O 1
ATOM 3524 N N . MET A 1 433 ? 33.876 -15.807 -4.365 1.00 89.88 433 MET A N 1
ATOM 3525 C CA . MET A 1 433 ? 34.205 -17.235 -4.472 1.00 89.88 433 MET A CA 1
ATOM 3526 C C . MET A 1 433 ? 33.430 -18.103 -3.469 1.00 89.88 433 MET A C 1
ATOM 3528 O O . MET A 1 433 ? 33.046 -19.242 -3.761 1.00 89.88 433 MET A O 1
ATOM 3532 N N . LYS A 1 434 ? 33.146 -17.574 -2.273 1.00 88.50 434 LYS A N 1
ATOM 3533 C CA . LYS A 1 434 ? 32.337 -18.284 -1.275 1.00 88.50 434 LYS A CA 1
ATOM 3534 C C . LYS A 1 434 ? 30.870 -18.405 -1.693 1.00 88.50 434 LYS A C 1
ATOM 3536 O O . LYS A 1 434 ? 30.263 -19.443 -1.425 1.00 88.50 434 LYS A O 1
ATOM 3541 N N . SER A 1 435 ? 30.314 -17.375 -2.330 1.00 85.56 435 SER A N 1
ATOM 3542 C CA . SER A 1 435 ? 28.892 -17.291 -2.691 1.00 85.56 435 SER A CA 1
ATOM 3543 C C . SER A 1 435 ? 28.569 -17.862 -4.074 1.00 85.56 435 SER A C 1
ATOM 3545 O O . SER A 1 435 ? 27.503 -18.448 -4.266 1.00 85.56 435 SER A O 1
ATOM 3547 N N . PHE A 1 436 ? 29.489 -17.756 -5.030 1.00 85.12 436 PHE A N 1
ATOM 3548 C CA . PHE A 1 436 ? 29.297 -18.223 -6.391 1.00 85.12 436 PHE A CA 1
ATOM 3549 C C . PHE A 1 436 ? 29.603 -19.720 -6.516 1.00 85.12 436 PHE A C 1
ATOM 3551 O O . PHE A 1 436 ? 30.613 -20.244 -6.032 1.00 85.12 436 PHE A O 1
ATOM 3558 N N . ARG A 1 437 ? 28.696 -20.450 -7.168 1.00 82.50 437 ARG A N 1
ATOM 3559 C CA . ARG A 1 437 ? 28.819 -21.891 -7.416 1.00 82.50 437 ARG A CA 1
ATOM 3560 C C . ARG A 1 437 ? 28.616 -22.161 -8.908 1.00 82.50 437 ARG A C 1
ATOM 3562 O O . ARG A 1 437 ? 27.475 -22.250 -9.356 1.00 82.50 437 ARG A O 1
ATOM 3569 N N . PRO A 1 438 ? 29.708 -22.307 -9.676 1.00 80.25 438 PRO A N 1
ATOM 3570 C CA . PRO A 1 438 ? 29.647 -22.702 -11.080 1.00 80.25 438 PRO A CA 1
ATOM 3571 C C . PRO A 1 438 ? 28.946 -24.054 -11.236 1.00 80.25 438 PRO A C 1
ATOM 3573 O O . PRO A 1 438 ? 29.104 -24.937 -10.381 1.00 80.25 438 PRO A O 1
ATOM 3576 N N . THR A 1 439 ? 28.181 -24.221 -12.316 1.00 78.62 439 THR A N 1
ATOM 3577 C CA . THR A 1 439 ? 27.475 -25.476 -12.601 1.00 78.62 439 THR A CA 1
ATOM 3578 C C . THR A 1 439 ? 28.469 -26.616 -12.817 1.00 78.62 439 THR A C 1
ATOM 3580 O O . THR A 1 439 ? 29.610 -26.404 -13.233 1.00 78.62 439 THR A O 1
ATOM 3583 N N . LYS A 1 440 ? 28.036 -27.852 -12.540 1.00 76.69 440 LYS A N 1
ATOM 3584 C CA . LYS A 1 440 ? 28.873 -29.045 -12.727 1.00 76.69 440 LYS A CA 1
ATOM 3585 C C . LYS A 1 440 ? 29.388 -29.159 -14.170 1.00 76.69 440 LYS A C 1
ATOM 3587 O O . LYS A 1 440 ? 30.573 -29.358 -14.368 1.00 76.69 440 LYS A O 1
ATOM 3592 N N . SER A 1 441 ? 28.531 -28.900 -15.158 1.00 74.94 441 SER A N 1
ATOM 3593 C CA . SER A 1 441 ? 28.905 -28.939 -16.579 1.00 74.94 441 SER A CA 1
ATOM 3594 C C . SER A 1 441 ? 30.030 -27.966 -16.950 1.00 74.94 441 SER A C 1
ATOM 3596 O O . SER A 1 441 ? 30.894 -28.330 -17.738 1.00 74.94 441 SER A O 1
ATOM 3598 N N . VAL A 1 442 ? 30.052 -26.753 -16.385 1.00 74.56 442 VAL A N 1
ATOM 3599 C CA . VAL A 1 442 ? 31.132 -25.784 -16.647 1.00 74.56 442 VAL A CA 1
ATOM 3600 C C . VAL A 1 442 ? 32.438 -26.247 -16.003 1.00 74.56 442 VAL A C 1
ATOM 3602 O O . VAL A 1 442 ? 33.490 -26.166 -16.628 1.00 74.56 442 VAL A O 1
ATOM 3605 N N . LYS A 1 443 ? 32.370 -26.777 -14.774 1.00 79.12 443 LYS A N 1
ATOM 3606 C CA . LYS A 1 443 ? 33.535 -27.349 -14.080 1.00 79.12 443 LYS A CA 1
ATOM 3607 C C . LYS A 1 443 ? 34.147 -28.505 -14.863 1.00 79.12 443 LYS A C 1
ATOM 3609 O O . LYS A 1 443 ? 35.357 -28.522 -15.049 1.00 79.12 443 LYS A O 1
ATOM 3614 N N . ASP A 1 444 ? 33.312 -29.439 -15.303 1.00 78.50 444 ASP A N 1
ATOM 3615 C CA . ASP A 1 444 ? 33.749 -30.631 -16.026 1.00 78.50 444 ASP A CA 1
ATOM 3616 C C . ASP A 1 444 ? 34.350 -30.235 -17.383 1.00 78.50 444 ASP A C 1
ATOM 3618 O O . ASP A 1 444 ? 35.420 -30.706 -17.736 1.00 78.50 444 ASP A O 1
ATOM 3622 N N . MET A 1 445 ? 33.759 -29.265 -18.089 1.00 78.50 445 MET A N 1
ATOM 3623 C CA . MET A 1 445 ? 34.265 -28.816 -19.388 1.00 78.50 445 MET A CA 1
ATOM 3624 C C . MET A 1 445 ? 35.665 -28.193 -19.327 1.00 78.50 445 MET A C 1
ATOM 3626 O O . MET A 1 445 ? 36.495 -28.542 -20.159 1.00 78.50 445 MET A O 1
ATOM 3630 N N . TYR A 1 446 ? 35.955 -27.316 -18.359 1.00 79.12 446 TYR A N 1
ATOM 3631 C CA . TYR A 1 446 ? 37.317 -26.789 -18.194 1.00 79.12 446 TYR A CA 1
ATOM 3632 C C . TYR A 1 446 ? 38.286 -27.868 -17.687 1.00 79.12 446 TYR A C 1
ATOM 3634 O O . TYR A 1 446 ? 39.407 -27.944 -18.161 1.00 79.12 446 TYR A O 1
ATOM 3642 N N . LYS A 1 447 ? 37.855 -28.777 -16.805 1.00 79.62 447 LYS A N 1
ATOM 3643 C CA . LYS A 1 447 ? 38.723 -29.866 -16.321 1.00 79.62 447 LYS A CA 1
ATOM 3644 C C . LYS A 1 447 ? 39.057 -30.926 -17.371 1.00 79.62 447 LYS A C 1
ATOM 3646 O O . LYS A 1 447 ? 40.121 -31.528 -17.294 1.00 79.62 447 LYS A O 1
ATOM 3651 N N . GLU A 1 448 ? 38.131 -31.211 -18.283 1.00 78.56 448 GLU A N 1
ATOM 3652 C CA . GLU A 1 448 ? 38.280 -32.246 -19.314 1.00 78.56 448 GLU A CA 1
ATOM 3653 C C . GLU A 1 448 ? 38.959 -31.719 -20.580 1.00 78.56 448 GLU A C 1
ATOM 3655 O O . GLU A 1 448 ? 39.591 -32.492 -21.297 1.00 78.56 448 GLU A O 1
ATOM 3660 N N . LYS A 1 449 ? 38.798 -30.424 -20.879 1.00 76.31 449 LYS A N 1
ATOM 3661 C CA . LYS A 1 449 ? 39.271 -29.814 -22.128 1.00 76.31 449 LYS A CA 1
ATOM 3662 C C . LYS A 1 449 ? 40.386 -28.788 -21.949 1.00 76.31 449 LYS A C 1
ATOM 3664 O O . LYS A 1 449 ? 40.865 -28.300 -22.965 1.00 76.31 449 LYS A O 1
ATOM 3669 N N . SER A 1 450 ? 40.788 -28.467 -20.718 1.00 76.56 450 SER A N 1
ATOM 3670 C CA . SER A 1 450 ? 41.999 -27.691 -20.457 1.00 76.56 450 SER A CA 1
ATOM 3671 C C . SER A 1 450 ? 42.816 -28.204 -19.278 1.00 76.56 450 SER A C 1
ATOM 3673 O O . SER A 1 450 ? 42.372 -29.035 -18.485 1.00 76.56 450 SER A O 1
ATOM 3675 N N . ASN A 1 451 ? 44.025 -27.662 -19.127 1.00 79.31 451 ASN A N 1
ATOM 3676 C CA . ASN A 1 451 ? 44.900 -27.935 -17.981 1.00 79.31 451 ASN A CA 1
ATOM 3677 C C . ASN A 1 451 ? 44.478 -27.225 -16.672 1.00 79.31 451 ASN A C 1
ATOM 3679 O O . ASN A 1 451 ? 45.172 -27.324 -15.657 1.00 79.31 451 ASN A O 1
ATOM 3683 N N . ILE A 1 452 ? 43.343 -26.517 -16.659 1.00 84.44 452 ILE A N 1
ATOM 3684 C CA . ILE A 1 452 ? 42.914 -25.670 -15.539 1.00 84.44 452 ILE A CA 1
ATOM 3685 C C . ILE A 1 452 ? 42.091 -26.490 -14.539 1.00 84.44 452 ILE A C 1
ATOM 3687 O O . ILE A 1 452 ? 40.901 -26.743 -14.727 1.00 84.44 452 ILE A O 1
ATOM 3691 N N . GLN A 1 453 ? 42.713 -26.878 -13.424 1.00 81.12 453 GLN A N 1
ATOM 3692 C CA . GLN A 1 453 ? 42.036 -27.645 -12.368 1.00 81.12 453 GLN A CA 1
ATOM 3693 C C . GLN A 1 453 ? 41.237 -26.762 -11.403 1.00 81.12 453 GLN A C 1
ATOM 3695 O O . GLN A 1 453 ? 40.133 -27.133 -10.980 1.00 81.12 453 GLN A O 1
ATOM 3700 N N . ASN A 1 454 ? 41.776 -25.586 -11.074 1.00 87.56 454 ASN A N 1
ATOM 3701 C CA . ASN A 1 454 ? 41.085 -24.566 -10.300 1.00 87.56 454 ASN A CA 1
ATOM 3702 C C . ASN A 1 454 ? 40.471 -23.528 -11.240 1.00 87.56 454 ASN A C 1
ATOM 3704 O O . ASN A 1 454 ? 41.155 -22.668 -11.783 1.00 87.56 454 ASN A O 1
ATOM 3708 N N . ILE A 1 455 ? 39.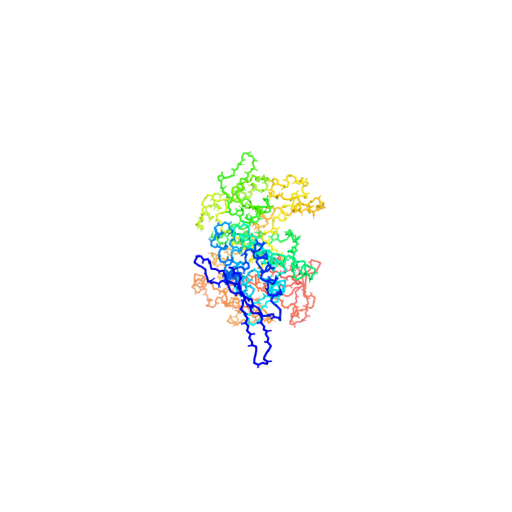152 -23.575 -11.400 1.00 86.56 455 ILE A N 1
ATOM 3709 C CA . ILE A 1 455 ? 38.438 -22.619 -12.254 1.00 86.56 455 ILE A CA 1
ATOM 3710 C C . ILE A 1 455 ? 38.496 -21.176 -11.733 1.00 86.56 455 ILE A C 1
ATOM 3712 O O . ILE A 1 455 ? 38.257 -20.253 -12.498 1.00 86.56 455 ILE A O 1
ATOM 3716 N N . PHE A 1 456 ? 38.813 -20.972 -10.452 1.00 90.88 456 PHE A N 1
ATOM 3717 C CA . PHE A 1 456 ? 39.037 -19.649 -9.866 1.00 90.88 456 PHE A CA 1
ATOM 3718 C C . PHE A 1 456 ? 40.510 -19.223 -9.937 1.00 90.88 456 PHE A C 1
ATOM 3720 O O . PHE A 1 456 ? 40.918 -18.362 -9.163 1.00 90.88 456 PHE A O 1
ATOM 3727 N N . ALA A 1 457 ? 41.303 -19.818 -10.835 1.00 90.94 457 ALA A N 1
ATOM 3728 C CA . ALA A 1 457 ? 42.689 -19.425 -11.037 1.00 90.94 457 ALA A CA 1
ATOM 3729 C C . ALA A 1 457 ? 42.804 -17.918 -11.318 1.00 90.94 457 ALA A C 1
ATOM 3731 O O . ALA A 1 457 ? 42.055 -17.374 -12.137 1.00 90.94 457 ALA A O 1
ATOM 3732 N N . TRP A 1 458 ? 43.729 -17.258 -10.629 1.00 91.81 458 TRP A N 1
ATOM 3733 C CA . TRP A 1 458 ? 43.923 -15.811 -10.664 1.00 91.81 458 TRP A CA 1
ATOM 3734 C C . TRP A 1 458 ? 45.219 -15.443 -11.381 1.00 91.81 458 TRP A C 1
ATOM 3736 O O . TRP A 1 458 ? 46.256 -16.045 -11.120 1.00 91.81 458 TRP A O 1
ATOM 3746 N N . ASN A 1 459 ? 45.161 -14.448 -12.264 1.00 89.50 459 ASN A N 1
ATOM 3747 C CA . ASN A 1 459 ? 46.329 -13.837 -12.883 1.00 89.50 459 ASN A CA 1
ATOM 3748 C C . ASN A 1 459 ? 46.678 -12.556 -12.113 1.00 89.50 459 ASN A C 1
ATOM 3750 O O . ASN A 1 459 ? 45.910 -11.593 -12.108 1.00 89.50 459 ASN A O 1
ATOM 3754 N N . ASP A 1 460 ? 47.830 -12.561 -11.452 1.00 85.62 460 ASP A N 1
ATOM 3755 C CA . ASP A 1 460 ? 48.348 -11.456 -10.647 1.00 85.62 460 ASP A CA 1
ATOM 3756 C C . ASP A 1 460 ? 48.835 -10.275 -11.494 1.00 85.62 460 ASP A C 1
ATOM 3758 O O . ASP A 1 460 ? 48.676 -9.132 -11.082 1.00 85.62 460 ASP A O 1
ATOM 3762 N N . VAL A 1 461 ? 49.347 -10.513 -12.699 1.00 82.75 461 VAL A N 1
ATOM 3763 C CA . VAL A 1 461 ? 49.774 -9.437 -13.607 1.00 82.75 461 VAL A CA 1
ATOM 3764 C C . VAL A 1 461 ? 48.569 -8.717 -14.215 1.00 82.75 461 VAL A C 1
ATOM 3766 O O . VAL A 1 461 ? 48.517 -7.493 -14.253 1.00 82.75 461 VAL A O 1
ATOM 3769 N N . GLN A 1 462 ? 47.577 -9.474 -14.685 1.00 83.56 462 GLN A N 1
ATOM 3770 C CA . GLN A 1 462 ? 46.378 -8.925 -15.330 1.00 83.56 462 GLN A CA 1
ATOM 3771 C C . GLN A 1 462 ? 45.261 -8.575 -14.343 1.00 83.56 462 GLN A C 1
ATOM 3773 O O . GLN A 1 462 ? 44.207 -8.106 -14.774 1.00 83.56 462 GLN A O 1
ATOM 3778 N N . GLN A 1 463 ? 45.450 -8.857 -13.050 1.00 88.69 463 GLN A N 1
ATOM 3779 C CA . GLN A 1 463 ? 44.469 -8.623 -11.988 1.00 88.69 463 GLN A CA 1
ATOM 3780 C C . GLN A 1 463 ? 43.057 -9.126 -12.363 1.00 88.69 463 GLN A C 1
ATOM 3782 O O . GLN A 1 463 ? 42.056 -8.414 -12.252 1.00 88.69 463 GLN A O 1
ATOM 3787 N N . SER A 1 464 ? 42.976 -10.365 -12.859 1.00 90.25 464 SER A N 1
ATOM 3788 C CA . SER A 1 464 ? 41.723 -10.979 -13.317 1.00 90.25 464 SER A CA 1
ATOM 3789 C C . SER A 1 464 ? 41.719 -12.501 -13.167 1.00 90.25 464 SER A C 1
ATOM 3791 O O . SER A 1 464 ? 42.764 -13.145 -13.063 1.00 90.25 464 SER A O 1
ATOM 3793 N N . PHE A 1 465 ? 40.527 -13.103 -13.156 1.00 91.25 465 PHE A N 1
ATOM 3794 C CA . PHE A 1 465 ? 40.395 -14.553 -13.235 1.00 91.25 465 PHE A CA 1
ATOM 3795 C C . PHE A 1 465 ? 40.783 -15.046 -14.628 1.00 91.25 465 PHE A C 1
ATOM 3797 O O . PHE A 1 465 ? 40.271 -14.568 -15.638 1.00 91.25 465 PHE A O 1
ATOM 3804 N N . VAL A 1 466 ? 41.617 -16.081 -14.656 1.00 88.44 466 VAL A N 1
ATOM 3805 C CA . VAL A 1 466 ? 42.110 -16.732 -15.875 1.00 88.44 466 VAL A CA 1
ATOM 3806 C C . VAL A 1 466 ? 40.970 -17.334 -16.693 1.00 88.44 466 VAL A C 1
ATOM 3808 O O . VAL A 1 466 ? 41.012 -17.346 -17.917 1.00 88.44 466 VAL A O 1
ATOM 3811 N N . VAL A 1 467 ? 39.932 -17.838 -16.021 1.00 87.94 467 VAL A N 1
ATOM 3812 C CA . VAL A 1 467 ? 38.755 -18.406 -16.678 1.00 87.94 467 VAL A CA 1
ATOM 3813 C C . VAL A 1 467 ? 37.772 -17.283 -17.022 1.00 87.94 467 VAL A C 1
ATOM 3815 O O . VAL A 1 467 ? 37.143 -16.742 -16.101 1.00 87.94 467 VAL A O 1
ATOM 3818 N N . PRO A 1 468 ? 37.520 -16.981 -18.315 1.00 83.94 468 PRO A N 1
ATOM 3819 C CA . PRO A 1 468 ? 36.650 -15.875 -18.707 1.00 83.94 468 PRO A CA 1
ATOM 3820 C C . PRO A 1 468 ? 35.252 -15.986 -18.097 1.00 83.94 468 PRO A C 1
ATOM 3822 O O . PRO A 1 468 ? 34.704 -15.004 -17.603 1.00 83.94 468 PRO A O 1
ATOM 3825 N N . TYR A 1 469 ? 34.666 -17.186 -18.053 1.00 81.94 469 TYR A N 1
ATOM 3826 C CA . TYR A 1 469 ? 33.363 -17.410 -17.416 1.00 81.94 469 TYR A CA 1
ATOM 3827 C C . TYR A 1 469 ? 33.325 -16.921 -15.955 1.00 81.94 469 TYR A C 1
ATOM 3829 O O . TYR A 1 469 ? 32.345 -16.305 -15.531 1.00 81.94 469 TYR A O 1
ATOM 3837 N N . ILE A 1 470 ? 34.394 -17.167 -15.192 1.00 87.62 470 ILE A N 1
ATOM 3838 C CA . ILE A 1 470 ? 34.500 -16.751 -13.792 1.00 87.62 470 ILE A CA 1
ATOM 3839 C C . ILE A 1 470 ? 34.756 -15.250 -13.689 1.00 87.62 470 ILE A C 1
ATOM 3841 O O . ILE A 1 470 ? 34.082 -14.600 -12.893 1.00 87.62 470 ILE A O 1
ATOM 3845 N N . GLN A 1 471 ? 35.621 -14.688 -14.537 1.00 88.75 471 GLN A N 1
ATOM 3846 C CA . GLN A 1 471 ? 35.865 -13.243 -14.590 1.00 88.75 471 GLN A CA 1
ATOM 3847 C C . GLN A 1 471 ? 34.575 -12.456 -14.848 1.00 88.75 471 GLN A C 1
ATOM 3849 O O . GLN A 1 471 ? 34.254 -11.508 -14.139 1.00 88.75 471 GLN A O 1
ATOM 3854 N N . ASN A 1 472 ? 33.766 -12.903 -15.806 1.00 82.12 472 ASN A N 1
ATOM 3855 C CA . ASN A 1 472 ? 32.493 -12.251 -16.104 1.00 82.12 472 ASN A CA 1
ATOM 3856 C C . ASN A 1 472 ? 31.471 -12.417 -14.971 1.00 82.12 472 ASN A C 1
ATOM 3858 O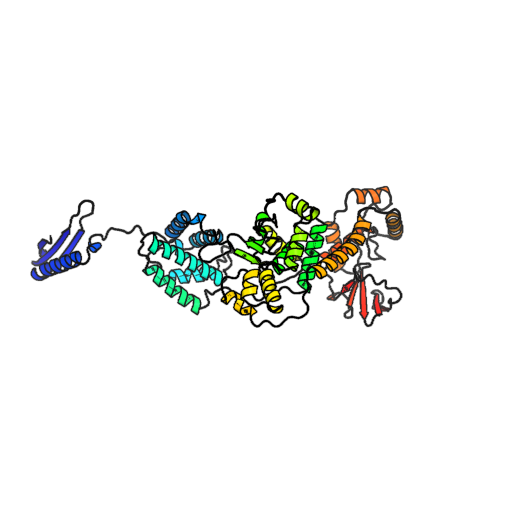 O . ASN A 1 472 ? 30.672 -11.518 -14.706 1.00 82.12 472 ASN A O 1
ATOM 3862 N N . ALA A 1 473 ? 31.454 -13.572 -14.302 1.00 83.81 473 ALA A N 1
ATOM 3863 C CA . ALA A 1 473 ? 30.596 -13.775 -13.140 1.00 83.81 473 ALA A CA 1
ATOM 3864 C C . ALA A 1 473 ? 30.999 -12.865 -11.968 1.00 83.81 473 ALA A C 1
ATOM 3866 O O . ALA A 1 473 ? 30.119 -12.352 -11.277 1.00 83.81 473 ALA A O 1
ATOM 3867 N N . TRP A 1 474 ? 32.301 -12.639 -11.789 1.00 88.62 474 TRP A N 1
ATOM 3868 C CA . TRP A 1 474 ? 32.850 -11.696 -10.821 1.00 88.62 474 TRP A CA 1
ATOM 3869 C C . TRP A 1 474 ? 32.423 -10.260 -11.122 1.00 88.62 474 TRP A C 1
ATOM 3871 O O . TRP A 1 474 ? 31.835 -9.626 -10.252 1.00 88.62 474 TRP A O 1
ATOM 3881 N N . GLU A 1 475 ? 32.627 -9.776 -12.349 1.00 85.56 475 GLU A N 1
ATOM 3882 C CA . GLU A 1 475 ? 32.260 -8.407 -12.749 1.00 85.56 475 GLU A CA 1
ATOM 3883 C C . GLU A 1 475 ? 30.773 -8.119 -12.490 1.00 85.56 475 GLU A C 1
ATOM 3885 O O . GLU A 1 475 ? 30.411 -7.105 -11.896 1.00 85.56 475 GLU A O 1
ATOM 3890 N N . ASN A 1 476 ? 29.898 -9.067 -12.838 1.00 79.19 476 ASN A N 1
ATOM 3891 C CA . ASN A 1 476 ? 28.466 -8.955 -12.559 1.00 79.19 476 ASN A CA 1
ATOM 3892 C C . ASN A 1 476 ? 28.151 -8.958 -11.059 1.00 79.19 476 ASN A C 1
ATOM 3894 O O . ASN A 1 476 ? 27.312 -8.187 -10.597 1.00 79.19 476 ASN A O 1
ATOM 3898 N N . TRP A 1 477 ? 28.796 -9.841 -10.295 1.00 86.44 477 TRP A N 1
ATOM 3899 C CA . TRP A 1 477 ? 28.601 -9.898 -8.851 1.00 86.44 477 TRP A CA 1
ATOM 3900 C C . TRP A 1 477 ? 29.061 -8.605 -8.175 1.00 86.44 477 TRP A C 1
ATOM 3902 O O . TRP A 1 477 ? 28.362 -8.117 -7.287 1.00 86.44 477 TRP A O 1
ATOM 3912 N N . PHE A 1 478 ? 30.184 -8.037 -8.617 1.00 85.25 478 PHE A N 1
ATOM 3913 C CA . PHE A 1 478 ? 30.729 -6.788 -8.099 1.00 85.25 478 PHE A CA 1
ATOM 3914 C C . PHE A 1 478 ? 29.839 -5.595 -8.450 1.00 85.25 478 PHE A C 1
ATOM 3916 O O . PHE A 1 478 ? 29.585 -4.763 -7.591 1.00 85.25 478 PHE A O 1
ATOM 3923 N N . ASN A 1 479 ? 29.270 -5.542 -9.655 1.00 79.25 479 ASN A N 1
ATOM 3924 C CA . ASN A 1 479 ? 28.295 -4.505 -10.007 1.00 79.25 479 ASN A CA 1
ATOM 3925 C C . ASN A 1 479 ? 27.046 -4.527 -9.107 1.00 79.25 479 ASN A C 1
ATOM 3927 O O . ASN A 1 479 ? 26.511 -3.477 -8.764 1.00 79.25 479 ASN A O 1
ATOM 3931 N N . ASP A 1 480 ? 26.585 -5.717 -8.708 1.00 76.56 480 ASP A N 1
ATOM 3932 C CA . ASP A 1 480 ? 25.385 -5.864 -7.876 1.00 76.56 480 ASP A CA 1
ATOM 3933 C C . ASP A 1 480 ? 25.678 -5.755 -6.354 1.00 76.56 480 ASP A C 1
ATOM 3935 O O . ASP A 1 480 ? 24.760 -5.478 -5.580 1.00 76.56 480 ASP A O 1
ATOM 3939 N N . ASN A 1 481 ? 26.911 -6.022 -5.892 1.00 80.44 481 ASN A N 1
ATOM 3940 C CA . ASN A 1 481 ? 27.230 -6.201 -4.457 1.00 80.44 481 ASN A CA 1
ATOM 3941 C C . ASN A 1 481 ? 28.526 -5.527 -3.979 1.00 80.44 481 ASN A C 1
ATOM 3943 O O . ASN A 1 481 ? 28.821 -5.569 -2.780 1.00 80.44 481 ASN A O 1
ATOM 3947 N N . GLY A 1 482 ? 29.330 -5.008 -4.899 1.00 83.38 482 GLY A N 1
ATOM 3948 C CA . GLY A 1 482 ? 30.667 -4.504 -4.636 1.00 83.38 482 GLY A CA 1
ATOM 3949 C C . GLY A 1 482 ? 30.671 -3.094 -4.056 1.00 83.38 482 GLY A C 1
ATOM 3950 O O . GLY A 1 482 ? 29.715 -2.334 -4.197 1.00 83.38 482 GLY A O 1
ATOM 3951 N N . ALA A 1 483 ? 31.764 -2.749 -3.386 1.00 87.00 483 ALA A N 1
ATOM 3952 C CA . ALA A 1 483 ? 32.014 -1.427 -2.829 1.00 87.00 483 ALA A CA 1
ATOM 3953 C C . ALA A 1 483 ? 33.474 -1.029 -3.068 1.00 87.00 483 ALA A C 1
ATOM 3955 O O . ALA A 1 483 ? 34.376 -1.856 -2.946 1.00 87.00 483 ALA A O 1
ATOM 3956 N N . ILE A 1 484 ? 33.714 0.238 -3.396 1.00 90.75 484 ILE A N 1
ATOM 3957 C CA . ILE A 1 484 ? 35.067 0.776 -3.566 1.00 90.75 484 ILE A CA 1
ATOM 3958 C C . ILE A 1 484 ? 35.389 1.658 -2.371 1.00 90.75 484 ILE A C 1
ATOM 3960 O O . ILE A 1 484 ? 34.613 2.551 -2.028 1.00 90.75 484 ILE A O 1
ATOM 3964 N N . ASP A 1 485 ? 36.549 1.420 -1.767 1.00 90.38 485 ASP A N 1
ATOM 3965 C CA . ASP A 1 485 ? 37.115 2.324 -0.776 1.00 90.38 485 ASP A CA 1
ATOM 3966 C C . ASP A 1 485 ? 37.941 3.403 -1.485 1.00 90.38 485 ASP A C 1
ATOM 3968 O O . ASP A 1 485 ? 39.130 3.241 -1.767 1.00 90.38 485 ASP A O 1
ATOM 3972 N N . TRP A 1 486 ? 37.276 4.506 -1.828 1.00 90.31 486 TRP A N 1
ATOM 3973 C CA . TRP A 1 486 ? 37.893 5.616 -2.552 1.00 90.31 486 TRP A CA 1
ATOM 3974 C C . TRP A 1 486 ? 38.952 6.372 -1.742 1.00 90.31 486 TRP A C 1
ATOM 3976 O O . TRP A 1 486 ? 39.701 7.143 -2.342 1.00 90.31 486 TRP A O 1
ATOM 3986 N N . GLU A 1 487 ? 39.011 6.188 -0.418 1.00 88.25 487 GLU A N 1
ATOM 3987 C CA . GLU A 1 487 ? 40.026 6.808 0.446 1.00 88.25 487 GLU A CA 1
ATOM 3988 C C . GLU A 1 487 ? 41.389 6.115 0.305 1.00 88.25 487 GLU A C 1
ATOM 3990 O O . GLU A 1 487 ? 42.424 6.733 0.545 1.00 88.25 487 GLU A O 1
ATOM 3995 N N . GLN A 1 488 ? 41.404 4.855 -0.147 1.00 86.88 488 GLN A N 1
ATOM 3996 C CA . GLN A 1 488 ? 42.632 4.105 -0.438 1.00 86.88 488 GLN A CA 1
ATOM 3997 C C . GLN A 1 488 ? 43.218 4.406 -1.828 1.00 86.88 488 GLN A C 1
ATOM 3999 O O . GLN A 1 488 ? 44.265 3.861 -2.182 1.00 86.88 488 GLN A O 1
ATOM 4004 N N . LEU A 1 489 ? 42.550 5.238 -2.633 1.00 90.50 489 LEU A N 1
ATOM 4005 C CA . LEU A 1 489 ? 42.947 5.571 -4.003 1.00 90.50 489 LEU A CA 1
ATOM 4006 C C . LEU A 1 489 ? 43.494 7.010 -4.088 1.00 90.50 489 LEU A C 1
ATOM 4008 O O . LEU A 1 489 ? 43.156 7.843 -3.246 1.00 90.50 489 LEU A O 1
ATOM 4012 N N . PRO A 1 490 ? 44.311 7.346 -5.109 1.00 90.44 490 PRO A N 1
ATOM 4013 C CA . PRO A 1 490 ? 44.779 8.713 -5.336 1.00 90.44 490 PRO A CA 1
ATOM 4014 C C . PRO A 1 490 ? 43.630 9.730 -5.328 1.00 90.44 490 PRO A C 1
ATOM 4016 O O . PRO A 1 490 ? 42.550 9.468 -5.866 1.00 90.44 490 PRO A O 1
ATOM 4019 N N . ASN A 1 491 ? 43.856 10.907 -4.742 1.00 86.44 491 ASN A N 1
ATOM 4020 C CA . ASN A 1 491 ? 42.797 11.896 -4.503 1.00 86.44 491 ASN A CA 1
ATOM 4021 C C . ASN A 1 491 ? 42.067 12.342 -5.778 1.00 86.44 491 ASN A C 1
ATOM 4023 O O . ASN A 1 491 ? 40.859 12.576 -5.737 1.00 86.44 491 ASN A O 1
ATOM 4027 N N . ASP A 1 492 ? 42.784 12.430 -6.897 1.00 90.38 492 ASP A N 1
ATOM 4028 C CA . ASP A 1 492 ? 42.263 12.826 -8.205 1.00 90.38 492 ASP A CA 1
ATOM 4029 C C . ASP A 1 492 ? 41.731 11.650 -9.043 1.00 90.38 492 ASP A C 1
ATOM 4031 O O . ASP A 1 492 ? 41.448 11.806 -10.231 1.00 90.38 492 ASP A O 1
ATOM 4035 N N . THR A 1 493 ? 41.540 10.482 -8.422 1.00 92.31 493 THR A N 1
ATOM 4036 C CA . THR A 1 493 ? 40.813 9.359 -9.024 1.00 92.31 493 THR A CA 1
ATOM 4037 C C . THR A 1 493 ? 39.358 9.745 -9.254 1.00 92.31 493 THR A C 1
ATOM 4039 O O . THR A 1 493 ? 38.678 10.233 -8.351 1.00 92.31 493 THR A O 1
ATOM 4042 N N . THR A 1 494 ? 38.863 9.454 -10.453 1.00 90.75 494 THR A N 1
ATOM 4043 C CA . THR A 1 494 ? 37.467 9.721 -10.844 1.00 90.75 494 THR A CA 1
ATOM 4044 C C . THR A 1 494 ? 36.678 8.442 -11.098 1.00 90.75 494 THR A C 1
ATOM 4046 O O . THR A 1 494 ? 35.464 8.426 -10.916 1.00 90.75 494 THR A O 1
ATOM 4049 N N . HIS A 1 495 ? 37.354 7.380 -11.539 1.00 91.75 495 HIS A N 1
ATOM 4050 C CA . HIS A 1 495 ? 36.738 6.119 -11.920 1.00 91.75 495 HIS A CA 1
ATOM 4051 C C . HIS A 1 495 ? 37.623 4.944 -11.495 1.00 91.75 495 HIS A C 1
ATOM 4053 O O . HIS A 1 495 ? 38.836 5.081 -11.334 1.00 91.75 495 HIS A O 1
ATOM 4059 N N . PHE A 1 496 ? 37.010 3.778 -11.349 1.00 90.44 496 PHE A N 1
ATOM 4060 C CA . PHE A 1 496 ? 37.675 2.509 -11.092 1.00 90.44 496 PHE A CA 1
ATOM 4061 C C . PHE A 1 496 ? 37.133 1.465 -12.066 1.00 90.44 496 PHE A C 1
ATOM 4063 O O . PHE A 1 496 ? 35.916 1.324 -12.205 1.00 90.44 496 PHE A O 1
ATOM 4070 N N . SER A 1 497 ? 38.020 0.745 -12.744 1.00 87.56 497 SER A N 1
ATOM 4071 C CA . SER A 1 497 ? 37.652 -0.348 -13.639 1.00 87.56 497 SER A CA 1
ATOM 4072 C C . SER A 1 497 ? 37.628 -1.662 -12.874 1.00 87.56 497 SER A C 1
ATOM 4074 O O . SER A 1 497 ? 38.632 -2.077 -12.306 1.00 87.56 497 SER A O 1
ATOM 4076 N N . ILE A 1 498 ? 36.499 -2.369 -12.903 1.00 83.50 498 ILE A N 1
ATOM 4077 C CA . ILE A 1 498 ? 36.402 -3.716 -12.311 1.00 83.50 498 ILE A CA 1
ATOM 4078 C C . ILE A 1 498 ? 37.217 -4.722 -13.135 1.00 83.50 498 ILE A C 1
ATOM 4080 O O . ILE A 1 498 ? 37.765 -5.691 -12.606 1.00 83.50 498 ILE A O 1
ATOM 4084 N N . LYS A 1 499 ? 37.317 -4.483 -14.445 1.00 81.19 499 LYS A N 1
ATOM 4085 C CA . LYS A 1 499 ? 38.132 -5.282 -15.355 1.00 81.19 499 LYS A CA 1
ATOM 4086 C C . LYS A 1 499 ? 39.581 -4.803 -15.263 1.00 81.19 499 LYS A C 1
ATOM 4088 O O . LYS A 1 499 ? 39.849 -3.640 -15.552 1.00 81.19 499 LYS A O 1
ATOM 4093 N N . GLY A 1 500 ? 40.485 -5.682 -14.833 1.00 81.25 500 GLY A N 1
ATOM 4094 C CA . GLY A 1 500 ? 41.903 -5.359 -14.624 1.00 81.25 500 GLY A CA 1
ATOM 4095 C C . GLY A 1 500 ? 42.206 -4.548 -13.359 1.00 81.25 500 GLY A C 1
ATOM 4096 O O . GLY A 1 500 ? 43.369 -4.286 -13.085 1.00 81.25 500 GLY A O 1
ATOM 4097 N N . LEU A 1 501 ? 41.184 -4.178 -12.572 1.00 88.25 501 LEU A N 1
ATOM 4098 C CA . LEU A 1 501 ? 41.316 -3.401 -11.330 1.00 88.25 501 LEU A CA 1
ATOM 4099 C C . LEU A 1 501 ? 42.041 -2.052 -11.511 1.00 88.25 501 LEU A C 1
ATOM 4101 O O . LEU A 1 501 ? 42.765 -1.602 -10.625 1.00 88.25 501 LEU A O 1
ATOM 4105 N N . ASP A 1 502 ? 41.835 -1.391 -12.653 1.00 88.88 502 ASP A N 1
ATOM 4106 C CA . ASP A 1 502 ? 42.526 -0.142 -12.980 1.00 88.88 502 ASP A CA 1
ATOM 4107 C C . ASP A 1 502 ? 41.936 1.076 -12.255 1.00 88.88 502 ASP A C 1
ATOM 4109 O O . ASP A 1 502 ? 40.722 1.288 -12.205 1.00 88.88 502 ASP A O 1
ATOM 4113 N N . VAL A 1 503 ? 42.817 1.951 -11.774 1.00 91.38 503 VAL A N 1
ATOM 4114 C CA . VAL A 1 503 ? 42.465 3.241 -11.169 1.00 91.38 503 VAL A CA 1
ATOM 4115 C C . VAL A 1 503 ? 42.581 4.331 -12.229 1.00 91.38 503 VAL A C 1
ATOM 4117 O O . VAL A 1 503 ? 43.647 4.514 -12.823 1.00 91.38 503 VAL A O 1
ATOM 4120 N N . LEU A 1 504 ? 41.485 5.053 -12.477 1.00 91.88 504 LEU A N 1
ATOM 4121 C CA . LEU A 1 504 ? 41.355 5.934 -13.634 1.00 91.88 504 LEU A CA 1
ATOM 4122 C C . LEU A 1 504 ? 40.984 7.377 -13.267 1.00 91.88 504 LEU A C 1
ATOM 4124 O O . LEU A 1 504 ? 40.139 7.669 -12.410 1.00 91.88 504 LEU A O 1
ATOM 4128 N N . LYS A 1 505 ? 41.560 8.305 -14.025 1.00 92.56 505 LYS A N 1
ATOM 4129 C CA . LYS A 1 505 ? 41.194 9.718 -14.057 1.00 92.56 505 LYS A CA 1
ATOM 4130 C C . LYS A 1 505 ? 40.716 10.072 -15.462 1.00 92.56 505 LYS A C 1
ATOM 4132 O O . LYS A 1 505 ? 41.483 9.983 -16.415 1.00 92.56 505 LYS A O 1
ATOM 4137 N N . ILE A 1 506 ? 39.443 10.440 -15.588 1.00 89.62 506 ILE A N 1
ATOM 4138 C CA . ILE A 1 506 ? 38.797 10.762 -16.861 1.00 89.62 506 ILE A CA 1
ATOM 4139 C C . ILE A 1 506 ? 38.359 12.223 -16.823 1.00 89.62 506 ILE A C 1
ATOM 4141 O O . ILE A 1 506 ? 37.433 12.581 -16.096 1.00 89.62 506 ILE A O 1
ATOM 4145 N N . GLU A 1 507 ? 39.025 13.061 -17.613 1.00 85.81 507 GLU A N 1
ATOM 4146 C CA . GLU A 1 507 ? 38.779 14.503 -17.687 1.00 85.81 507 GLU A CA 1
ATOM 4147 C C . GLU A 1 507 ? 38.931 14.979 -19.136 1.00 85.81 507 GLU A C 1
ATOM 4149 O O . GLU A 1 507 ? 39.906 14.637 -19.801 1.00 85.81 507 GLU A O 1
ATOM 4154 N N . ASN A 1 508 ? 37.989 15.794 -19.626 1.00 82.50 508 ASN A N 1
ATOM 4155 C CA . ASN A 1 508 ? 38.046 16.414 -20.961 1.00 82.50 508 ASN A CA 1
ATOM 4156 C C . ASN A 1 508 ? 38.364 15.421 -22.098 1.00 82.50 508 ASN A C 1
ATOM 4158 O O . ASN A 1 508 ? 39.265 15.663 -22.899 1.00 82.50 508 ASN A O 1
ATOM 4162 N N . GLU A 1 509 ? 37.649 14.290 -22.132 1.00 79.38 509 GLU A N 1
ATOM 4163 C CA . GLU A 1 509 ? 37.820 13.210 -23.124 1.00 79.38 509 GLU A CA 1
ATOM 4164 C C . GLU A 1 509 ? 39.196 12.515 -23.102 1.00 79.38 509 GLU A C 1
ATOM 4166 O O . GLU A 1 509 ? 39.515 11.741 -24.003 1.00 79.38 509 GLU A O 1
ATOM 4171 N N . ARG A 1 510 ? 40.009 12.745 -22.063 1.00 86.88 510 ARG A N 1
ATOM 4172 C CA . ARG A 1 510 ? 41.266 12.028 -21.831 1.00 86.88 510 ARG A CA 1
ATOM 4173 C C . ARG A 1 510 ? 41.127 11.036 -20.696 1.00 86.88 510 ARG A C 1
ATOM 4175 O O . ARG A 1 510 ? 40.484 11.325 -19.687 1.00 86.88 510 ARG A O 1
ATOM 4182 N N . VAL A 1 511 ? 41.768 9.885 -20.862 1.00 87.75 511 VAL A N 1
ATOM 4183 C CA . VAL A 1 511 ? 41.790 8.803 -19.881 1.00 87.75 511 VAL A CA 1
ATOM 4184 C C . VAL A 1 511 ? 43.215 8.610 -19.397 1.00 87.75 511 VAL A C 1
ATOM 4186 O O . VAL A 1 511 ? 44.115 8.291 -20.176 1.00 87.75 511 VAL A O 1
ATOM 4189 N N . TYR A 1 512 ? 43.402 8.785 -18.096 1.00 90.38 512 TYR A N 1
ATOM 4190 C CA . TYR A 1 512 ? 44.657 8.538 -17.413 1.00 90.38 512 TYR A CA 1
ATOM 4191 C C . TYR A 1 512 ? 44.530 7.303 -16.522 1.00 90.38 512 TYR A C 1
ATOM 4193 O O . TYR A 1 512 ? 43.568 7.199 -15.761 1.00 90.38 512 TYR A O 1
ATOM 4201 N N . LYS A 1 513 ? 45.504 6.394 -16.585 1.00 90.62 513 LYS A N 1
ATOM 4202 C CA . LYS A 1 513 ? 45.640 5.254 -15.669 1.00 90.62 513 LYS A CA 1
ATOM 4203 C C . LYS A 1 513 ? 46.717 5.547 -14.632 1.00 90.62 513 LYS A C 1
ATOM 4205 O O . LYS A 1 513 ? 47.773 6.080 -14.974 1.00 90.62 513 LYS A O 1
ATOM 4210 N N . TRP A 1 514 ? 46.430 5.241 -13.374 1.00 91.69 514 TRP A N 1
ATOM 4211 C CA . TRP A 1 514 ? 47.398 5.353 -12.291 1.00 91.69 514 TRP A CA 1
ATOM 4212 C C . TRP A 1 514 ? 48.331 4.146 -12.302 1.00 91.69 514 TRP A C 1
ATOM 4214 O O . TRP A 1 514 ? 47.856 3.014 -12.249 1.00 91.69 514 TRP A O 1
ATOM 4224 N N . GLU A 1 515 ? 49.639 4.394 -12.331 1.00 88.56 515 GLU A N 1
ATOM 4225 C CA . GLU A 1 515 ? 50.649 3.365 -12.106 1.00 88.56 515 GLU A CA 1
ATOM 4226 C C . GLU A 1 515 ? 51.247 3.497 -10.714 1.00 88.56 515 GLU A C 1
ATOM 4228 O O . GLU A 1 515 ? 51.883 4.502 -10.379 1.00 88.56 515 GLU A O 1
ATOM 4233 N N . LYS A 1 516 ? 51.036 2.460 -9.902 1.00 80.31 516 LYS A N 1
ATOM 4234 C CA . LYS A 1 516 ? 51.367 2.462 -8.477 1.00 80.31 516 LYS A CA 1
ATOM 4235 C C . LYS A 1 516 ? 52.868 2.380 -8.223 1.00 80.31 516 LYS A C 1
ATOM 4237 O O . LYS A 1 516 ? 53.355 3.086 -7.349 1.00 80.31 516 LYS A O 1
ATOM 4242 N N . GLU A 1 517 ? 53.605 1.578 -8.994 1.00 82.56 517 GLU A N 1
ATOM 4243 C CA . GLU A 1 517 ? 55.050 1.367 -8.791 1.00 82.56 517 GLU A CA 1
ATOM 4244 C C . GLU A 1 517 ? 55.873 2.657 -8.894 1.00 82.56 517 GLU A C 1
ATOM 4246 O O . GLU A 1 517 ? 56.925 2.792 -8.271 1.00 82.56 517 GLU A O 1
ATOM 4251 N N . ILE A 1 518 ? 55.388 3.610 -9.688 1.00 87.56 518 ILE A N 1
ATOM 4252 C CA . ILE A 1 518 ? 56.063 4.879 -9.976 1.00 87.56 518 ILE A CA 1
ATOM 4253 C C . ILE A 1 518 ? 55.226 6.105 -9.600 1.00 87.56 518 ILE A C 1
ATOM 4255 O O . ILE A 1 518 ? 55.628 7.226 -9.917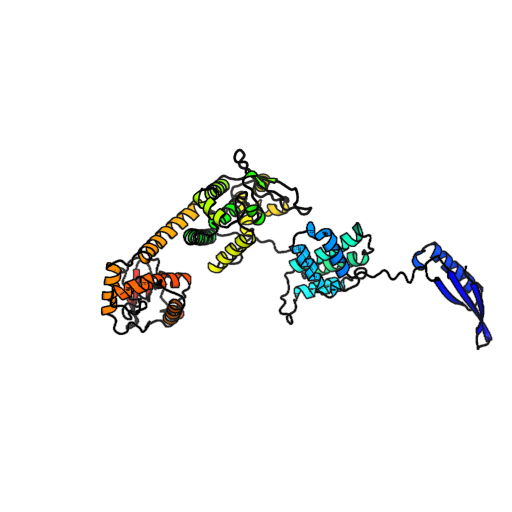 1.00 87.56 518 ILE A O 1
ATOM 4259 N N . GLU A 1 519 ? 54.084 5.879 -8.944 1.00 87.50 519 GLU A N 1
ATOM 4260 C CA . GLU A 1 519 ? 53.147 6.881 -8.425 1.00 87.50 519 GLU A CA 1
ATOM 4261 C C . GLU A 1 519 ? 52.811 7.993 -9.435 1.00 87.50 519 GLU A C 1
ATOM 4263 O O . GLU A 1 519 ? 52.924 9.191 -9.149 1.00 87.50 519 GLU A O 1
ATOM 4268 N N . LYS A 1 520 ? 52.439 7.605 -10.662 1.00 91.94 520 LYS A N 1
ATOM 4269 C CA . LYS A 1 520 ? 52.180 8.549 -11.761 1.00 91.94 520 LYS A CA 1
ATOM 4270 C C . LYS A 1 520 ? 50.967 8.183 -12.600 1.00 91.94 520 LYS A C 1
ATOM 4272 O O . LYS A 1 520 ? 50.657 7.019 -12.817 1.00 91.94 520 LYS A O 1
ATOM 4277 N N . TRP A 1 521 ? 50.341 9.220 -13.148 1.00 91.94 521 TRP A N 1
ATOM 4278 C CA . TRP A 1 521 ? 49.279 9.112 -14.142 1.00 91.94 521 TRP A CA 1
ATOM 4279 C C . TRP A 1 521 ? 49.850 8.997 -15.558 1.00 91.94 521 TRP A C 1
ATOM 4281 O O . TRP A 1 521 ? 50.650 9.835 -15.981 1.00 91.94 521 TRP A O 1
ATOM 4291 N N . PHE A 1 522 ? 49.383 8.003 -16.309 1.00 91.94 522 PHE A N 1
ATOM 4292 C CA . PHE A 1 522 ? 49.732 7.774 -17.709 1.00 91.94 522 PHE A CA 1
ATOM 4293 C C . PHE A 1 522 ? 48.537 8.011 -18.612 1.00 91.94 522 PHE A C 1
ATOM 4295 O O . PHE A 1 522 ? 47.468 7.460 -18.375 1.00 91.94 522 PHE A O 1
ATOM 4302 N N . ASP A 1 523 ? 48.726 8.807 -19.663 1.00 90.06 523 ASP A N 1
ATOM 4303 C CA . ASP A 1 523 ? 47.703 9.014 -20.686 1.00 90.06 523 ASP A CA 1
ATOM 4304 C C . ASP A 1 523 ? 47.565 7.746 -21.537 1.00 90.06 523 ASP A C 1
ATOM 4306 O O . ASP A 1 523 ? 48.451 7.403 -22.326 1.00 90.06 523 ASP A O 1
ATOM 4310 N N . ILE A 1 524 ? 46.443 7.054 -21.362 1.00 88.31 524 ILE A N 1
ATOM 4311 C CA . ILE A 1 524 ? 46.098 5.835 -22.092 1.00 88.31 524 ILE A CA 1
ATOM 4312 C C . ILE A 1 524 ? 44.953 6.068 -23.077 1.00 88.31 524 ILE A C 1
ATOM 4314 O O . ILE A 1 524 ? 44.418 5.108 -23.620 1.00 88.31 524 ILE A O 1
ATOM 4318 N N . THR A 1 525 ? 44.591 7.323 -23.359 1.00 83.19 525 THR A N 1
ATOM 4319 C CA . THR A 1 525 ? 43.416 7.686 -24.172 1.00 83.19 525 THR A CA 1
ATOM 4320 C C . THR A 1 525 ? 43.376 6.954 -25.518 1.00 83.19 525 THR A C 1
ATOM 4322 O O . THR A 1 525 ? 42.315 6.547 -25.974 1.00 83.19 525 THR A O 1
ATOM 4325 N N . LYS A 1 526 ? 44.535 6.730 -26.153 1.00 79.06 526 LYS A N 1
ATOM 4326 C CA . LYS A 1 526 ? 44.636 6.033 -27.451 1.00 79.06 526 LYS A CA 1
ATOM 4327 C C . LYS A 1 526 ? 44.421 4.516 -27.383 1.00 79.06 526 LYS A C 1
ATOM 4329 O O . LYS A 1 526 ? 44.229 3.899 -28.425 1.00 79.06 526 LYS A O 1
ATOM 4334 N N . TYR A 1 527 ? 44.508 3.932 -26.194 1.00 72.69 527 TYR A N 1
ATOM 4335 C CA . TYR A 1 527 ? 44.485 2.486 -25.954 1.00 72.69 527 TYR A CA 1
ATOM 4336 C C . TYR A 1 527 ? 43.317 2.060 -25.062 1.00 72.69 527 TYR A C 1
ATOM 4338 O O . TYR A 1 527 ? 43.160 0.876 -24.775 1.00 72.69 527 TYR A O 1
ATOM 4346 N N . PHE A 1 528 ? 42.513 3.019 -24.606 1.00 73.44 528 PHE A N 1
ATOM 4347 C CA . PHE A 1 528 ? 41.377 2.766 -23.745 1.00 73.44 528 PHE A CA 1
ATOM 4348 C C . PHE A 1 528 ? 40.153 2.396 -24.584 1.00 73.44 528 PHE A C 1
ATOM 4350 O O . PHE A 1 528 ? 39.622 3.225 -25.323 1.00 73.44 528 PHE A O 1
ATOM 4357 N N . ASP A 1 529 ? 39.717 1.144 -24.470 1.00 60.09 529 ASP A N 1
ATOM 4358 C CA . ASP A 1 529 ? 38.476 0.682 -25.084 1.00 60.09 529 ASP A CA 1
ATOM 4359 C C . ASP A 1 529 ? 37.285 1.145 -24.230 1.00 60.09 529 ASP A C 1
ATOM 4361 O O . ASP A 1 529 ? 37.253 0.936 -23.016 1.00 60.09 529 ASP A O 1
ATOM 4365 N N . ALA A 1 530 ? 36.318 1.822 -24.849 1.00 52.88 530 ALA A N 1
ATOM 4366 C CA . ALA A 1 530 ? 35.269 2.591 -24.178 1.00 52.88 530 ALA A CA 1
ATOM 4367 C C . ALA A 1 530 ? 34.129 1.721 -23.606 1.00 52.88 530 ALA A C 1
ATOM 4369 O O . ALA A 1 530 ? 32.958 2.101 -23.681 1.00 52.88 530 ALA A O 1
ATOM 4370 N N . ASP A 1 531 ? 34.428 0.547 -23.037 1.00 58.41 531 ASP A N 1
ATOM 4371 C CA . ASP A 1 531 ? 33.410 -0.278 -22.377 1.00 58.41 531 ASP A CA 1
ATOM 4372 C C . ASP A 1 531 ? 33.066 0.298 -20.993 1.00 58.41 531 ASP A C 1
ATOM 4374 O O . ASP A 1 531 ? 33.544 -0.140 -19.946 1.00 58.41 531 ASP A O 1
ATOM 4378 N N . ILE A 1 532 ? 32.208 1.321 -21.007 1.00 61.56 532 ILE A N 1
ATOM 4379 C CA . ILE A 1 532 ? 31.770 2.083 -19.828 1.00 61.56 532 ILE A CA 1
ATOM 4380 C C . ILE A 1 532 ? 31.046 1.192 -18.801 1.00 61.56 532 ILE A C 1
ATOM 4382 O O . ILE A 1 532 ? 30.978 1.543 -17.626 1.00 61.56 532 ILE A O 1
ATOM 4386 N N . SER A 1 533 ? 30.529 0.024 -19.201 1.00 58.56 533 SER A N 1
ATOM 4387 C CA . SER A 1 533 ? 29.742 -0.848 -18.316 1.00 58.56 533 SER A CA 1
ATOM 4388 C C . SER A 1 533 ? 30.519 -1.462 -17.142 1.00 58.56 533 SER A C 1
ATOM 4390 O O . SER A 1 533 ? 29.892 -1.903 -16.180 1.00 58.56 533 SER A O 1
ATOM 4392 N N . ASN A 1 534 ? 31.855 -1.440 -17.187 1.00 69.56 534 ASN A N 1
ATOM 4393 C CA . ASN A 1 534 ? 32.731 -1.949 -16.126 1.00 69.56 534 ASN A CA 1
ATOM 4394 C C . ASN A 1 534 ? 33.445 -0.838 -15.336 1.00 69.56 534 ASN A C 1
ATOM 4396 O O . ASN A 1 534 ? 34.317 -1.131 -14.512 1.00 69.56 534 ASN A O 1
ATOM 4400 N N . LEU A 1 535 ? 33.081 0.425 -15.582 1.00 82.81 535 LEU A N 1
ATOM 4401 C CA . LEU A 1 535 ? 33.617 1.586 -14.883 1.00 82.81 535 LEU A CA 1
ATOM 4402 C C . LEU A 1 535 ? 32.672 2.023 -13.772 1.00 82.81 535 LEU A C 1
ATOM 4404 O O . LEU A 1 535 ? 31.517 2.368 -14.015 1.00 82.81 535 LEU A O 1
ATOM 4408 N N . ILE A 1 536 ? 33.193 2.087 -12.554 1.00 83.12 536 ILE A N 1
ATOM 4409 C CA . ILE A 1 536 ? 32.490 2.686 -11.427 1.00 83.12 536 ILE A CA 1
ATOM 4410 C C . ILE A 1 536 ? 33.023 4.095 -11.245 1.00 83.12 536 ILE A C 1
ATOM 4412 O O . ILE A 1 536 ? 34.231 4.307 -11.178 1.00 83.12 536 ILE A O 1
ATOM 4416 N N . LYS A 1 537 ? 32.116 5.062 -11.176 1.00 87.12 537 LYS A N 1
ATOM 4417 C CA . LYS A 1 537 ? 32.441 6.465 -10.949 1.00 87.12 537 LYS A CA 1
ATOM 4418 C C . LYS A 1 537 ? 32.461 6.770 -9.447 1.00 87.12 537 LYS A C 1
ATOM 4420 O O . LYS A 1 537 ? 31.575 6.303 -8.730 1.00 87.12 537 LYS A O 1
ATOM 4425 N N . LYS A 1 538 ? 33.465 7.534 -9.011 1.00 81.94 538 LYS A N 1
ATOM 4426 C CA . LYS A 1 538 ? 33.538 8.155 -7.679 1.00 81.94 538 LYS A CA 1
ATOM 4427 C C . LYS A 1 538 ? 32.488 9.251 -7.562 1.00 81.94 538 LYS A C 1
ATOM 4429 O O . LYS A 1 538 ? 31.795 9.269 -6.524 1.00 81.94 538 LYS A O 1
#

Secondary structure (DSSP, 8-state):
-EEEEEEE-TTS-EEEEEEEEE--TTSPPEEEEEEESSHHHHHHHHHHHHHHHHH-GGGG-TT------BHHHHHHHHHHHHTTTS-HHHHHHHHHHTTSTTTTSBTTS--HHHHHHHHHHHHHEETTTTEEPPPHHHHHHHHHHHHHHHHHHHHTS----HHHHHHHHHHHHHHHHTTSS-PPPPP-----HHHHHHHHHHHHHHHHH-TT---HHHHHHHHHHH---HHHHHH-BGGGEETTTTEEEE-S---TT--TT--EEEE--HHHHHHHHHHHSHHHHHHHHTT---TTBSS-S-HHHHHHHHHHHHHHTT--S--TTHHHHHHHHHHHHTT--HHHHHHHH----HHHHGGGTTPPP-SS---HHHHHHHHHHHHHHHHHHHHHHHH---HHHHHHHHHHHHT-S-TTS---S-HHHHHHHHHHHHH----HHHHHHHHHHSS-S-TT-EETTTTEESSHHHHHHHHHHHHHH----GGGS-TT--EEESSTT-EEEEETTEEEEEETTTTEEEE-TTT----GGGEEE-